Protein AF-0000000071821681 (afdb_homodimer)

Sequence (576 aa):
MATETDTTTFDAGRLAHRLPDDALLHGGIVFAILLMASPLLLAIIMSTQSTTEVYQVTNLGLGSRGLSNYSDALVNYDFSTYMLNSFVMSVVVVVGKVTLSLFAALALVYYRFPYERAVFMFILLTLLLPVPVRIVPLFQLMADLGWTNSLLALTGPYIASATAVFLFRQQFTGIPASLVEVARLDGVGPLTFLFRVLVPMSRGMIAGVCVITFIYTWNQFLWPLVVVTDKSSQVVQVGIRYLQGSAQAGLTQWGLIMAGAVLALLPPLVVLVVLHRPLLRTLTIQQKMATETDTTTFDAGRLAHRLPDDALLHGGIVFAILLMASPLLLAIIMSTQSTTEVYQVTNLGLGSRGLSNYSDALVNYDFSTYMLNSFVMSVVVVVGKVTLSLFAALALVYYRFPYERAVFMFILLTLLLPVPVRIVPLFQLMADLGWTNSLLALTGPYIASATAVFLFRQQFTGIPASLVEVARLDGVGPLTFLFRVLVPMSRGMIAGVCVITFIYTWNQFLWPLVVVTDKSSQVVQVGIRYLQGSAQAGLTQWGLIMAGAVLALLPPLVVLVVLHRPLLRTLTIQQK

Foldseek 3Di:
DDPPPPPPPPPPPPVPPDPPPCCVVVVVVVVVVCVVCVVVLQLLQLLQAWLVQVVPVPDSHHHNCNVVLLCCLVPVLVLVLQAVLLQVLLVLLLVLALVVLLVLLLCLQVNDDPCSVVVLVVLVVVVVDDPVVVQVVLLVVCVVVVNFLHSCSLRVVRSHDSVSNVLLNVLVNPDDCVVVVVCVVVVHDSVSCSPVPSCVSCLQVSLVSSLVSSVVSLQDDVNQVRRHDDPSSGHLNVSLVVQQPPDDPNGGGSSNSSSSVSVSVPPSVVSCVVSVVSNPDDPPPPPD/DDPPPPPPPPPPVPVPPDPPPCCVVVVVVVVVVCVVCVVVLQLLQLLQAWLVQVVPVPDSHHHNCNVVLLCCLVPVLVLVLQAVLLQVLLVLLLVLALVVLLVLLLCLQPNDDPCSVVVLVVLVVVVVDDPVVVQVVLLVVCVVVVNFLHSCSLRVVRSHDSVSNVLLNVLVNPDDCVVVVVCVVVVHDSVSCSPVPSCVSCLQVSLVSSLVSSVVSSQDDVNQVRRHDDPSSGHLNVSLVVQQPPDDPNGGGSSNSSSSVSVSPPPSVVSCVVSVVSNPDDPPPPPD

pLDDT: mean 80.93, std 17.56, range [27.89, 98.12]

Organism: Haloferax volcanii (strain ATCC 29605 / DSM 3757 / JCM 8879 / NBRC 14742 / NCIMB 2012 / VKM B-1768 / DS2) (NCBI:txid309800)

Secondary structure (DSSP, 8-state):
-----------TTSSS---SSHHHHHHHHHHHHHHHHHHHHHHHHHTTS-HHHHTSTT--S--S-HHHHHHIIIIIT-HHHHHHHHHHHHHHHHHHHHHHHHHHHHHHHH---TTHHHHHHHHHHGGGS-HHHHHHHHHHHHHHHT-TTSHHHHHGGGS--HHHHHHHHHHHHTS-HHHHHHHHHTT--HHHHIIIIIHHHTHHHHHHHHHHHHHHHHT--HHHHHH--SGGG--HHHHHHHHHT--BTTB--HHHHHHHHHHHHHHHHHHHHHTHHHHH--------/-----------TTSSS---SSHHHHHHHHHHHHHHHHHHHHHHHHHTTS-HHHHTSTT--S--S-HHHHHHIIIIIT-HHHHHHHHHHHHHHHHHHHHHHHHHHHHHHHH---TTHHHHHHHHHHGGGS-HHHHHHHHHHHHHHHT-TTSHHHHHGGGS--HHHHHHHHHHHHTS-HHHHHHHHHTT--HHHHIIIIIHHHTHHHHHHHHHHHHHHHHT--HHHHHH--SGGG--HHHHHHHHHT--BTTB--HHHHHHHHHHHHHHHHHHHHHTHHHHH--------

Structure (mmCIF, N/CA/C/O backbone):
data_AF-0000000071821681-model_v1
#
loop_
_entity.id
_entity.type
_entity.pdbx_description
1 polymer 'ABC-type transport system permease protein (Probable substrate glycerol-3-phosphate)'
#
loop_
_atom_site.group_PDB
_atom_site.id
_atom_site.type_symbol
_atom_site.label_atom_id
_atom_site.label_alt_id
_atom_site.label_comp_id
_atom_site.label_asym_id
_atom_site.label_entity_id
_atom_site.label_seq_id
_atom_site.pdbx_PDB_ins_code
_atom_site.Cartn_x
_atom_site.Cartn_y
_atom_site.Cartn_z
_atom_site.occupancy
_atom_site.B_iso_or_equiv
_atom_site.auth_seq_id
_atom_site.auth_comp_id
_atom_site.auth_asym_id
_atom_site.auth_atom_id
_atom_site.pdbx_PDB_model_num
ATOM 1 N N . MET A 1 1 ? 19.828 47.25 46.312 1 28.3 1 MET A N 1
ATOM 2 C CA . MET A 1 1 ? 20.406 45.906 46.25 1 28.3 1 MET A CA 1
ATOM 3 C C . MET A 1 1 ? 19.609 45 45.312 1 28.3 1 MET A C 1
ATOM 5 O O . MET A 1 1 ? 18.422 44.75 45.531 1 28.3 1 MET A O 1
ATOM 9 N N . ALA A 1 2 ? 19.875 44.938 43.938 1 38.34 2 ALA A N 1
ATOM 10 C CA . ALA A 1 2 ? 19.219 44.531 42.719 1 38.34 2 ALA A CA 1
ATOM 11 C C . ALA A 1 2 ? 19.125 43.031 42.594 1 38.34 2 ALA A C 1
ATOM 13 O O . ALA A 1 2 ? 20.156 42.344 42.594 1 38.34 2 ALA A O 1
ATOM 14 N N . THR A 1 3 ? 18.156 42.344 43.125 1 33.84 3 THR A N 1
ATOM 15 C CA . THR A 1 3 ? 18 40.906 43.25 1 33.84 3 THR A CA 1
ATOM 16 C C . THR A 1 3 ? 18.062 40.219 41.906 1 33.84 3 THR A C 1
ATOM 18 O O . THR A 1 3 ? 17.266 40.5 41 1 33.84 3 THR A O 1
ATOM 21 N N . GLU A 1 4 ? 19.156 39.656 41.406 1 32.47 4 GLU A N 1
ATOM 22 C CA . GLU A 1 4 ? 19.578 39.031 40.156 1 32.47 4 GLU A CA 1
ATOM 23 C C . GLU A 1 4 ? 18.703 37.812 39.844 1 32.47 4 GLU A C 1
ATOM 25 O O . GLU A 1 4 ? 18.734 36.812 40.594 1 32.47 4 GLU A O 1
ATOM 30 N N . THR A 1 5 ? 17.531 37.906 39.406 1 32.62 5 THR A N 1
ATOM 31 C CA . THR A 1 5 ? 16.547 36.875 39.125 1 32.62 5 THR A CA 1
ATOM 32 C C . THR A 1 5 ? 17.094 35.844 38.125 1 32.62 5 THR A C 1
ATOM 34 O O . THR A 1 5 ? 17.391 36.156 37 1 32.62 5 THR A O 1
ATOM 37 N N . ASP A 1 6 ? 17.797 34.844 38.531 1 31.16 6 ASP A N 1
ATOM 38 C CA . ASP A 1 6 ? 18.422 33.75 37.812 1 31.16 6 ASP A CA 1
ATOM 39 C C . ASP A 1 6 ? 17.406 33.031 36.938 1 31.16 6 ASP A C 1
ATOM 41 O O . ASP A 1 6 ? 16.469 32.438 37.438 1 31.16 6 ASP A O 1
ATOM 45 N N . THR A 1 7 ? 16.969 33.5 35.812 1 32.41 7 THR A N 1
ATOM 46 C CA . THR A 1 7 ? 16.062 33.031 34.781 1 32.41 7 THR A CA 1
ATOM 47 C C . THR A 1 7 ? 16.484 31.656 34.281 1 32.41 7 THR A C 1
ATOM 49 O O . THR A 1 7 ? 17.5 31.531 33.562 1 32.41 7 THR A O 1
ATOM 52 N N . THR A 1 8 ? 16.328 30.594 34.969 1 31.95 8 THR A N 1
ATOM 53 C CA . THR A 1 8 ? 16.688 29.25 34.531 1 31.95 8 THR A CA 1
ATOM 54 C C . THR A 1 8 ? 16.016 28.906 33.219 1 31.95 8 THR A C 1
ATOM 56 O O . THR A 1 8 ? 14.797 28.828 33.125 1 31.95 8 THR A O 1
ATOM 59 N N . THR A 1 9 ? 16.422 29.359 32.062 1 30.91 9 THR A N 1
ATOM 60 C CA . THR A 1 9 ? 16.156 29.078 30.672 1 30.91 9 THR A CA 1
ATOM 61 C C . THR A 1 9 ? 15.984 27.578 30.453 1 30.91 9 THR A C 1
ATOM 63 O O . THR A 1 9 ? 16.859 26.781 30.828 1 30.91 9 THR A O 1
ATOM 66 N N . PHE A 1 10 ? 14.898 27.047 30.547 1 32.47 10 PHE A N 1
ATOM 67 C CA . PHE A 1 10 ? 14.578 25.656 30.266 1 32.47 10 PHE A CA 1
ATOM 68 C C . PHE A 1 10 ? 15.227 25.188 28.969 1 32.47 10 PHE A C 1
ATOM 70 O O . PHE A 1 10 ? 14.891 25.688 27.891 1 32.47 10 PHE A O 1
ATOM 77 N N . ASP A 1 11 ? 16.469 24.859 28.75 1 32.03 11 ASP A N 1
ATOM 78 C CA . ASP A 1 11 ? 17.406 24.578 27.672 1 32.03 11 ASP A CA 1
ATOM 79 C C . ASP A 1 11 ? 16.953 23.375 26.859 1 32.03 11 ASP A C 1
ATOM 81 O O . ASP A 1 11 ? 17 22.234 27.344 1 32.03 11 ASP A O 1
ATOM 85 N N . ALA A 1 12 ? 15.883 23.297 26.062 1 36.19 12 ALA A N 1
ATOM 86 C CA . ALA A 1 12 ? 15.562 22.359 25 1 36.19 12 ALA A CA 1
ATOM 87 C C . ALA A 1 12 ? 16.812 21.672 24.469 1 36.19 12 ALA A C 1
ATOM 89 O O . ALA A 1 12 ? 16.75 20.828 23.578 1 36.19 12 ALA A O 1
ATOM 90 N N . GLY A 1 13 ? 18.031 21.969 24.812 1 35 13 GLY A N 1
ATOM 91 C CA . GLY A 1 13 ? 19.391 21.453 24.781 1 35 13 GLY A CA 1
ATOM 92 C C . GLY A 1 13 ? 19.547 20.125 25.484 1 35 13 GLY A C 1
ATOM 93 O O . GLY A 1 13 ? 20.422 19.328 25.141 1 35 13 GLY A O 1
ATOM 94 N N . ARG A 1 14 ? 18.875 19.875 26.641 1 35.72 14 ARG A N 1
ATOM 95 C CA . ARG A 1 14 ? 19.156 18.766 27.547 1 35.72 14 ARG A CA 1
ATOM 96 C C . ARG A 1 14 ? 18.375 17.531 27.156 1 35.72 14 ARG A C 1
ATOM 98 O O . ARG A 1 14 ? 18.594 16.438 27.688 1 35.72 14 ARG A O 1
ATOM 105 N N . LEU A 1 15 ? 17.156 17.734 26.781 1 37.75 15 LEU A N 1
ATOM 106 C CA . LEU A 1 15 ? 16.531 16.484 26.391 1 37.75 15 LEU A CA 1
ATOM 107 C C . LEU A 1 15 ? 17.312 15.828 25.25 1 37.75 15 LEU A C 1
ATOM 109 O O . LEU A 1 15 ? 16.906 14.781 24.734 1 37.75 15 LEU A O 1
ATOM 113 N N . ALA A 1 16 ? 17.922 16.594 24.453 1 37.28 16 ALA A N 1
ATOM 114 C CA . ALA A 1 16 ? 19 16.156 23.578 1 37.28 16 ALA A CA 1
ATOM 115 C C . ALA A 1 16 ? 20 15.281 24.344 1 37.28 16 ALA A C 1
ATOM 117 O O . ALA A 1 16 ? 21.156 15.672 24.531 1 37.28 16 ALA A O 1
ATOM 118 N N . HIS A 1 17 ? 19.688 15.078 25.656 1 38.78 17 HIS A N 1
ATOM 119 C CA . HIS A 1 17 ? 20.703 14.219 26.25 1 38.78 17 HIS A CA 1
ATOM 120 C C . HIS A 1 17 ? 21.203 13.18 25.25 1 38.78 17 HIS A C 1
ATOM 122 O O . HIS A 1 17 ? 20.516 12.836 24.297 1 38.78 17 HIS A O 1
ATOM 128 N N . ARG A 1 18 ? 22.5 12.906 25.438 1 37 18 ARG A N 1
ATOM 129 C CA . ARG A 1 18 ? 23.422 11.977 24.797 1 37 18 ARG A CA 1
ATOM 130 C C . ARG A 1 18 ? 22.781 10.602 24.609 1 37 18 ARG A C 1
ATOM 132 O O . ARG A 1 18 ? 22.406 9.953 25.578 1 37 18 ARG A O 1
ATOM 139 N N . LEU A 1 19 ? 21.703 10.477 23.859 1 40.94 19 LEU A N 1
ATOM 140 C CA . LEU A 1 19 ? 21.547 9.055 23.594 1 40.94 19 LEU A CA 1
ATOM 141 C C . LEU A 1 19 ? 22.797 8.289 23.984 1 40.94 19 LEU A C 1
ATOM 143 O O . LEU A 1 19 ? 23.922 8.75 23.734 1 40.94 19 LEU A O 1
ATOM 147 N N . PRO A 1 20 ? 22.828 7.578 25.141 1 44.19 20 PRO A N 1
ATOM 148 C CA . PRO A 1 20 ? 24.047 6.906 25.594 1 44.19 20 PRO A CA 1
ATOM 149 C C . PRO A 1 20 ? 25.094 6.789 24.5 1 44.19 20 PRO A C 1
ATOM 151 O O . PRO A 1 20 ? 24.812 7.07 23.328 1 44.19 20 PRO A O 1
ATOM 154 N N . ASP A 1 21 ? 26.234 5.941 24.672 1 47.53 21 ASP A N 1
ATOM 155 C CA . ASP A 1 21 ? 27.469 5.711 23.922 1 47.53 21 ASP A CA 1
ATOM 156 C C . ASP A 1 21 ? 27.172 5.48 22.438 1 47.53 21 ASP A C 1
ATOM 158 O O . ASP A 1 21 ? 26.5 4.512 22.078 1 47.53 21 ASP A O 1
ATOM 162 N N . ASP A 1 22 ? 27.047 6.656 21.547 1 57 22 ASP A N 1
ATOM 163 C CA . ASP A 1 22 ? 26.984 6.996 20.125 1 57 22 ASP A CA 1
ATOM 164 C C . ASP A 1 22 ? 27.406 5.816 19.25 1 57 22 ASP A C 1
ATOM 166 O O . ASP A 1 22 ? 26.844 5.582 18.188 1 57 22 ASP A O 1
ATOM 170 N N . ALA A 1 23 ? 28.297 5.223 19.938 1 61.88 23 ALA A N 1
ATOM 171 C CA . ALA A 1 23 ? 28.891 4.168 19.125 1 61.88 23 ALA A CA 1
ATOM 172 C C . ALA A 1 23 ? 27.906 3.016 18.922 1 61.88 23 ALA A C 1
ATOM 174 O O . ALA A 1 23 ? 27.828 2.453 17.828 1 61.88 23 ALA A O 1
ATOM 175 N N . LEU A 1 24 ? 27.172 2.764 20 1 60.53 24 LEU A N 1
ATOM 176 C CA . LEU A 1 24 ? 26.266 1.635 19.891 1 60.53 24 LEU A CA 1
ATOM 177 C C . LEU A 1 24 ? 25.078 1.98 18.984 1 60.53 24 LEU A C 1
ATOM 179 O O . LEU A 1 24 ? 24.641 1.148 18.188 1 60.53 24 LEU A O 1
ATOM 183 N N . LEU A 1 25 ? 24.672 3.18 19.188 1 60.06 25 LEU A N 1
ATOM 184 C CA . LEU A 1 25 ? 23.578 3.588 18.328 1 60.06 25 LEU A CA 1
ATOM 185 C C . LEU A 1 25 ? 24.031 3.691 16.875 1 60.06 25 LEU A C 1
ATOM 187 O O . LEU A 1 25 ? 23.344 3.213 15.961 1 60.06 25 LEU A O 1
ATOM 191 N N . HIS A 1 26 ? 25.156 4.336 16.781 1 63.5 26 HIS A N 1
ATOM 192 C CA . HIS A 1 26 ? 25.703 4.43 15.43 1 63.5 26 HIS A CA 1
ATOM 193 C C . HIS A 1 26 ? 26.016 3.047 14.875 1 63.5 26 HIS A C 1
ATOM 195 O O . HIS A 1 26 ? 25.766 2.771 13.703 1 63.5 26 HIS A O 1
ATOM 201 N N . GLY A 1 27 ? 26.578 2.248 15.781 1 66.06 27 GLY A N 1
ATOM 202 C CA . GLY A 1 27 ? 26.859 0.884 15.359 1 66.06 27 GLY A CA 1
ATOM 203 C C . GLY A 1 27 ? 25.625 0.099 14.984 1 66.06 27 GLY A C 1
ATOM 204 O O . GLY A 1 27 ? 25.625 -0.624 13.984 1 66.06 27 GLY A O 1
ATOM 205 N N . GLY A 1 28 ? 24.625 0.369 15.75 1 66.94 28 GLY A N 1
ATOM 206 C CA . GLY A 1 28 ? 23.375 -0.311 15.461 1 66.94 28 GLY A CA 1
ATOM 207 C C . GLY A 1 28 ? 22.734 0.137 14.164 1 66.94 28 GLY A C 1
ATOM 208 O O . GLY A 1 28 ? 22.25 -0.689 13.391 1 66.94 28 GLY A O 1
ATOM 209 N N . ILE A 1 29 ? 22.828 1.378 13.906 1 66.31 29 ILE A N 1
ATOM 210 C CA . ILE A 1 29 ? 22.25 1.918 12.672 1 66.31 29 ILE A CA 1
ATOM 211 C C . ILE A 1 29 ? 23.062 1.428 11.469 1 66.31 29 ILE A C 1
ATOM 213 O O . ILE A 1 29 ? 22.484 0.999 10.469 1 66.31 29 ILE A O 1
ATOM 217 N N . VAL A 1 30 ? 24.359 1.487 11.648 1 67.88 30 VAL A N 1
ATOM 218 C CA . VAL A 1 30 ? 25.234 1.022 10.578 1 67.88 30 VAL A CA 1
ATOM 219 C C . VAL A 1 30 ? 24.984 -0.462 10.32 1 67.88 30 VAL A C 1
ATOM 221 O O . VAL A 1 30 ? 24.922 -0.896 9.164 1 67.88 30 VAL A O 1
ATOM 224 N N . PHE A 1 31 ? 24.797 -1.185 11.336 1 70.44 31 PHE A N 1
ATOM 225 C CA . PHE A 1 31 ? 24.562 -2.617 11.219 1 70.44 31 PHE A CA 1
ATOM 226 C C . PHE A 1 31 ? 23.234 -2.885 10.531 1 70.44 31 PHE A C 1
ATOM 228 O O . PHE A 1 31 ? 23.141 -3.752 9.656 1 70.44 31 PHE A O 1
ATOM 235 N N . ALA A 1 32 ? 22.312 -2.098 10.945 1 63.72 32 ALA A N 1
ATOM 236 C CA . ALA A 1 32 ? 21 -2.264 10.336 1 63.72 32 ALA A CA 1
ATOM 237 C C . ALA A 1 32 ? 21.031 -1.923 8.852 1 63.72 32 ALA A C 1
ATOM 239 O O . ALA A 1 32 ? 20.438 -2.633 8.031 1 63.72 32 ALA A O 1
ATOM 240 N N . ILE A 1 33 ? 21.75 -0.959 8.531 1 68.06 33 ILE A N 1
ATOM 241 C CA . ILE A 1 33 ? 21.891 -0.539 7.137 1 68.06 33 ILE A CA 1
ATOM 242 C C . ILE A 1 33 ? 22.609 -1.621 6.344 1 68.06 33 ILE A C 1
ATOM 244 O O . ILE A 1 33 ? 22.219 -1.957 5.227 1 68.06 33 ILE A O 1
ATOM 248 N N . LEU A 1 34 ? 23.625 -2.148 6.961 1 68.88 34 LEU A N 1
ATOM 249 C CA . LEU A 1 34 ? 24.406 -3.172 6.289 1 68.88 34 LEU A CA 1
ATOM 250 C C . LEU A 1 34 ? 23.594 -4.449 6.094 1 68.88 34 LEU A C 1
ATOM 252 O O . LEU A 1 34 ? 23.672 -5.09 5.043 1 68.88 34 LEU A O 1
ATOM 256 N N . LEU A 1 35 ? 22.844 -4.715 7.051 1 65.81 35 LEU A N 1
ATOM 257 C CA . LEU A 1 35 ? 22.031 -5.918 6.977 1 65.81 35 LEU A CA 1
ATOM 258 C C . LEU A 1 35 ? 20.953 -5.781 5.895 1 65.81 35 LEU A C 1
ATOM 260 O O . LEU A 1 35 ? 20.719 -6.719 5.133 1 65.81 35 LEU A O 1
ATOM 264 N N . MET A 1 36 ? 20.469 -4.621 5.875 1 63.62 36 MET A N 1
ATOM 265 C CA . MET A 1 36 ? 19.422 -4.379 4.887 1 63.62 36 MET A CA 1
ATOM 266 C C . MET A 1 36 ? 20.016 -4.285 3.482 1 63.62 36 MET A C 1
ATOM 268 O O . MET A 1 36 ? 19.391 -4.699 2.51 1 63.62 36 MET A O 1
ATOM 272 N N . ALA A 1 37 ? 21.234 -3.855 3.43 1 70.75 37 ALA A N 1
ATOM 273 C CA . ALA A 1 37 ? 21.906 -3.641 2.15 1 70.75 37 ALA A CA 1
ATOM 274 C C . ALA A 1 37 ? 22.562 -4.926 1.653 1 70.75 37 ALA A C 1
ATOM 276 O O . ALA A 1 37 ? 22.906 -5.035 0.477 1 70.75 37 ALA A O 1
ATOM 277 N N . SER A 1 38 ? 22.656 -5.887 2.475 1 72 38 SER A N 1
ATOM 278 C CA . SER A 1 38 ? 23.453 -7.066 2.148 1 72 38 SER A CA 1
ATOM 279 C C . SER A 1 38 ? 22.891 -7.785 0.922 1 72 38 SER A C 1
ATOM 281 O O . SER A 1 38 ? 23.641 -8.148 0.015 1 72 38 SER A O 1
ATOM 283 N N . PRO A 1 39 ? 21.562 -7.98 0.875 1 69.44 39 PRO A N 1
ATOM 284 C CA . PRO A 1 39 ? 21.078 -8.648 -0.33 1 69.44 39 PRO A CA 1
ATOM 285 C C . PRO A 1 39 ? 21.328 -7.844 -1.601 1 69.44 39 PRO A C 1
ATOM 287 O O . PRO A 1 39 ? 21.578 -8.414 -2.662 1 69.44 39 PRO A O 1
ATOM 290 N N . LEU A 1 40 ? 21.25 -6.637 -1.438 1 75.81 40 LEU A N 1
ATOM 291 C CA . LEU A 1 40 ? 21.5 -5.766 -2.58 1 75.81 40 LEU A CA 1
ATOM 292 C C . LEU A 1 40 ? 22.969 -5.844 -3.014 1 75.81 40 LEU A C 1
ATOM 294 O O . LEU A 1 40 ? 23.25 -5.875 -4.211 1 75.81 40 LEU A O 1
ATOM 298 N N . LEU A 1 41 ? 23.828 -5.887 -2.008 1 77 41 LEU A N 1
ATOM 299 C CA . LEU A 1 41 ? 25.25 -5.996 -2.314 1 77 41 LEU A CA 1
ATOM 300 C C . LEU A 1 41 ? 25.562 -7.332 -2.977 1 77 41 LEU A C 1
ATOM 302 O O . LEU A 1 41 ? 26.344 -7.391 -3.932 1 77 41 LEU A O 1
ATOM 306 N N . LEU A 1 42 ? 24.953 -8.305 -2.531 1 75.25 42 LEU A N 1
ATOM 307 C CA . LEU A 1 42 ? 25.141 -9.617 -3.127 1 75.25 42 LEU A CA 1
ATOM 308 C C . LEU A 1 42 ? 24.625 -9.648 -4.562 1 75.25 42 LEU A C 1
ATOM 310 O O . LEU A 1 42 ? 25.25 -10.258 -5.438 1 75.25 42 LEU A O 1
ATOM 314 N N . ALA A 1 43 ? 23.516 -9.039 -4.707 1 79.06 43 ALA A N 1
ATOM 315 C CA . ALA A 1 43 ? 22.953 -8.992 -6.051 1 79.06 43 ALA A CA 1
ATOM 316 C C . ALA A 1 43 ? 23.875 -8.258 -7.016 1 79.06 43 ALA A C 1
ATOM 318 O O . ALA A 1 43 ? 24.047 -8.672 -8.164 1 79.06 43 ALA A O 1
ATOM 319 N N . ILE A 1 44 ? 24.469 -7.223 -6.574 1 85.12 44 ILE A N 1
ATOM 320 C CA . ILE A 1 44 ? 25.375 -6.441 -7.402 1 85.12 44 ILE A CA 1
ATOM 321 C C . ILE A 1 44 ? 26.609 -7.277 -7.738 1 85.12 44 ILE A C 1
ATOM 323 O O . ILE A 1 44 ? 27.062 -7.293 -8.883 1 85.12 44 ILE A O 1
ATOM 327 N N . ILE A 1 45 ? 27.094 -8.008 -6.801 1 84.69 45 ILE A N 1
ATOM 328 C CA . ILE A 1 45 ? 28.25 -8.852 -7.012 1 84.69 45 ILE A CA 1
ATOM 329 C C . ILE A 1 45 ? 27.906 -9.992 -7.965 1 84.69 45 ILE A C 1
ATOM 331 O O . ILE A 1 45 ? 28.609 -10.227 -8.945 1 84.69 45 ILE A O 1
ATOM 335 N N . MET A 1 46 ? 26.828 -10.57 -7.738 1 82.81 46 MET A N 1
ATOM 336 C CA . MET A 1 46 ? 26.406 -11.703 -8.562 1 82.81 46 MET A CA 1
ATOM 337 C C . MET A 1 46 ? 26.109 -11.258 -9.992 1 82.81 46 MET A C 1
ATOM 339 O O . MET A 1 46 ? 26.312 -12.023 -10.938 1 82.81 46 MET A O 1
ATOM 343 N N . SER A 1 47 ? 25.672 -10.078 -10.133 1 87.88 47 SER A N 1
ATOM 344 C CA . SER A 1 47 ? 25.344 -9.57 -11.461 1 87.88 47 SER A CA 1
ATOM 345 C C . SER A 1 47 ? 26.578 -9.453 -12.344 1 87.88 47 SER A C 1
ATOM 347 O O . SER A 1 47 ? 26.469 -9.367 -13.562 1 87.88 47 SER A O 1
ATOM 349 N N . THR A 1 48 ? 27.75 -9.469 -11.633 1 89.44 48 THR A N 1
ATOM 350 C CA . THR A 1 48 ? 28.984 -9.359 -12.391 1 89.44 48 THR A CA 1
ATOM 351 C C . THR A 1 48 ? 29.578 -10.734 -12.664 1 89.44 48 THR A C 1
ATOM 353 O O . THR A 1 48 ? 30.562 -10.867 -13.398 1 89.44 48 THR A O 1
ATOM 356 N N . GLN A 1 49 ? 28.969 -11.727 -12.125 1 85.69 49 GLN A N 1
ATOM 357 C CA . GLN A 1 49 ? 29.578 -13.055 -12.148 1 85.69 49 GLN A CA 1
ATOM 358 C C . GLN A 1 49 ? 28.984 -13.914 -13.266 1 85.69 49 GLN A C 1
ATOM 360 O O . GLN A 1 49 ? 27.844 -13.695 -13.68 1 85.69 49 GLN A O 1
ATOM 365 N N . SER A 1 50 ? 29.828 -14.789 -13.711 1 79.81 50 SER A N 1
ATOM 366 C CA . SER A 1 50 ? 29.359 -15.812 -14.641 1 79.81 50 SER A CA 1
ATOM 367 C C . SER A 1 50 ? 28.578 -16.906 -13.914 1 79.81 50 SER A C 1
AT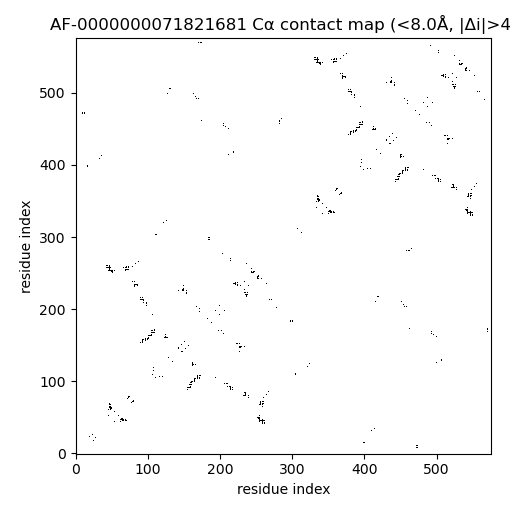OM 369 O O . SER A 1 50 ? 28.594 -16.969 -12.688 1 79.81 50 SER A O 1
ATOM 371 N N . THR A 1 51 ? 27.922 -17.719 -14.719 1 78.19 51 THR A N 1
ATOM 372 C CA . THR A 1 51 ? 27.141 -18.812 -14.133 1 78.19 51 THR A CA 1
ATOM 373 C C . THR A 1 51 ? 28.031 -19.734 -13.305 1 78.19 51 THR A C 1
ATOM 375 O O . THR A 1 51 ? 27.641 -20.156 -12.211 1 78.19 51 THR A O 1
ATOM 378 N N . THR A 1 52 ? 29.172 -20 -13.82 1 75.81 52 THR A N 1
ATOM 379 C CA . THR A 1 52 ? 30.094 -20.891 -13.133 1 75.81 52 THR A CA 1
ATOM 380 C C . THR A 1 52 ? 30.625 -20.25 -11.859 1 75.81 52 THR A C 1
ATOM 382 O O . THR A 1 52 ? 30.766 -20.906 -10.828 1 75.81 52 THR A O 1
ATOM 385 N N . GLU A 1 53 ? 30.906 -18.969 -11.875 1 74.56 53 GLU A N 1
ATOM 386 C CA . GLU A 1 53 ? 31.453 -18.234 -10.742 1 74.56 53 GLU A CA 1
ATOM 387 C C . GLU A 1 53 ? 30.469 -18.172 -9.586 1 74.56 53 GLU A C 1
ATOM 389 O O . GLU A 1 53 ? 30.859 -18.234 -8.422 1 74.56 53 GLU A O 1
ATOM 394 N N . VAL A 1 54 ? 29.203 -18.094 -9.914 1 70.19 54 VAL A N 1
ATOM 395 C CA . VAL A 1 54 ? 28.172 -17.953 -8.898 1 70.19 54 VAL A CA 1
ATOM 396 C C . VAL A 1 54 ? 28.062 -19.234 -8.078 1 70.19 54 VAL A C 1
ATOM 398 O O . VAL A 1 54 ? 27.812 -19.188 -6.871 1 70.19 54 VAL A O 1
ATOM 401 N N . TYR A 1 55 ? 28.281 -20.266 -8.688 1 67.25 55 TYR A N 1
ATOM 402 C CA . TYR A 1 55 ? 28.109 -21.547 -8.016 1 67.25 55 TYR A CA 1
ATOM 403 C C . TYR A 1 55 ? 29.375 -21.922 -7.254 1 67.25 55 TYR A C 1
ATOM 405 O O . TYR A 1 55 ? 29.391 -22.906 -6.508 1 67.25 55 TYR A O 1
ATOM 413 N N . GLN A 1 56 ? 30.234 -21.062 -7.484 1 63.38 56 GLN A N 1
ATOM 414 C CA . GLN A 1 56 ? 31.422 -21.266 -6.656 1 63.38 56 GLN A CA 1
ATOM 415 C C . GLN A 1 56 ? 31.281 -20.547 -5.309 1 63.38 56 GLN A C 1
ATOM 417 O O . GLN A 1 56 ? 31.188 -19.328 -5.25 1 63.38 56 GLN A O 1
ATOM 422 N N . VAL A 1 57 ? 30.609 -21.109 -4.25 1 56.94 57 VAL A N 1
ATOM 423 C CA . VAL A 1 57 ? 30.156 -20.719 -2.92 1 56.94 57 VAL A CA 1
ATOM 424 C C . VAL A 1 57 ? 31.031 -19.609 -2.375 1 56.94 57 VAL A C 1
ATOM 426 O O . VAL A 1 57 ? 30.547 -18.672 -1.729 1 56.94 57 VAL A O 1
ATOM 429 N N . THR A 1 58 ? 32.344 -19.641 -2.512 1 53.09 58 THR A N 1
ATOM 430 C CA . THR A 1 58 ? 33.281 -18.781 -1.802 1 53.09 58 THR A CA 1
ATOM 431 C C . THR A 1 58 ? 33.5 -17.469 -2.555 1 53.09 58 THR A C 1
ATOM 433 O O . THR A 1 58 ? 34.25 -16.594 -2.086 1 53.09 58 THR A O 1
ATOM 436 N N . ASN A 1 59 ? 32.844 -17.297 -3.617 1 58.34 59 ASN A N 1
ATOM 437 C CA . ASN A 1 59 ? 33.281 -16.172 -4.422 1 58.34 59 ASN A CA 1
ATOM 438 C C . ASN A 1 59 ? 32.406 -14.93 -4.164 1 58.34 59 ASN A C 1
ATOM 440 O O . ASN A 1 59 ? 31.359 -14.75 -4.793 1 58.34 59 ASN A O 1
ATOM 444 N N . LEU A 1 60 ? 32.719 -14.211 -3.209 1 65.25 60 LEU A N 1
ATOM 445 C CA . LEU A 1 60 ? 32.031 -12.977 -2.83 1 65.25 60 LEU A CA 1
ATOM 446 C C . LEU A 1 60 ? 32.625 -11.781 -3.582 1 65.25 60 LEU A C 1
ATOM 448 O O . LEU A 1 60 ? 32.312 -10.633 -3.264 1 65.25 60 LEU A O 1
ATOM 452 N N . GLY A 1 61 ? 33.5 -12.094 -4.656 1 73 61 GLY A N 1
ATOM 453 C CA . GLY A 1 61 ? 34.125 -11.016 -5.398 1 73 61 GLY A CA 1
ATOM 454 C C . GLY A 1 61 ? 33.406 -10.664 -6.68 1 73 61 GLY A C 1
ATOM 455 O O . GLY A 1 61 ? 32.438 -11.336 -7.059 1 73 61 GLY A O 1
ATOM 456 N N . LEU A 1 62 ? 33.812 -9.5 -7.258 1 80.69 62 LEU A N 1
ATOM 457 C CA . LEU A 1 62 ? 33.281 -9.039 -8.539 1 80.69 62 LEU A CA 1
ATOM 458 C C . LEU A 1 62 ? 33.625 -10.008 -9.656 1 80.69 62 LEU A C 1
ATOM 460 O O . LEU A 1 62 ? 34.75 -10.547 -9.68 1 80.69 62 LEU A O 1
ATOM 464 N N . GLY A 1 63 ? 32.656 -10.305 -10.414 1 81.81 63 GLY A N 1
ATOM 465 C CA . GLY A 1 63 ? 32.875 -11.25 -11.5 1 81.81 63 GLY A CA 1
ATOM 466 C C . GLY A 1 63 ? 33.438 -10.609 -12.742 1 81.81 63 GLY A C 1
ATOM 467 O O . GLY A 1 63 ? 33.844 -9.445 -12.719 1 81.81 63 GLY A O 1
ATOM 468 N N . SER A 1 64 ? 33.625 -11.422 -13.789 1 81.5 64 SER A N 1
ATOM 469 C CA . SER A 1 64 ? 34.25 -11.016 -15.031 1 81.5 64 SER A CA 1
ATOM 470 C C . SER A 1 64 ? 33.219 -10.734 -16.125 1 81.5 64 SER A C 1
ATOM 472 O O . SER A 1 64 ? 33.562 -10.188 -17.172 1 81.5 64 SER A O 1
ATOM 474 N N . ARG A 1 65 ? 32.031 -10.938 -15.805 1 83.44 65 ARG A N 1
ATOM 475 C CA . ARG A 1 65 ? 31.031 -10.875 -16.891 1 83.44 65 ARG A CA 1
ATOM 476 C C . ARG A 1 65 ? 29.969 -9.836 -16.594 1 83.44 65 ARG A C 1
ATOM 478 O O . ARG A 1 65 ? 28.812 -10 -16.969 1 83.44 65 ARG A O 1
ATOM 485 N N . GLY A 1 66 ? 30.359 -8.852 -15.898 1 82.69 66 GLY A N 1
ATOM 486 C CA . GLY A 1 66 ? 29.406 -7.82 -15.547 1 82.69 66 GLY A CA 1
ATOM 487 C C . GLY A 1 66 ? 28.781 -7.141 -16.75 1 82.69 66 GLY A C 1
ATOM 488 O O . GLY A 1 66 ? 27.562 -7.133 -16.922 1 82.69 66 GLY A O 1
ATOM 489 N N . LEU A 1 67 ? 29.625 -6.68 -17.625 1 86.88 67 LEU A N 1
ATOM 490 C CA . LEU A 1 67 ? 29.141 -5.945 -18.797 1 86.88 67 LEU A CA 1
ATOM 491 C C . LEU A 1 67 ? 28.328 -6.848 -19.719 1 86.88 67 LEU A C 1
ATOM 493 O O . LEU A 1 67 ? 27.328 -6.41 -20.297 1 86.88 67 LEU A O 1
ATOM 497 N N . SER A 1 68 ? 28.766 -8.062 -19.844 1 90.56 68 SER A N 1
ATOM 498 C CA . SER A 1 68 ? 28.047 -9.016 -20.688 1 90.56 68 SER A CA 1
ATOM 499 C C . SER A 1 68 ? 26.672 -9.336 -20.109 1 90.56 68 SER A C 1
ATOM 501 O O . SER A 1 68 ? 25.688 -9.398 -20.844 1 90.56 68 SER A O 1
ATOM 503 N N . ASN A 1 69 ? 26.609 -9.492 -18.797 1 91.25 69 ASN A N 1
ATOM 504 C CA . ASN A 1 69 ? 25.328 -9.781 -18.172 1 91.25 69 ASN A CA 1
ATOM 505 C C . ASN A 1 69 ? 24.328 -8.648 -18.375 1 91.25 69 ASN A C 1
ATOM 507 O O . ASN A 1 69 ? 23.156 -8.883 -18.688 1 91.25 69 ASN A O 1
ATOM 511 N N . TYR A 1 70 ? 24.828 -7.48 -18.281 1 93.56 70 TYR A N 1
ATOM 512 C CA . TYR A 1 70 ? 23.969 -6.316 -18.422 1 93.56 70 TYR A CA 1
ATOM 513 C C . TYR A 1 70 ? 23.562 -6.125 -19.875 1 93.56 70 TYR A C 1
ATOM 515 O O . TYR A 1 70 ? 22.391 -5.832 -20.172 1 93.56 70 TYR A O 1
ATOM 523 N N . SER A 1 71 ? 24.469 -6.289 -20.734 1 93.44 71 SER A N 1
ATOM 524 C CA . SER A 1 71 ? 24.156 -6.164 -22.156 1 93.44 71 SER A CA 1
ATOM 525 C C . SER A 1 71 ? 23.188 -7.25 -22.609 1 93.44 71 SER A C 1
ATOM 527 O O . SER A 1 71 ? 22.266 -6.977 -23.375 1 93.44 71 SER A O 1
ATOM 529 N N . ASP A 1 72 ? 23.422 -8.414 -22.156 1 91.94 72 ASP A N 1
ATOM 530 C CA . ASP A 1 72 ? 22.531 -9.523 -22.5 1 91.94 72 ASP A CA 1
ATOM 531 C C . ASP A 1 72 ? 21.125 -9.289 -21.984 1 91.94 72 ASP A C 1
ATOM 533 O O . ASP A 1 72 ? 20.141 -9.469 -22.703 1 91.94 72 ASP A O 1
ATOM 537 N N . ALA A 1 73 ? 21.047 -8.867 -20.766 1 91.5 73 ALA A N 1
ATOM 538 C CA . ALA A 1 73 ? 19.734 -8.602 -20.188 1 91.5 73 ALA A CA 1
ATOM 539 C C . ALA A 1 73 ? 18.984 -7.531 -20.969 1 91.5 73 ALA A C 1
ATOM 541 O O . ALA A 1 73 ? 17.828 -7.715 -21.328 1 91.5 73 ALA A O 1
ATOM 542 N N . LEU A 1 74 ? 19.719 -6.445 -21.328 1 93.44 74 LEU A N 1
ATOM 543 C CA . LEU A 1 74 ? 19.078 -5.281 -21.953 1 93.44 74 LEU A CA 1
ATOM 544 C C . LEU A 1 74 ? 18.703 -5.566 -23.406 1 93.44 74 LEU A C 1
ATOM 546 O O . LEU A 1 74 ? 17.625 -5.184 -23.859 1 93.44 74 LEU A O 1
ATOM 550 N N . VAL A 1 75 ? 19.547 -6.242 -24.062 1 90.25 75 VAL A N 1
ATOM 551 C CA . VAL A 1 75 ? 19.406 -6.344 -25.516 1 90.25 75 VAL A CA 1
ATOM 552 C C . VAL A 1 75 ? 18.859 -7.723 -25.891 1 90.25 75 VAL A C 1
ATOM 554 O O . VAL A 1 75 ? 17.75 -7.836 -26.406 1 90.25 75 VAL A O 1
ATOM 557 N N . ASN A 1 76 ? 19.484 -8.781 -25.422 1 89.12 76 ASN A N 1
ATOM 558 C CA . ASN A 1 76 ? 19.125 -10.125 -25.844 1 89.12 76 ASN A CA 1
ATOM 559 C C . ASN A 1 76 ? 17.828 -10.594 -25.203 1 89.12 76 ASN A C 1
ATOM 561 O O . ASN A 1 76 ? 17.062 -11.352 -25.812 1 89.12 76 ASN A O 1
ATOM 565 N N . TYR A 1 77 ? 17.562 -10.086 -24.047 1 90.38 77 TYR A N 1
ATOM 566 C CA . TYR A 1 77 ? 16.359 -10.555 -23.359 1 90.38 77 TYR A CA 1
ATOM 567 C C . TYR A 1 77 ? 15.32 -9.445 -23.266 1 90.38 77 TYR A C 1
ATOM 569 O O . TYR A 1 77 ? 14.391 -9.523 -22.453 1 90.38 77 TYR A O 1
ATOM 577 N N . ASP A 1 78 ? 15.5 -8.352 -24.031 1 92.12 78 ASP A N 1
ATOM 578 C CA . ASP A 1 78 ? 14.531 -7.285 -24.234 1 92.12 78 ASP A CA 1
ATOM 579 C C . ASP A 1 78 ? 14.141 -6.625 -22.922 1 92.12 78 ASP A C 1
ATOM 581 O O . ASP A 1 78 ? 13.008 -6.16 -22.766 1 92.12 78 ASP A O 1
ATOM 585 N N . PHE A 1 79 ? 15.023 -6.641 -21.984 1 93.38 79 PHE A N 1
ATOM 586 C CA . PHE A 1 79 ? 14.734 -6.066 -20.672 1 93.38 79 PHE A CA 1
ATOM 587 C C . PHE A 1 79 ? 14.508 -4.562 -20.781 1 93.38 79 PHE A C 1
ATOM 589 O O . PHE A 1 79 ? 13.773 -3.986 -19.984 1 93.38 79 PHE A O 1
ATOM 596 N N . SER A 1 80 ? 15.102 -3.943 -21.797 1 94.94 80 SER A N 1
ATOM 597 C CA . SER A 1 80 ? 14.891 -2.514 -22.016 1 94.94 80 SER A CA 1
ATOM 598 C C . SER A 1 80 ? 13.43 -2.203 -22.312 1 94.94 80 SER A C 1
ATOM 600 O O . SER A 1 80 ? 12.898 -1.2 -21.844 1 94.94 80 SER A O 1
ATOM 602 N N . THR A 1 81 ? 12.852 -3.066 -23.047 1 95.38 81 THR A N 1
ATOM 603 C CA . THR A 1 81 ? 11.438 -2.889 -23.391 1 95.38 81 THR A CA 1
ATOM 604 C C . THR A 1 81 ? 10.562 -3.043 -22.141 1 95.38 81 THR A C 1
ATOM 606 O O . THR A 1 81 ? 9.648 -2.248 -21.922 1 95.38 81 THR A O 1
ATOM 609 N N . TYR A 1 82 ? 10.852 -3.994 -21.312 1 95.88 82 TYR A N 1
ATOM 610 C CA . TYR A 1 82 ? 10.094 -4.207 -20.094 1 95.88 82 TYR A CA 1
ATOM 611 C C . TYR A 1 82 ? 10.25 -3.021 -19.141 1 95.88 82 TYR A C 1
ATOM 613 O O . TYR A 1 82 ? 9.289 -2.609 -18.5 1 95.88 82 TYR A O 1
ATOM 621 N N . MET A 1 83 ? 11.461 -2.52 -19.156 1 96.12 83 MET A N 1
ATOM 622 C CA . MET A 1 83 ? 11.75 -1.366 -18.312 1 96.12 83 MET A CA 1
ATOM 623 C C . MET A 1 83 ? 10.945 -0.149 -18.766 1 96.12 83 MET A C 1
ATOM 625 O O . MET A 1 83 ? 10.375 0.565 -17.938 1 96.12 83 MET A O 1
ATOM 629 N N . LEU A 1 84 ? 10.922 0.044 -19.969 1 96.62 84 LEU A N 1
ATOM 630 C CA . LEU A 1 84 ? 10.188 1.184 -20.516 1 96.62 84 LEU A CA 1
ATOM 631 C C . LEU A 1 84 ? 8.688 1.026 -20.266 1 96.62 84 LEU A C 1
ATOM 633 O O . LEU A 1 84 ? 8.008 1.989 -19.906 1 96.62 84 LEU A O 1
ATOM 637 N N . ASN A 1 85 ? 8.172 -0.156 -20.516 1 97 85 ASN A N 1
ATOM 638 C CA . ASN A 1 85 ? 6.762 -0.419 -20.266 1 97 85 ASN A CA 1
ATOM 639 C C . ASN A 1 85 ? 6.391 -0.155 -18.812 1 97 85 ASN A C 1
ATOM 641 O O . ASN A 1 85 ? 5.375 0.486 -18.531 1 97 85 ASN A O 1
ATOM 645 N N . SER A 1 86 ? 7.199 -0.652 -17.922 1 96.94 86 SER A N 1
ATOM 646 C CA . SER A 1 86 ? 6.969 -0.442 -16.5 1 96.94 86 SER A CA 1
ATOM 647 C C . SER A 1 86 ? 7.031 1.039 -16.141 1 96.94 86 SER A C 1
ATOM 649 O O . SER A 1 86 ? 6.246 1.52 -15.32 1 96.94 86 SER A O 1
ATOM 651 N N . PHE A 1 87 ? 7.992 1.703 -16.781 1 97.62 87 PHE A N 1
ATOM 652 C CA . PHE A 1 87 ? 8.156 3.123 -16.5 1 97.62 87 PHE A CA 1
ATOM 653 C C . PHE A 1 87 ? 6.934 3.914 -16.938 1 97.62 87 PHE A C 1
ATOM 655 O O . PHE A 1 87 ? 6.395 4.715 -16.172 1 97.62 87 PHE A O 1
ATOM 662 N N . VAL A 1 88 ? 6.496 3.676 -18.094 1 97.69 88 VAL A N 1
ATOM 663 C CA . VAL A 1 88 ? 5.332 4.379 -18.625 1 97.69 88 VAL A CA 1
ATOM 664 C C . VAL A 1 88 ? 4.094 4.023 -17.812 1 97.69 88 VAL A C 1
ATOM 666 O O . VAL A 1 88 ? 3.322 4.902 -17.422 1 97.69 88 VAL A O 1
ATOM 669 N N . MET A 1 89 ? 3.938 2.771 -17.531 1 97.75 89 MET A N 1
ATOM 670 C CA . MET A 1 89 ? 2.822 2.318 -16.719 1 97.75 89 MET A CA 1
ATOM 671 C C . MET A 1 89 ? 2.816 3.037 -15.367 1 97.75 89 MET A C 1
ATOM 673 O O . MET A 1 89 ? 1.786 3.566 -14.945 1 97.75 89 MET A O 1
ATOM 677 N N . SER A 1 90 ? 3.957 3.061 -14.742 1 97.94 90 SER A N 1
ATOM 678 C CA . SER A 1 90 ? 4.055 3.631 -13.406 1 97.94 90 SER A CA 1
ATOM 679 C C . SER A 1 90 ? 3.801 5.137 -13.422 1 97.94 90 SER A C 1
ATOM 681 O O . SER A 1 90 ? 3.096 5.66 -12.562 1 97.94 90 SER A O 1
ATOM 683 N N . VAL A 1 91 ? 4.348 5.801 -14.398 1 98 91 VAL A N 1
ATOM 684 C CA . VAL A 1 91 ? 4.168 7.246 -14.492 1 98 91 VAL A CA 1
ATOM 685 C C . VAL A 1 91 ? 2.695 7.566 -14.742 1 98 91 VAL A C 1
ATOM 687 O O . VAL A 1 91 ? 2.135 8.461 -14.102 1 98 91 VAL A O 1
ATOM 690 N N . VAL A 1 92 ? 2.094 6.855 -15.602 1 98.06 92 VAL A N 1
ATOM 691 C CA . VAL A 1 92 ? 0.694 7.094 -15.938 1 98.06 92 VAL A CA 1
ATOM 692 C C . VAL A 1 92 ? -0.178 6.844 -14.711 1 98.06 92 VAL A C 1
ATOM 694 O O . VAL A 1 92 ? -1.071 7.641 -14.406 1 98.06 92 VAL A O 1
ATOM 697 N N . VAL A 1 93 ? 0.079 5.812 -14.008 1 97.88 93 VAL A N 1
ATOM 698 C CA . VAL A 1 93 ? -0.706 5.469 -12.82 1 97.88 93 VAL A CA 1
ATOM 699 C C . VAL A 1 93 ? -0.49 6.52 -11.734 1 97.88 93 VAL A C 1
ATOM 701 O O . VAL A 1 93 ? -1.446 6.973 -11.102 1 97.88 93 VAL A O 1
ATOM 704 N N . VAL A 1 94 ? 0.739 6.961 -11.547 1 98.12 94 VAL A N 1
ATOM 705 C CA . VAL A 1 94 ? 1.049 7.949 -10.523 1 98.12 94 VAL A CA 1
ATOM 706 C C . VAL A 1 94 ? 0.334 9.266 -10.836 1 98.12 94 VAL A C 1
ATOM 708 O O . VAL A 1 94 ? -0.332 9.836 -9.977 1 98.12 94 VAL A O 1
ATOM 711 N N . VAL A 1 95 ? 0.455 9.734 -12.031 1 97.88 95 VAL A N 1
ATOM 712 C CA . VAL A 1 95 ? -0.153 11 -12.422 1 97.88 95 VAL A CA 1
ATOM 713 C C . VAL A 1 95 ? -1.672 10.906 -12.305 1 97.88 95 VAL A C 1
ATOM 715 O O . VAL A 1 95 ? -2.318 11.82 -11.789 1 97.88 95 VAL A O 1
ATOM 718 N N . GLY A 1 96 ? -2.191 9.82 -12.773 1 97.25 96 GLY A N 1
ATOM 719 C CA . GLY A 1 96 ? -3.629 9.625 -12.672 1 97.25 96 GLY A CA 1
ATOM 720 C C . GLY A 1 96 ? -4.117 9.57 -11.234 1 97.25 96 GLY A C 1
ATOM 721 O O . GLY A 1 96 ? -5.07 10.266 -10.867 1 97.25 96 GLY A O 1
ATOM 722 N N . LYS A 1 97 ? -3.477 8.805 -10.391 1 97.31 97 LYS A N 1
ATOM 723 C CA . LYS A 1 97 ? -3.854 8.625 -8.992 1 97.31 97 LYS A CA 1
ATOM 724 C C . LYS A 1 97 ? -3.73 9.938 -8.219 1 97.31 97 LYS A C 1
ATOM 726 O O . LYS A 1 97 ? -4.625 10.297 -7.453 1 97.31 97 LYS A O 1
ATOM 731 N N . VAL A 1 98 ? -2.672 10.594 -8.438 1 97.69 98 VAL A N 1
ATOM 732 C CA . VAL A 1 98 ? -2.418 11.828 -7.691 1 97.69 98 VAL A CA 1
ATOM 733 C C . VAL A 1 98 ? -3.404 12.906 -8.125 1 97.69 98 VAL A C 1
ATOM 735 O O . VAL A 1 98 ? -4.027 13.562 -7.289 1 97.69 98 VAL A O 1
ATOM 738 N N . THR A 1 99 ? -3.607 13.039 -9.406 1 97.12 99 THR A N 1
ATOM 739 C CA . THR A 1 99 ? -4.5 14.07 -9.922 1 97.12 99 THR A CA 1
ATOM 740 C C . THR A 1 99 ? -5.934 13.82 -9.477 1 97.12 99 THR A C 1
ATOM 742 O O . THR A 1 99 ? -6.582 14.711 -8.93 1 97.12 99 THR A O 1
ATOM 745 N N . LEU A 1 100 ? -6.367 12.617 -9.648 1 95.81 100 LEU A N 1
ATOM 746 C CA . LEU A 1 100 ? -7.742 12.289 -9.289 1 95.81 100 LEU A CA 1
ATOM 747 C C . LEU A 1 100 ? -7.953 12.406 -7.781 1 95.81 100 LEU A C 1
ATOM 749 O O . LEU A 1 100 ? -9 12.875 -7.328 1 95.81 100 LEU A O 1
ATOM 753 N N . SER A 1 101 ? -6.98 12.008 -7.047 1 97.31 101 SER A N 1
ATOM 754 C CA . SER A 1 101 ? -7.113 12.039 -5.594 1 97.31 101 SER A CA 1
ATOM 755 C C . SER A 1 101 ? -7.055 13.461 -5.062 1 97.31 101 SER A C 1
ATOM 757 O O . SER A 1 101 ? -7.707 13.789 -4.066 1 97.31 101 SER A O 1
ATOM 759 N N . LEU A 1 102 ? -6.262 14.344 -5.676 1 96.62 102 LEU A N 1
ATOM 760 C CA . LEU A 1 102 ? -6.223 15.75 -5.285 1 96.62 102 LEU A CA 1
ATOM 761 C C . LEU A 1 102 ? -7.578 16.406 -5.508 1 96.62 102 LEU A C 1
ATOM 763 O O . LEU A 1 102 ? -8.062 17.141 -4.641 1 96.62 102 LEU A O 1
ATOM 767 N N . PHE A 1 103 ? -8.18 16.094 -6.621 1 93.81 103 PHE A N 1
ATOM 768 C CA . PHE A 1 103 ? -9.492 16.656 -6.914 1 93.81 103 PHE A CA 1
ATOM 769 C C . PHE A 1 103 ? -10.539 16.109 -5.945 1 93.81 103 PHE A C 1
ATOM 771 O O . PHE A 1 103 ? -11.383 16.859 -5.457 1 93.81 103 PHE A O 1
ATOM 778 N N . ALA A 1 104 ? -10.469 14.852 -5.699 1 92.94 104 ALA A N 1
ATOM 779 C CA . ALA A 1 104 ? -11.422 14.242 -4.773 1 92.94 104 ALA A CA 1
ATOM 780 C C . ALA A 1 104 ? -11.273 14.828 -3.373 1 92.94 104 ALA A C 1
ATOM 782 O O . ALA A 1 104 ? -12.266 15.156 -2.721 1 92.94 104 ALA A O 1
ATOM 783 N N . ALA A 1 105 ? -10.047 14.992 -2.934 1 94.12 105 ALA A N 1
ATOM 784 C CA . ALA A 1 105 ? -9.789 15.555 -1.61 1 94.12 105 ALA A CA 1
ATOM 785 C C . ALA A 1 105 ? -10.266 17 -1.533 1 94.12 105 ALA A C 1
ATOM 787 O O . ALA A 1 105 ? -10.797 17.438 -0.509 1 94.12 105 ALA A O 1
ATOM 788 N N . LEU A 1 106 ? -10.031 17.766 -2.594 1 91.38 106 LEU A N 1
ATOM 789 C CA . LEU A 1 106 ? -10.508 19.141 -2.668 1 91.38 106 LEU A CA 1
ATOM 790 C C . LEU A 1 106 ? -12.023 19.203 -2.469 1 91.38 106 LEU A C 1
ATOM 792 O O . LEU A 1 106 ? -12.516 20.016 -1.685 1 91.38 106 LEU A O 1
ATOM 796 N N . ALA A 1 107 ? -12.688 18.328 -3.141 1 88.31 107 ALA A N 1
ATOM 797 C CA . ALA A 1 107 ? -14.148 18.281 -3.055 1 88.31 107 ALA A CA 1
ATOM 798 C C . ALA A 1 107 ? -14.609 17.859 -1.666 1 88.31 107 ALA A C 1
ATOM 800 O O . ALA A 1 107 ? -15.516 18.453 -1.09 1 88.31 107 ALA A O 1
ATOM 801 N N . LEU A 1 108 ? -13.922 16.953 -1.068 1 88.62 108 LEU A N 1
ATOM 802 C CA . LEU A 1 108 ? -14.344 16.359 0.192 1 88.62 108 LEU A CA 1
ATOM 803 C C . LEU A 1 108 ? -14.086 17.297 1.36 1 88.62 108 LEU A C 1
ATOM 805 O O . LEU A 1 108 ? -14.812 17.281 2.355 1 88.62 108 LEU A O 1
ATOM 809 N N 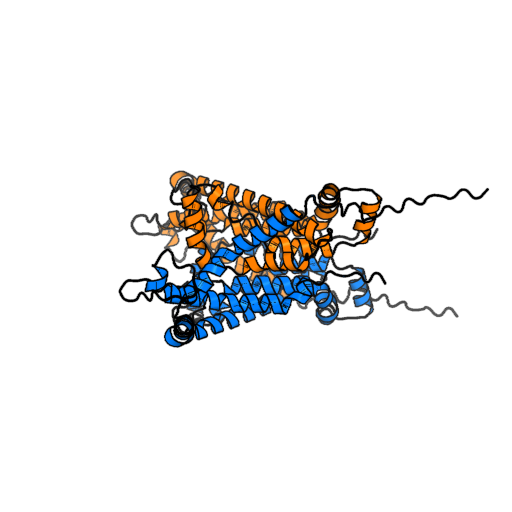. VAL A 1 109 ? -13.055 18.125 1.221 1 88.19 109 VAL A N 1
ATOM 810 C CA . VAL A 1 109 ? -12.648 18.953 2.35 1 88.19 109 VAL A CA 1
ATOM 811 C C . VAL A 1 109 ? -13.266 20.344 2.225 1 88.19 109 VAL A C 1
ATOM 813 O O . VAL A 1 109 ? -13.703 20.922 3.219 1 88.19 109 VAL A O 1
ATOM 816 N N . TYR A 1 110 ? -13.406 20.859 1.106 1 84.19 110 TYR A N 1
ATOM 817 C CA . TYR A 1 110 ? -13.703 22.297 0.994 1 84.19 110 TYR A CA 1
ATOM 818 C C . TYR A 1 110 ? -15.086 22.516 0.39 1 84.19 110 TYR A C 1
ATOM 820 O O . TYR A 1 110 ? -15.602 23.625 0.416 1 84.19 110 TYR A O 1
ATOM 828 N N . TYR A 1 111 ? -15.594 21.453 -0.149 1 79.25 111 TYR A N 1
ATOM 829 C CA . TYR A 1 111 ? -16.953 21.578 -0.651 1 79.25 111 TYR A CA 1
ATOM 830 C C . TYR A 1 111 ? -17.969 20.969 0.322 1 79.25 111 TYR A C 1
ATOM 832 O O . TYR A 1 111 ? -17.688 19.922 0.921 1 79.25 111 TYR A O 1
ATOM 840 N N . ARG A 1 112 ? -18.984 21.766 0.54 1 74.25 112 ARG A N 1
ATOM 841 C CA . ARG A 1 112 ? -20.016 21.266 1.434 1 74.25 112 ARG A CA 1
ATOM 842 C C . ARG A 1 112 ? -21.109 20.531 0.652 1 74.25 112 ARG A C 1
ATOM 844 O O . ARG A 1 112 ? -21.766 21.125 -0.205 1 74.25 112 ARG A O 1
ATOM 851 N N . PHE A 1 113 ? -21.031 19.312 0.508 1 72.56 113 PHE A N 1
ATOM 852 C CA . PHE A 1 113 ? -22.141 18.578 -0.097 1 72.56 113 PHE A CA 1
ATOM 853 C C . PHE A 1 113 ? -22.688 17.531 0.871 1 72.56 113 PHE A C 1
ATOM 855 O O . PHE A 1 113 ? -22 17.125 1.806 1 72.56 113 PHE A O 1
ATOM 862 N N . PRO A 1 114 ? -24.078 17.297 0.525 1 73.62 114 PRO A N 1
ATOM 863 C CA . PRO A 1 114 ? -24.719 16.328 1.416 1 73.62 114 PRO A CA 1
ATOM 864 C C . PRO A 1 114 ? -24.094 14.938 1.305 1 73.62 114 PRO A C 1
ATOM 866 O O . PRO A 1 114 ? -23.719 14.508 0.209 1 73.62 114 PRO A O 1
ATOM 869 N N . TYR A 1 115 ? -23.656 14.305 2.35 1 76.12 115 TYR A N 1
ATOM 870 C CA . TYR A 1 115 ? -23.203 12.922 2.463 1 76.12 115 TYR A CA 1
ATOM 871 C C . TYR A 1 115 ? -21.688 12.828 2.273 1 76.12 115 TYR A C 1
ATOM 873 O O . TYR A 1 115 ? -21.188 11.828 1.754 1 76.12 115 TYR A O 1
ATOM 881 N N . GLU A 1 116 ? -20.984 13.938 2.393 1 80.69 116 GLU A N 1
ATOM 882 C CA . GLU A 1 116 ? -19.531 13.93 2.254 1 80.69 116 GLU A CA 1
ATOM 883 C C . GLU A 1 116 ? -18.922 12.773 3.025 1 80.69 116 GLU A C 1
ATOM 885 O O . GLU A 1 116 ? -18 12.109 2.529 1 80.69 116 GLU A O 1
ATOM 890 N N . ARG A 1 117 ? -19.484 12.516 4.156 1 81.75 117 ARG A N 1
ATOM 891 C CA . ARG A 1 117 ? -18.984 11.438 4.996 1 81.75 117 ARG A CA 1
ATOM 892 C C . ARG A 1 117 ? -19.266 10.078 4.367 1 81.75 117 ARG A C 1
ATOM 894 O O . ARG A 1 117 ? -18.406 9.195 4.383 1 81.75 117 ARG A O 1
ATOM 901 N N . ALA A 1 118 ? -20.359 10.008 3.803 1 81.19 118 ALA A N 1
ATOM 902 C CA . ALA A 1 118 ? -20.75 8.75 3.17 1 81.19 118 ALA A CA 1
ATOM 903 C C . ALA A 1 118 ? -19.906 8.477 1.932 1 81.19 118 ALA A C 1
ATOM 905 O O . ALA A 1 118 ? -19.516 7.336 1.685 1 81.19 118 ALA A O 1
ATOM 906 N N . VAL A 1 119 ? -19.672 9.5 1.228 1 83.44 119 VAL A N 1
ATOM 907 C CA . VAL A 1 119 ? -18.875 9.352 0.017 1 83.44 119 VAL A CA 1
ATOM 908 C C . VAL A 1 119 ? -17.453 8.938 0.386 1 83.44 119 VAL A C 1
ATOM 910 O O . VAL A 1 119 ? -16.875 8.039 -0.23 1 83.44 119 VAL A O 1
ATOM 913 N N . PHE A 1 120 ? -16.984 9.57 1.377 1 87.56 120 PHE A N 1
ATOM 914 C CA . PHE A 1 120 ? -15.633 9.25 1.817 1 87.56 120 PHE A CA 1
ATOM 915 C C . PHE A 1 120 ? -15.547 7.812 2.314 1 87.56 120 PHE A C 1
ATOM 917 O O . PHE A 1 120 ? -14.609 7.086 1.976 1 87.56 120 PHE A O 1
ATOM 924 N N . MET A 1 121 ? -16.516 7.367 3.012 1 82.44 121 MET A N 1
ATOM 925 C CA . MET A 1 121 ? -16.531 5.992 3.504 1 82.44 121 MET A CA 1
ATOM 926 C C . MET A 1 121 ? -16.656 5.004 2.35 1 82.44 121 MET A C 1
ATOM 928 O O . MET A 1 121 ? -16.062 3.922 2.387 1 82.44 121 MET A O 1
ATOM 932 N N . PHE A 1 122 ? -17.391 5.406 1.4 1 83.31 122 PHE A N 1
ATOM 933 C CA . PHE A 1 122 ? -17.531 4.555 0.227 1 83.31 122 PHE A CA 1
ATOM 934 C C . PHE A 1 122 ? -16.203 4.395 -0.499 1 83.31 122 PHE A C 1
ATOM 936 O O . PHE A 1 122 ? -15.875 3.301 -0.964 1 83.31 122 PHE A O 1
ATOM 943 N N . ILE A 1 123 ? -15.523 5.469 -0.627 1 86.31 123 ILE A N 1
ATOM 944 C CA . ILE A 1 123 ? -14.211 5.43 -1.259 1 86.31 123 ILE A CA 1
ATOM 945 C C . ILE A 1 123 ? -13.297 4.48 -0.489 1 86.31 123 ILE A C 1
ATOM 947 O O . ILE A 1 123 ? -12.609 3.648 -1.087 1 86.31 123 ILE A O 1
ATOM 951 N N . LEU A 1 124 ? -13.359 4.512 0.812 1 86.38 124 LEU A N 1
ATOM 952 C CA . LEU A 1 124 ? -12.516 3.65 1.635 1 86.38 124 LEU A CA 1
ATOM 953 C C . LEU A 1 124 ? -12.961 2.193 1.522 1 86.38 124 LEU A C 1
ATOM 955 O O . LEU A 1 124 ? -12.133 1.282 1.609 1 86.38 124 LEU A O 1
ATOM 959 N N . LEU A 1 125 ? -14.219 1.959 1.214 1 83.5 125 LEU A N 1
ATOM 960 C CA . LEU A 1 125 ? -14.781 0.618 1.087 1 83.5 125 LEU A CA 1
ATOM 961 C C . LEU A 1 125 ? -14.195 -0.104 -0.122 1 83.5 125 LEU A C 1
ATOM 963 O O . LEU A 1 125 ? -14.156 -1.336 -0.156 1 83.5 125 LEU A O 1
ATOM 967 N N . THR A 1 126 ? -13.742 0.648 -1.048 1 81.25 126 THR A N 1
ATOM 968 C CA . THR A 1 126 ? -13.172 0.038 -2.244 1 81.25 126 THR A CA 1
ATOM 969 C C . THR A 1 126 ? -11.891 -0.716 -1.909 1 81.25 126 THR A C 1
ATOM 971 O O . THR A 1 126 ? -11.438 -1.562 -2.686 1 81.25 126 THR A O 1
ATOM 974 N N . LEU A 1 127 ? -11.273 -0.438 -0.83 1 81.88 127 LEU A N 1
ATOM 975 C CA . LEU A 1 127 ? -10.047 -1.104 -0.398 1 81.88 127 LEU A CA 1
ATOM 976 C C . LEU A 1 127 ? -10.336 -2.533 0.046 1 81.88 127 LEU A C 1
ATOM 978 O O . LEU A 1 127 ? -9.422 -3.355 0.138 1 81.88 127 LEU A O 1
ATOM 982 N N . LEU A 1 128 ? -11.578 -2.867 0.23 1 76.06 128 LEU A N 1
ATOM 983 C CA . LEU A 1 128 ? -11.953 -4.129 0.852 1 76.06 128 LEU A CA 1
ATOM 984 C C . LEU A 1 128 ? -11.922 -5.266 -0.165 1 76.06 128 LEU A C 1
ATOM 986 O O . LEU A 1 128 ? -11.891 -6.441 0.211 1 76.06 128 LEU A O 1
ATOM 990 N N . LEU A 1 129 ? -11.875 -5.008 -1.397 1 70.81 129 LEU A N 1
ATOM 991 C CA . LEU A 1 129 ? -11.953 -6.059 -2.406 1 70.81 129 LEU A CA 1
ATOM 992 C C . LEU A 1 129 ? -10.625 -6.793 -2.537 1 70.81 129 LEU A C 1
ATOM 994 O O . LEU A 1 129 ? -9.609 -6.188 -2.885 1 70.81 129 LEU A O 1
ATOM 998 N N . PRO A 1 130 ? -10.617 -8.039 -2.182 1 65.5 130 PRO A N 1
ATOM 999 C CA . PRO A 1 130 ? -9.367 -8.789 -2.305 1 65.5 130 PRO A CA 1
ATOM 1000 C C . PRO A 1 130 ? -8.859 -8.867 -3.744 1 65.5 130 PRO A C 1
ATOM 1002 O O . PRO A 1 130 ? -9.664 -8.977 -4.676 1 65.5 130 PRO A O 1
ATOM 1005 N N . VAL A 1 131 ? -7.609 -8.828 -3.928 1 66.25 131 VAL A N 1
ATOM 1006 C CA . VAL A 1 131 ? -6.98 -8.789 -5.242 1 66.25 131 VAL A CA 1
ATOM 1007 C C . VAL A 1 131 ? -7.289 -10.07 -6.008 1 66.25 131 VAL A C 1
ATOM 1009 O O . VAL A 1 131 ? -7.715 -10.031 -7.164 1 66.25 131 VAL A O 1
ATOM 1012 N N . PRO A 1 132 ? -7.191 -11.211 -5.375 1 61.31 132 PRO A N 1
ATOM 1013 C CA . PRO A 1 132 ? -7.406 -12.43 -6.156 1 61.31 132 PRO A CA 1
ATOM 1014 C C . PRO A 1 132 ? -8.844 -12.562 -6.648 1 61.31 132 PRO A C 1
ATOM 1016 O O . PRO A 1 132 ? -9.086 -13.133 -7.715 1 61.31 132 PRO A O 1
ATOM 1019 N N . VAL A 1 133 ? -9.789 -12.047 -5.902 1 61.84 133 VAL A N 1
ATOM 1020 C CA . VAL A 1 133 ? -11.203 -12.141 -6.266 1 61.84 133 VAL A CA 1
ATOM 1021 C C . VAL A 1 133 ? -11.5 -11.18 -7.414 1 61.84 133 VAL A C 1
ATOM 1023 O O . VAL A 1 133 ? -12.383 -11.44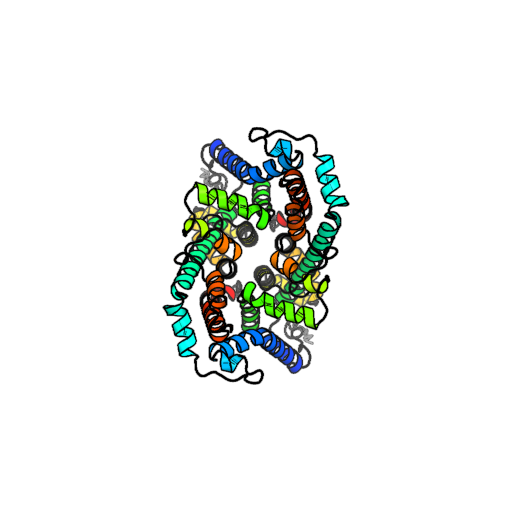5 -8.242 1 61.84 133 VAL A O 1
ATOM 1026 N N . ARG A 1 134 ? -10.656 -10.188 -7.414 1 72.19 134 ARG A N 1
ATOM 1027 C CA . ARG A 1 134 ? -10.914 -9.148 -8.406 1 72.19 134 ARG A CA 1
ATOM 1028 C C . ARG A 1 134 ? -10.211 -9.461 -9.727 1 72.19 134 ARG A C 1
ATOM 1030 O O . ARG A 1 134 ? -10.609 -8.961 -10.781 1 72.19 134 ARG A O 1
ATOM 1037 N N . ILE A 1 135 ? -9.305 -10.312 -9.656 1 74.62 135 ILE A N 1
ATOM 1038 C CA . ILE A 1 135 ? -8.422 -10.484 -10.805 1 74.62 135 ILE A CA 1
ATOM 1039 C C . ILE A 1 135 ? -9.203 -11.102 -11.961 1 74.62 135 ILE A C 1
ATOM 1041 O O . ILE A 1 135 ? -9.109 -10.633 -13.102 1 74.62 135 ILE A O 1
ATOM 1045 N N . VAL A 1 136 ? -10.016 -12.117 -11.734 1 72.38 136 VAL A N 1
ATOM 1046 C CA . VAL A 1 136 ? -10.688 -12.859 -12.797 1 72.38 136 VAL A CA 1
ATOM 1047 C C . VAL A 1 136 ? -11.734 -11.969 -13.469 1 72.38 136 VAL A C 1
ATOM 1049 O O . VAL A 1 136 ? -11.727 -11.789 -14.688 1 72.38 136 VAL A O 1
ATOM 1052 N N . PRO A 1 137 ? -12.625 -11.328 -12.656 1 72.19 137 PRO A N 1
ATOM 1053 C CA . PRO A 1 137 ? -13.602 -10.445 -13.289 1 72.19 137 PRO A CA 1
ATOM 1054 C C . PRO A 1 137 ? -12.953 -9.266 -14.008 1 72.19 137 PRO A C 1
ATOM 1056 O O . PRO A 1 137 ? -13.43 -8.836 -15.062 1 72.19 137 PRO A O 1
ATOM 1059 N N . LEU A 1 138 ? -11.938 -8.797 -13.477 1 81.06 138 LEU A N 1
ATOM 1060 C CA . LEU A 1 138 ? -11.242 -7.688 -14.109 1 81.06 138 LEU A CA 1
ATOM 1061 C C . LEU A 1 138 ? -10.609 -8.125 -15.43 1 81.06 138 LEU A C 1
ATOM 1063 O O . LEU A 1 138 ? -10.648 -7.383 -16.406 1 81.06 138 LEU A O 1
ATOM 1067 N N . PHE A 1 139 ? -10.086 -9.281 -15.469 1 84.75 139 PHE A N 1
ATOM 1068 C CA . PHE A 1 139 ? -9.5 -9.805 -16.703 1 84.75 139 PHE A CA 1
ATOM 1069 C C . PHE A 1 139 ? -10.562 -9.953 -17.781 1 84.75 139 PHE A C 1
ATOM 1071 O O . PHE A 1 139 ? -10.352 -9.562 -18.938 1 84.75 139 PHE A O 1
ATOM 1078 N N . GLN A 1 140 ? -11.633 -10.547 -17.328 1 80.19 140 GLN A N 1
ATOM 1079 C CA . GLN A 1 140 ? -12.727 -10.727 -18.281 1 80.19 140 GLN A CA 1
ATOM 1080 C C . GLN A 1 140 ? -13.195 -9.391 -18.828 1 80.19 140 GLN A C 1
ATOM 1082 O O . GLN A 1 140 ? -13.477 -9.273 -20.031 1 80.19 140 GLN A O 1
ATOM 1087 N N . LEU A 1 141 ? -13.25 -8.406 -17.984 1 82.06 141 LEU A N 1
ATOM 1088 C CA . LEU A 1 141 ? -13.648 -7.07 -18.422 1 82.06 141 LEU A CA 1
ATOM 1089 C C . LEU A 1 141 ? -12.641 -6.504 -19.422 1 82.06 141 LEU A C 1
ATOM 1091 O O . LEU A 1 141 ? -13.031 -5.945 -20.453 1 82.06 141 LEU A O 1
ATOM 1095 N N . MET A 1 142 ? -11.391 -6.656 -19.172 1 89.94 142 MET A N 1
ATOM 1096 C CA . MET A 1 142 ? -10.352 -6.156 -20.062 1 89.94 142 MET A CA 1
ATOM 1097 C C . MET A 1 142 ? -10.391 -6.898 -21.406 1 89.94 142 MET A C 1
ATOM 1099 O O . MET A 1 142 ? -10.164 -6.301 -22.453 1 89.94 142 MET A O 1
ATOM 1103 N N . ALA A 1 143 ? -10.625 -8.195 -21.297 1 90.44 143 ALA A N 1
ATOM 1104 C CA . ALA A 1 143 ? -10.719 -9.008 -22.5 1 90.44 143 ALA A CA 1
ATOM 1105 C C . ALA A 1 143 ? -11.914 -8.578 -23.359 1 90.44 143 ALA A C 1
ATOM 1107 O O . ALA A 1 143 ? -11.789 -8.43 -24.578 1 90.44 143 ALA A O 1
ATOM 1108 N N . ASP A 1 144 ? -13.039 -8.328 -22.719 1 89.44 144 ASP A N 1
ATOM 1109 C CA . ASP A 1 144 ? -14.25 -7.918 -23.422 1 89.44 144 ASP A CA 1
ATOM 1110 C C . ASP A 1 144 ? -14.055 -6.562 -24.094 1 89.44 144 ASP A C 1
ATOM 1112 O O . ASP A 1 144 ? -14.602 -6.324 -25.188 1 89.44 144 ASP A O 1
ATOM 1116 N N . LEU A 1 145 ? -13.297 -5.719 -23.5 1 92.75 145 LEU A N 1
ATOM 1117 C CA . LEU A 1 145 ? -13.055 -4.391 -24.062 1 92.75 145 LEU A CA 1
ATOM 1118 C C . LEU A 1 145 ? -11.953 -4.438 -25.109 1 92.75 145 LEU A C 1
ATOM 1120 O O . LEU A 1 145 ? -11.727 -3.455 -25.812 1 92.75 145 LEU A O 1
ATOM 1124 N N . GLY A 1 146 ? -11.266 -5.543 -25.109 1 93.38 146 GLY A N 1
ATOM 1125 C CA . GLY A 1 146 ? -10.148 -5.68 -26.031 1 93.38 146 GLY A CA 1
ATOM 1126 C C . GLY A 1 146 ? -8.906 -4.945 -25.578 1 93.38 146 GLY A C 1
ATOM 1127 O O . GLY A 1 146 ? -8.086 -4.531 -26.406 1 93.38 146 GLY A O 1
ATOM 1128 N N . TRP A 1 147 ? -8.781 -4.734 -24.266 1 94.31 147 TRP A N 1
ATOM 1129 C CA . TRP A 1 147 ? -7.676 -3.945 -23.734 1 94.31 147 TRP A CA 1
ATOM 1130 C C . TRP A 1 147 ? -6.508 -4.844 -23.344 1 94.31 147 TRP A C 1
ATOM 1132 O O . TRP A 1 147 ? -5.422 -4.355 -23.016 1 94.31 147 TRP A O 1
ATOM 1142 N N . THR A 1 148 ? -6.664 -6.145 -23.531 1 93.19 148 THR A N 1
ATOM 1143 C CA . THR A 1 148 ? -5.586 -7.031 -23.109 1 93.19 148 THR A CA 1
ATOM 1144 C C . THR A 1 148 ? -4.309 -6.742 -23.891 1 93.19 148 THR A C 1
ATOM 1146 O O . THR A 1 148 ? -4.363 -6.293 -25.031 1 93.19 148 THR A O 1
ATOM 1149 N N . ASN A 1 149 ? -3.17 -6.844 -23.281 1 94.69 149 ASN A N 1
ATOM 1150 C CA . ASN A 1 149 ? -1.855 -6.641 -23.891 1 94.69 149 ASN A CA 1
ATOM 1151 C C . ASN A 1 149 ? -1.622 -5.172 -24.234 1 94.69 149 ASN A C 1
ATOM 1153 O O . ASN A 1 149 ? -0.921 -4.863 -25.203 1 94.69 149 ASN A O 1
ATOM 1157 N N . SER A 1 150 ? -2.338 -4.293 -23.469 1 92.81 150 SER A N 1
ATOM 1158 C CA . SER A 1 150 ? -2.16 -2.869 -23.734 1 92.81 150 SER A CA 1
ATOM 1159 C C . SER A 1 150 ? -1.901 -2.1 -22.453 1 92.81 150 SER A C 1
ATOM 1161 O O . SER A 1 150 ? -2.141 -2.613 -21.359 1 92.81 150 SER A O 1
ATOM 1163 N N . LEU A 1 151 ? -1.437 -0.907 -22.719 1 92.81 151 LEU A N 1
ATOM 1164 C CA . LEU A 1 151 ? -1.17 -0.01 -21.594 1 92.81 151 LEU A CA 1
ATOM 1165 C C . LEU A 1 151 ? -2.459 0.347 -20.859 1 92.81 151 LEU A C 1
ATOM 1167 O O . LEU A 1 151 ? -2.447 0.595 -19.656 1 92.81 151 LEU A O 1
ATOM 1171 N N . LEU A 1 152 ? -3.523 0.241 -21.531 1 94.06 152 LEU A N 1
ATOM 1172 C CA . LEU A 1 152 ? -4.805 0.603 -20.922 1 94.06 152 LEU A CA 1
ATOM 1173 C C . LEU A 1 152 ? -5.211 -0.407 -19.859 1 94.06 152 LEU A C 1
ATOM 1175 O O . LEU A 1 152 ? -5.754 -0.033 -18.812 1 94.06 152 LEU A O 1
ATOM 1179 N N . ALA A 1 153 ? -4.922 -1.647 -20.141 1 94.38 153 ALA A N 1
ATOM 1180 C CA . ALA A 1 153 ? -5.258 -2.684 -19.156 1 94.38 153 ALA A CA 1
ATOM 1181 C C . ALA A 1 153 ? -4.363 -2.59 -17.938 1 94.38 153 ALA A C 1
ATOM 1183 O O . ALA A 1 153 ? -4.793 -2.9 -16.812 1 94.38 153 ALA A O 1
ATOM 1184 N N . LEU A 1 154 ? -3.16 -2.117 -18.156 1 95.12 154 LEU A N 1
ATOM 1185 C CA . LEU A 1 154 ? -2.174 -2.055 -17.078 1 95.12 154 LEU A CA 1
ATOM 1186 C C . LEU A 1 154 ? -2.369 -0.801 -16.234 1 95.12 154 LEU A C 1
ATOM 1188 O O . LEU A 1 154 ? -1.9 -0.735 -15.102 1 95.12 154 LEU A O 1
ATOM 1192 N N . THR A 1 155 ? -3.055 0.237 -16.75 1 95.62 155 THR A N 1
ATOM 1193 C CA . THR A 1 155 ? -3.133 1.513 -16.047 1 95.62 155 THR A CA 1
ATOM 1194 C C . THR A 1 155 ? -4.578 1.841 -15.68 1 95.62 155 THR A C 1
ATOM 1196 O O . THR A 1 155 ? -4.875 2.16 -14.523 1 95.62 155 THR A O 1
ATOM 1199 N N . GLY A 1 156 ? -5.492 1.61 -16.531 1 91.38 156 GLY A N 1
ATOM 1200 C CA . GLY A 1 156 ? -6.883 2.014 -16.391 1 91.38 156 GLY A CA 1
ATOM 1201 C C . GLY A 1 156 ? -7.492 1.618 -15.062 1 91.38 156 GLY A C 1
ATOM 1202 O O . GLY A 1 156 ? -7.996 2.471 -14.32 1 91.38 156 GLY A O 1
ATOM 1203 N N . PRO A 1 157 ? -7.379 0.414 -14.672 1 87.56 157 PRO A N 1
ATOM 1204 C CA . PRO A 1 157 ? -8.016 -0.059 -13.445 1 87.56 157 PRO A CA 1
ATOM 1205 C C . PRO A 1 157 ? -7.336 0.476 -12.18 1 87.56 157 PRO A C 1
ATOM 1207 O O . PRO A 1 157 ? -7.895 0.374 -11.086 1 87.56 157 PRO A O 1
ATOM 1210 N N . TYR A 1 158 ? -6.156 1.115 -12.375 1 89.5 158 TYR A N 1
ATOM 1211 C CA . TYR A 1 158 ? -5.355 1.427 -11.195 1 89.5 158 TYR A CA 1
ATOM 1212 C C . TYR A 1 158 ? -5.176 2.932 -11.039 1 89.5 158 TYR A C 1
ATOM 1214 O O . TYR A 1 158 ? -4.309 3.387 -10.289 1 89.5 158 TYR A O 1
ATOM 1222 N N . ILE A 1 159 ? -6.012 3.729 -11.617 1 91.62 159 ILE A N 1
ATOM 1223 C CA . ILE A 1 159 ? -5.832 5.176 -11.57 1 91.62 159 ILE A CA 1
ATOM 1224 C C . ILE A 1 159 ? -6.586 5.75 -10.375 1 91.62 159 ILE A C 1
ATOM 1226 O O . ILE A 1 159 ? -6.328 6.883 -9.953 1 91.62 159 ILE A O 1
ATOM 1230 N N . ALA A 1 160 ? -7.547 5.02 -9.891 1 88.56 160 ALA A N 1
ATOM 1231 C CA . ALA A 1 160 ? -8.242 5.457 -8.68 1 88.56 160 ALA A CA 1
ATOM 1232 C C . ALA A 1 160 ? -7.586 4.871 -7.43 1 88.56 160 ALA A C 1
ATOM 1234 O O . ALA A 1 160 ? -7.117 3.73 -7.445 1 88.56 160 ALA A O 1
ATOM 1235 N N . SER A 1 161 ? -7.5 5.699 -6.41 1 92.88 161 SER A N 1
ATOM 1236 C CA . SER A 1 161 ? -6.832 5.262 -5.191 1 92.88 161 SER A CA 1
ATOM 1237 C C . SER A 1 161 ? -7.543 5.785 -3.949 1 92.88 161 SER A C 1
ATOM 1239 O O . SER A 1 161 ? -7.441 6.969 -3.625 1 92.88 161 SER A O 1
ATOM 1241 N N . ALA A 1 162 ? -8.156 4.887 -3.232 1 92.75 162 ALA A N 1
ATOM 1242 C CA . ALA A 1 162 ? -8.766 5.262 -1.959 1 92.75 162 ALA A CA 1
ATOM 1243 C C . ALA A 1 162 ? -7.711 5.73 -0.963 1 92.75 162 ALA A C 1
ATOM 1245 O O . ALA A 1 162 ? -7.934 6.688 -0.216 1 92.75 162 ALA A O 1
ATOM 1246 N N . THR A 1 163 ? -6.578 5.145 -0.995 1 94.62 163 THR A N 1
ATOM 1247 C CA . THR A 1 163 ? -5.496 5.48 -0.078 1 94.62 163 THR A CA 1
ATOM 1248 C C . THR A 1 163 ? -4.996 6.902 -0.328 1 94.62 163 THR A C 1
ATOM 1250 O O . THR A 1 163 ? -4.844 7.688 0.611 1 94.62 163 THR A O 1
ATOM 1253 N N . ALA A 1 164 ? -4.773 7.219 -1.57 1 96.75 164 ALA A N 1
ATOM 1254 C CA . ALA A 1 164 ? -4.293 8.555 -1.897 1 96.75 164 ALA A CA 1
ATOM 1255 C C . ALA A 1 164 ? -5.328 9.617 -1.538 1 96.75 164 ALA A C 1
ATOM 1257 O O . ALA A 1 164 ? -4.984 10.688 -1.035 1 96.75 164 ALA A O 1
ATOM 1258 N N . VAL A 1 165 ? -6.582 9.305 -1.795 1 95.38 165 VAL A N 1
ATOM 1259 C CA . VAL A 1 165 ? -7.648 10.234 -1.435 1 95.38 165 VAL A CA 1
ATOM 1260 C C . VAL A 1 165 ? -7.645 10.469 0.074 1 95.38 165 VAL A C 1
ATOM 1262 O O . VAL A 1 165 ? -7.738 11.609 0.533 1 95.38 165 VAL A O 1
ATOM 1265 N N . PHE A 1 166 ? -7.543 9.461 0.763 1 94.62 166 PHE A N 1
ATOM 1266 C CA . PHE A 1 166 ? -7.504 9.555 2.217 1 94.62 166 PHE A CA 1
ATOM 1267 C C . PHE A 1 166 ? -6.332 10.414 2.676 1 94.62 166 PHE A C 1
ATOM 1269 O O . PHE A 1 166 ? -6.496 11.281 3.531 1 94.62 166 PHE A O 1
ATOM 1276 N N . LEU A 1 167 ? -5.195 10.188 2.158 1 95.25 167 LEU A N 1
ATOM 1277 C CA . LEU A 1 167 ? -3.994 10.891 2.592 1 95.25 167 LEU A CA 1
ATOM 1278 C C . LEU A 1 167 ? -4.094 12.383 2.273 1 95.25 167 LEU A C 1
ATOM 1280 O O . LEU A 1 167 ? -3.762 13.219 3.113 1 95.25 167 LEU A O 1
ATOM 1284 N N . PHE A 1 168 ? -4.559 12.695 1.098 1 96.38 168 PHE A N 1
ATOM 1285 C CA . PHE A 1 168 ? -4.68 14.102 0.727 1 96.38 168 PHE A CA 1
ATOM 1286 C C . PHE A 1 168 ? -5.789 14.781 1.522 1 96.38 168 PHE A C 1
ATOM 1288 O O . PHE A 1 168 ? -5.664 15.945 1.899 1 96.38 168 PHE A O 1
ATOM 1295 N N . ARG A 1 169 ? -6.867 14.023 1.701 1 93.81 169 ARG A N 1
ATOM 1296 C CA . ARG A 1 169 ? -7.922 14.57 2.545 1 93.81 169 ARG A CA 1
ATOM 1297 C C . ARG A 1 169 ? -7.395 14.906 3.936 1 93.81 169 ARG A C 1
ATOM 1299 O O . ARG A 1 169 ? -7.668 15.984 4.465 1 93.81 169 ARG A O 1
ATOM 1306 N N . GLN A 1 170 ? -6.66 13.961 4.457 1 91 170 GLN A N 1
ATOM 1307 C CA . GLN A 1 170 ? -6.07 14.156 5.781 1 91 170 GLN A CA 1
ATOM 1308 C C . GLN A 1 170 ? -5.098 15.336 5.777 1 91 170 GLN A C 1
ATOM 1310 O O . GLN A 1 170 ? -5.07 16.125 6.719 1 91 170 GLN A O 1
ATOM 1315 N N . GLN A 1 171 ? -4.316 15.492 4.793 1 92.06 171 GLN A N 1
ATOM 1316 C CA . GLN A 1 171 ? -3.379 16.594 4.656 1 92.06 171 GLN A CA 1
ATOM 1317 C C . GLN A 1 171 ? -4.113 17.938 4.547 1 92.06 171 GLN A C 1
ATOM 1319 O O . GLN A 1 171 ? -3.748 18.906 5.215 1 92.06 171 GLN A O 1
ATOM 1324 N N . PHE A 1 172 ? -5.164 17.984 3.787 1 91.88 172 PHE A N 1
ATOM 1325 C CA . PHE A 1 172 ? -5.914 19.219 3.551 1 91.88 172 PHE A CA 1
ATOM 1326 C C . PHE A 1 172 ? -6.648 19.656 4.812 1 91.88 172 PHE A C 1
ATOM 1328 O O . PHE A 1 172 ? -6.75 20.844 5.094 1 91.88 172 PHE A O 1
ATOM 1335 N N . THR A 1 173 ? -7.129 18.719 5.547 1 87.94 173 THR A N 1
ATOM 1336 C CA . THR A 1 173 ? -7.848 19.047 6.777 1 87.94 173 THR A CA 1
ATOM 1337 C C . THR A 1 173 ? -6.914 19.688 7.797 1 87.94 173 THR A C 1
ATOM 1339 O O . THR A 1 173 ? -7.363 20.438 8.672 1 87.94 173 THR A O 1
ATOM 1342 N N . GLY A 1 174 ? -5.641 19.438 7.633 1 85.06 174 GLY A N 1
ATOM 1343 C CA . GLY A 1 174 ? -4.656 20.016 8.539 1 85.06 174 GLY A CA 1
ATOM 1344 C C . GLY A 1 174 ? -4.266 21.438 8.172 1 85.06 174 GLY A C 1
ATOM 1345 O O . GLY A 1 174 ? -3.611 22.125 8.953 1 85.06 174 GLY A O 1
ATOM 1346 N N . ILE A 1 175 ? -4.668 21.844 7.035 1 84.94 175 ILE A N 1
ATOM 1347 C CA . ILE A 1 175 ? -4.367 23.203 6.59 1 84.94 175 ILE A CA 1
ATOM 1348 C C . ILE A 1 175 ? -5.367 24.188 7.203 1 84.94 175 ILE A C 1
ATOM 1350 O O . ILE A 1 175 ? -6.578 23.953 7.152 1 84.94 175 ILE A O 1
ATOM 1354 N N . PRO A 1 176 ? -4.898 25.266 7.789 1 82.81 176 PRO A N 1
ATOM 1355 C CA . PRO A 1 176 ? -5.75 26.219 8.516 1 82.81 176 PRO A CA 1
ATOM 1356 C C . PRO A 1 176 ? -6.914 26.734 7.668 1 82.81 176 PRO A C 1
ATOM 1358 O O . PRO A 1 176 ? -6.723 27.094 6.504 1 82.81 176 PRO A O 1
ATOM 1361 N N . ALA A 1 177 ? -7.965 26.844 8.336 1 79 177 ALA A N 1
ATOM 1362 C CA . ALA A 1 177 ? -9.195 27.297 7.699 1 79 177 ALA A CA 1
ATOM 1363 C C . ALA A 1 177 ? -9.086 28.766 7.297 1 79 177 ALA A C 1
ATOM 1365 O O . ALA A 1 177 ? -9.773 29.219 6.383 1 79 177 ALA A O 1
ATOM 1366 N N . SER A 1 178 ? -8.172 29.438 7.992 1 83.56 178 SER A N 1
ATOM 1367 C CA . SER A 1 178 ? -7.988 30.844 7.707 1 83.56 178 SER A CA 1
ATOM 1368 C C . SER A 1 178 ? -7.539 31.078 6.266 1 83.56 178 SER A C 1
ATOM 1370 O O . SER A 1 178 ? -7.914 32.062 5.637 1 83.56 178 SER A O 1
ATOM 1372 N N . LEU A 1 179 ? -6.82 30.125 5.828 1 82 179 LEU A N 1
ATOM 1373 C CA . LEU A 1 179 ? -6.355 30.25 4.449 1 82 179 LEU A CA 1
ATOM 1374 C C . LEU A 1 179 ? -7.516 30.109 3.471 1 82 179 LEU A C 1
ATOM 1376 O O . LEU A 1 179 ? -7.547 30.781 2.439 1 82 179 LEU A O 1
ATOM 1380 N N . VAL A 1 180 ? -8.422 29.328 3.842 1 80 180 VAL A N 1
ATOM 1381 C CA . VAL A 1 180 ? -9.602 29.109 3.008 1 80 180 VAL A CA 1
ATOM 1382 C C . VAL A 1 180 ? -10.469 30.375 3.008 1 80 180 VAL A C 1
ATOM 1384 O O . VAL A 1 180 ? -10.984 30.781 1.963 1 80 180 VAL A O 1
ATOM 1387 N N . GLU A 1 181 ? -10.586 30.906 4.121 1 83.5 181 GLU A N 1
ATOM 1388 C CA . GLU A 1 181 ? -11.391 32.125 4.262 1 83.5 181 GLU A CA 1
ATOM 1389 C C . GLU A 1 181 ? -10.789 33.281 3.469 1 83.5 181 GLU A C 1
ATOM 1391 O O . GLU A 1 181 ? -11.508 34.031 2.799 1 83.5 181 GLU A O 1
ATOM 1396 N N . VAL A 1 182 ? -9.516 33.375 3.555 1 87 182 VAL A N 1
ATOM 1397 C CA . VAL A 1 182 ? -8.82 34.438 2.836 1 87 182 VAL A CA 1
ATOM 1398 C C . VAL A 1 182 ? -8.977 34.219 1.331 1 87 182 VAL A C 1
ATOM 1400 O O . VAL A 1 182 ? -9.211 35.188 0.586 1 87 182 VAL A O 1
ATOM 1403 N N . ALA A 1 183 ? -8.875 33.062 0.964 1 84.44 183 ALA A N 1
ATOM 1404 C CA . ALA A 1 183 ? -9.016 32.75 -0.454 1 84.44 183 ALA A CA 1
ATOM 1405 C C . ALA A 1 183 ? -10.43 33.062 -0.949 1 84.44 183 ALA A C 1
ATOM 1407 O O . ALA A 1 183 ? -10.609 33.562 -2.066 1 84.44 183 ALA A O 1
ATOM 1408 N N . ARG A 1 184 ? -11.328 32.781 -0.134 1 82 184 ARG A N 1
ATOM 1409 C CA . ARG A 1 184 ? -12.727 33.062 -0.464 1 82 184 ARG A CA 1
ATOM 1410 C C . ARG A 1 184 ? -12.969 34.531 -0.608 1 82 184 ARG A C 1
ATOM 1412 O O . ARG A 1 184 ? -13.656 34.969 -1.537 1 82 184 ARG A O 1
ATOM 1419 N N . LEU A 1 185 ? -12.422 35.25 0.235 1 86.56 185 LEU A N 1
ATOM 1420 C CA . LEU A 1 185 ? -12.562 36.688 0.217 1 86.56 185 LEU A CA 1
ATOM 1421 C C . LEU A 1 185 ? -11.898 37.281 -1.022 1 86.56 185 LEU A C 1
ATOM 1423 O O . LEU A 1 185 ? -12.406 38.25 -1.592 1 86.56 185 LEU A O 1
ATOM 1427 N N . ASP A 1 186 ? -10.836 36.656 -1.505 1 88.94 186 ASP A N 1
ATOM 1428 C CA . ASP A 1 186 ? -10.094 37.125 -2.67 1 88.94 186 ASP A CA 1
ATOM 1429 C C . ASP A 1 186 ? -10.727 36.625 -3.965 1 88.94 186 ASP A C 1
ATOM 1431 O O . ASP A 1 186 ? -10.289 36.969 -5.059 1 88.94 186 ASP A O 1
ATOM 1435 N N . GLY A 1 187 ? -11.719 35.844 -3.812 1 85.25 187 GLY A N 1
ATOM 1436 C CA . GLY A 1 187 ? -12.406 35.344 -4.984 1 85.25 187 GLY A CA 1
ATOM 1437 C C . GLY A 1 187 ? -11.586 34.312 -5.758 1 85.25 187 GLY A C 1
ATOM 1438 O O . GLY A 1 187 ? -11.695 34.219 -6.98 1 85.25 187 GLY A O 1
ATOM 1439 N N . VAL A 1 188 ? -10.773 33.688 -5.117 1 86.69 188 VAL A N 1
ATOM 1440 C CA . VAL A 1 188 ? -9.93 32.688 -5.762 1 86.69 188 VAL A CA 1
ATOM 1441 C C . VAL A 1 188 ? -10.742 31.422 -6.07 1 86.69 188 VAL A C 1
ATOM 1443 O O . VAL A 1 188 ? -11.461 30.922 -5.207 1 86.69 188 VAL A O 1
ATOM 1446 N N . GLY A 1 189 ? -10.719 30.969 -7.289 1 87.12 189 GLY A N 1
ATOM 1447 C CA . GLY A 1 189 ? -11.422 29.766 -7.695 1 87.12 189 GLY A CA 1
ATOM 1448 C C . GLY A 1 189 ? -10.828 28.5 -7.094 1 87.12 189 GLY A C 1
ATOM 1449 O O . GLY A 1 189 ? -9.688 28.5 -6.621 1 87.12 189 GLY A O 1
ATOM 1450 N N . PRO A 1 190 ? -11.625 27.438 -7.062 1 85.31 190 PRO A N 1
ATOM 1451 C CA . PRO A 1 190 ? -11.188 26.188 -6.434 1 85.31 190 PRO A CA 1
ATOM 1452 C C . PRO A 1 190 ? -9.938 25.609 -7.09 1 85.31 190 PRO A C 1
ATOM 1454 O O . PRO A 1 190 ? -9.062 25.078 -6.402 1 85.31 190 PRO A O 1
ATOM 1457 N N . LEU A 1 191 ? -9.883 25.719 -8.359 1 90.38 191 LEU A N 1
ATOM 1458 C CA . LEU A 1 191 ? -8.727 25.156 -9.047 1 90.38 191 LEU A CA 1
ATOM 1459 C C . LEU A 1 191 ? -7.477 26 -8.773 1 90.38 191 LEU A C 1
ATOM 1461 O O . LEU A 1 191 ? -6.383 25.453 -8.602 1 90.38 191 LEU A O 1
ATOM 1465 N N . THR A 1 192 ? -7.684 27.297 -8.75 1 91.69 192 THR A N 1
ATOM 1466 C CA . THR A 1 192 ? -6.574 28.172 -8.414 1 91.69 192 THR A CA 1
ATOM 1467 C C . THR A 1 192 ? -6.125 27.953 -6.973 1 91.69 192 THR A C 1
ATOM 1469 O O . THR A 1 192 ? -4.926 27.953 -6.684 1 91.69 192 THR A O 1
ATOM 1472 N N . PHE A 1 193 ? -7.129 27.75 -6.117 1 92.44 193 PHE A N 1
ATOM 1473 C CA . PHE A 1 193 ? -6.82 27.453 -4.723 1 92.44 193 PHE A CA 1
ATOM 1474 C C . PHE A 1 193 ? -6.047 26.156 -4.598 1 92.44 193 PHE A C 1
ATOM 1476 O O . PHE A 1 193 ? -5.082 26.062 -3.83 1 92.44 193 PHE A O 1
ATOM 1483 N N . LEU A 1 194 ? -6.43 25.172 -5.363 1 94.25 194 LEU A N 1
ATOM 1484 C CA . LEU A 1 194 ? -5.77 23.875 -5.336 1 94.25 194 LEU A CA 1
ATOM 1485 C C . LEU A 1 194 ? -4.312 24 -5.773 1 94.25 194 LEU A C 1
ATOM 1487 O O . LEU A 1 194 ? -3.404 23.594 -5.043 1 94.25 194 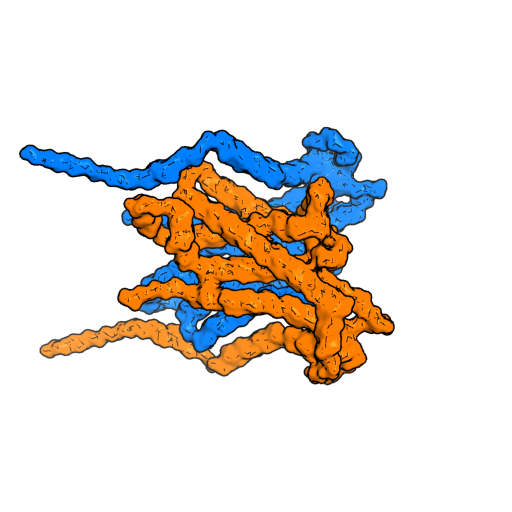LEU A O 1
ATOM 1491 N N . PHE A 1 195 ? -4.043 24.672 -6.875 1 94.56 195 PHE A N 1
ATOM 1492 C CA . PHE A 1 195 ? -2.725 24.625 -7.492 1 94.56 195 PHE A CA 1
ATOM 1493 C C . PHE A 1 195 ? -1.811 25.688 -6.887 1 94.56 195 PHE A C 1
ATOM 1495 O O . PHE A 1 195 ? -0.596 25.484 -6.801 1 94.56 195 PHE A O 1
ATOM 1502 N N . ARG A 1 196 ? -2.344 26.75 -6.316 1 92.69 196 ARG A N 1
ATOM 1503 C CA . ARG A 1 196 ? -1.501 27.828 -5.832 1 92.69 196 ARG A CA 1
ATOM 1504 C C . ARG A 1 196 ? -1.343 27.766 -4.316 1 92.69 196 ARG A C 1
ATOM 1506 O O . ARG A 1 196 ? -0.397 28.344 -3.764 1 92.69 196 ARG A O 1
ATOM 1513 N N . VAL A 1 197 ? -2.229 27.078 -3.662 1 92.25 197 VAL A N 1
ATOM 1514 C CA . VAL A 1 197 ? -2.168 27.094 -2.203 1 92.25 197 VAL A CA 1
ATOM 1515 C C . VAL A 1 197 ? -2.004 25.672 -1.681 1 92.25 197 VAL A C 1
ATOM 1517 O O . VAL A 1 197 ? -0.975 25.344 -1.089 1 92.25 197 VAL A O 1
ATOM 1520 N N . LEU A 1 198 ? -2.91 24.812 -2.016 1 93.75 198 LEU A N 1
ATOM 1521 C CA . LEU A 1 198 ? -2.947 23.469 -1.417 1 93.75 198 LEU A CA 1
ATOM 1522 C C . LEU A 1 198 ? -1.757 22.641 -1.876 1 93.75 198 LEU A C 1
ATOM 1524 O O . LEU A 1 198 ? -1.11 21.969 -1.064 1 93.75 198 LEU A O 1
ATOM 1528 N N . VAL A 1 199 ? -1.485 22.672 -3.17 1 95.06 199 VAL A N 1
ATOM 1529 C CA . VAL A 1 199 ? -0.424 21.844 -3.727 1 95.06 199 VAL A CA 1
ATOM 1530 C C . VAL A 1 199 ? 0.926 22.297 -3.166 1 95.06 199 VAL A C 1
ATOM 1532 O O . VAL A 1 199 ? 1.688 21.469 -2.646 1 95.06 199 VAL A O 1
ATOM 1535 N N . PRO A 1 200 ? 1.176 23.578 -3.16 1 93.19 200 PRO A N 1
ATOM 1536 C CA . PRO A 1 200 ? 2.453 24 -2.59 1 93.19 200 PRO A CA 1
ATOM 1537 C C . PRO A 1 200 ? 2.568 23.703 -1.099 1 93.19 200 PRO A C 1
ATOM 1539 O O . PRO A 1 200 ? 3.662 23.406 -0.608 1 93.19 200 PRO A O 1
ATOM 1542 N N . MET A 1 201 ? 1.463 23.734 -0.411 1 91.06 201 MET A N 1
ATOM 1543 C CA . MET A 1 201 ? 1.488 23.5 1.028 1 91.06 201 MET A CA 1
ATOM 1544 C C . MET A 1 201 ? 1.542 22 1.329 1 91.06 201 MET A C 1
ATOM 1546 O O . MET A 1 201 ? 1.758 21.609 2.475 1 91.06 201 MET A O 1
ATOM 1550 N N . SER A 1 202 ? 1.359 21.188 0.321 1 94.12 202 SER A N 1
ATOM 1551 C CA . SER A 1 202 ? 1.317 19.75 0.516 1 94.12 202 SER A CA 1
ATOM 1552 C C . SER A 1 202 ? 2.402 19.047 -0.298 1 94.12 202 SER A C 1
ATOM 1554 O O . SER A 1 202 ? 2.236 17.891 -0.701 1 94.12 202 SER A O 1
ATOM 1556 N N . ARG A 1 203 ? 3.432 19.734 -0.631 1 94.31 203 ARG A N 1
ATOM 1557 C CA . ARG A 1 203 ? 4.469 19.203 -1.51 1 94.31 203 ARG A CA 1
ATOM 1558 C C . ARG A 1 203 ? 5.098 17.938 -0.921 1 94.31 203 ARG A C 1
ATOM 1560 O O . ARG A 1 203 ? 5.414 17 -1.651 1 94.31 203 ARG A O 1
ATOM 1567 N N . GLY A 1 204 ? 5.289 17.922 0.356 1 93.44 204 GLY A N 1
ATOM 1568 C CA . GLY A 1 204 ? 5.852 16.75 0.999 1 93.44 204 GLY A CA 1
ATOM 1569 C C . GLY A 1 204 ? 4.969 15.523 0.875 1 9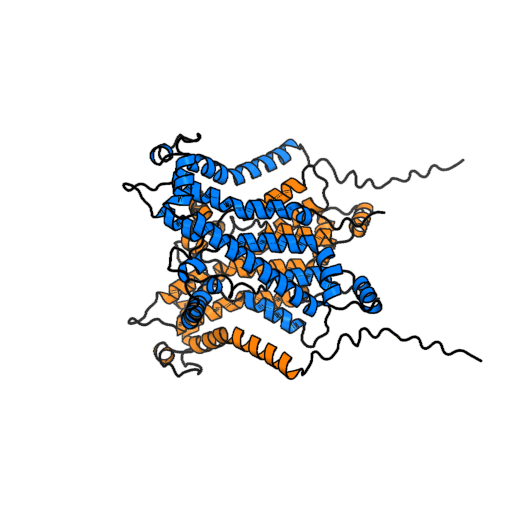3.44 204 GLY A C 1
ATOM 1570 O O . GLY A 1 204 ? 5.438 14.453 0.489 1 93.44 204 GLY A O 1
ATOM 1571 N N . MET A 1 205 ? 3.729 15.719 1.187 1 94.75 205 MET A N 1
ATOM 1572 C CA . MET A 1 205 ? 2.777 14.617 1.095 1 94.75 205 MET A CA 1
ATOM 1573 C C . MET A 1 205 ? 2.643 14.133 -0.346 1 94.75 205 MET A C 1
ATOM 1575 O O . MET A 1 205 ? 2.623 12.93 -0.604 1 94.75 205 MET A O 1
ATOM 1579 N N . ILE A 1 206 ? 2.584 15.094 -1.267 1 97.12 206 ILE A N 1
ATOM 1580 C CA . ILE A 1 206 ? 2.438 14.75 -2.678 1 97.12 206 ILE A CA 1
ATOM 1581 C C . ILE A 1 206 ? 3.664 13.977 -3.15 1 97.12 206 ILE A C 1
ATOM 1583 O O . ILE A 1 206 ? 3.537 12.945 -3.82 1 97.12 206 ILE A O 1
ATOM 1587 N N . ALA A 1 207 ? 4.824 14.461 -2.764 1 96.31 207 ALA A N 1
ATOM 1588 C CA . ALA A 1 207 ? 6.055 13.773 -3.129 1 96.31 207 ALA A CA 1
ATOM 1589 C C . ALA A 1 207 ? 6.066 12.344 -2.582 1 96.31 207 ALA A C 1
ATOM 1591 O O . ALA A 1 207 ? 6.453 11.406 -3.283 1 96.31 207 ALA A O 1
ATOM 1592 N N . GLY A 1 208 ? 5.648 12.219 -1.323 1 95.38 208 GLY A N 1
ATOM 1593 C CA . GLY A 1 208 ? 5.59 10.898 -0.719 1 95.38 208 GLY A CA 1
ATOM 1594 C C . GLY A 1 208 ? 4.633 9.961 -1.426 1 95.38 208 GLY A C 1
ATOM 1595 O O . GLY A 1 208 ? 4.969 8.805 -1.684 1 95.38 208 GLY A O 1
ATOM 1596 N N . VAL A 1 209 ? 3.449 10.453 -1.704 1 96.44 209 VAL A N 1
ATOM 1597 C CA . VAL A 1 209 ? 2.455 9.648 -2.402 1 96.44 209 VAL A CA 1
ATOM 1598 C C . VAL A 1 209 ? 2.986 9.25 -3.779 1 96.44 209 VAL A C 1
ATOM 1600 O O . VAL A 1 209 ? 2.801 8.117 -4.219 1 96.44 209 VAL A O 1
ATOM 1603 N N . CYS A 1 210 ? 3.641 10.164 -4.461 1 97.25 210 CYS A N 1
ATOM 1604 C CA . CYS A 1 210 ? 4.219 9.883 -5.77 1 97.25 210 CYS A CA 1
ATOM 1605 C C . CYS A 1 210 ? 5.262 8.773 -5.676 1 97.25 210 CYS A C 1
ATOM 1607 O O . CYS A 1 210 ? 5.23 7.82 -6.457 1 97.25 210 CYS A O 1
ATOM 1609 N N . VAL A 1 211 ? 6.117 8.906 -4.742 1 95.69 211 VAL A N 1
ATOM 1610 C CA . VAL A 1 211 ? 7.199 7.941 -4.586 1 95.69 211 VAL A CA 1
ATOM 1611 C C . VAL A 1 211 ? 6.621 6.57 -4.246 1 95.69 211 VAL A C 1
ATOM 1613 O O . VAL A 1 211 ? 6.953 5.57 -4.891 1 95.69 211 VAL A O 1
ATOM 1616 N N . ILE A 1 212 ? 5.793 6.555 -3.273 1 94.69 212 ILE A N 1
ATOM 1617 C CA . ILE A 1 212 ? 5.223 5.305 -2.783 1 94.69 212 ILE A CA 1
ATOM 1618 C C . ILE A 1 212 ? 4.402 4.645 -3.889 1 94.69 212 ILE A C 1
ATOM 1620 O O . ILE A 1 212 ? 4.547 3.447 -4.148 1 94.69 212 ILE A O 1
ATOM 1624 N N . THR A 1 213 ? 3.586 5.43 -4.535 1 96.19 213 THR A N 1
ATOM 1625 C CA . THR A 1 213 ? 2.75 4.906 -5.609 1 96.19 213 THR A CA 1
ATOM 1626 C C . THR A 1 213 ? 3.609 4.398 -6.766 1 96.19 213 THR A C 1
ATOM 1628 O O . THR A 1 213 ? 3.305 3.367 -7.367 1 96.19 213 THR A O 1
ATOM 1631 N N . PHE A 1 214 ? 4.617 5.121 -7.129 1 96.75 214 PHE A N 1
ATOM 1632 C CA . PHE A 1 214 ? 5.508 4.699 -8.203 1 96.75 214 PHE A CA 1
ATOM 1633 C C . PHE A 1 214 ? 6.133 3.348 -7.887 1 96.75 214 PHE A C 1
ATOM 1635 O O . PHE A 1 214 ? 6.121 2.439 -8.719 1 96.75 214 PHE A O 1
ATOM 1642 N N . ILE A 1 215 ? 6.629 3.248 -6.734 1 93.56 215 ILE A N 1
ATOM 1643 C CA . ILE A 1 215 ? 7.32 2.029 -6.328 1 93.56 215 ILE A CA 1
ATOM 1644 C C . ILE A 1 215 ? 6.348 0.854 -6.348 1 93.56 215 ILE A C 1
ATOM 1646 O O . ILE A 1 215 ? 6.664 -0.217 -6.871 1 93.56 215 ILE A O 1
ATOM 1650 N N . TYR A 1 216 ? 5.184 1.034 -5.844 1 91.12 216 TYR A N 1
ATOM 1651 C CA . TYR A 1 216 ? 4.191 -0.033 -5.797 1 91.12 216 TYR A CA 1
ATOM 1652 C C . TYR A 1 216 ? 3.756 -0.432 -7.203 1 91.12 216 TYR A C 1
ATOM 1654 O O . TYR A 1 216 ? 3.604 -1.62 -7.496 1 91.12 216 TYR A O 1
ATOM 1662 N N . THR A 1 217 ? 3.561 0.517 -8.031 1 94.5 217 THR A N 1
ATOM 1663 C CA . THR A 1 217 ? 3.154 0.236 -9.398 1 94.5 217 THR A CA 1
ATOM 1664 C C . THR A 1 217 ? 4.289 -0.427 -10.18 1 94.5 217 THR A C 1
ATOM 1666 O O . THR A 1 217 ? 4.059 -1.357 -10.953 1 94.5 217 THR A O 1
ATOM 1669 N N . TRP A 1 218 ? 5.449 0.023 -9.922 1 94.62 218 TRP A N 1
ATOM 1670 C CA . TRP A 1 218 ? 6.641 -0.517 -10.57 1 94.62 218 TRP A CA 1
ATOM 1671 C C . TRP A 1 218 ? 6.816 -1.997 -10.242 1 94.62 218 TRP A C 1
ATOM 1673 O O . TRP A 1 218 ? 7.289 -2.771 -11.07 1 94.62 218 TRP A O 1
ATOM 1683 N N . ASN A 1 219 ? 6.348 -2.361 -9.117 1 90.25 219 ASN A N 1
ATOM 1684 C CA . ASN A 1 219 ? 6.602 -3.709 -8.617 1 90.25 219 ASN A CA 1
ATOM 1685 C C . ASN A 1 219 ? 5.414 -4.637 -8.875 1 90.25 219 ASN A C 1
ATOM 1687 O O . ASN A 1 219 ? 5.402 -5.777 -8.414 1 90.25 219 ASN A O 1
ATOM 1691 N N . GLN A 1 220 ? 4.496 -4.145 -9.555 1 89.06 220 GLN A N 1
ATOM 1692 C CA . GLN A 1 220 ? 3.355 -4.996 -9.875 1 89.06 220 GLN A CA 1
ATOM 1693 C C . GLN A 1 220 ? 3.787 -6.203 -10.703 1 89.06 220 GLN A C 1
ATOM 1695 O O . GLN A 1 220 ? 4.539 -6.066 -11.664 1 89.06 220 GLN A O 1
ATOM 1700 N N . PHE A 1 221 ? 3.275 -7.332 -10.383 1 86.25 221 PHE A N 1
ATOM 1701 C CA . PHE A 1 221 ? 3.693 -8.57 -11.031 1 86.25 221 PHE A CA 1
ATOM 1702 C C . PHE A 1 221 ? 2.482 -9.391 -11.461 1 86.25 221 PHE A C 1
ATOM 1704 O O . PHE A 1 221 ? 2.35 -9.75 -12.633 1 86.25 221 PHE A O 1
ATOM 1711 N N . LEU A 1 222 ? 1.586 -9.602 -10.516 1 82.69 222 LEU A N 1
ATOM 1712 C CA . LEU A 1 222 ? 0.51 -10.562 -10.727 1 82.69 222 LEU A CA 1
ATOM 1713 C C . LEU A 1 222 ? -0.439 -10.094 -11.82 1 82.69 222 LEU A C 1
ATOM 1715 O O . LEU A 1 222 ? -0.737 -10.844 -12.75 1 82.69 222 LEU A O 1
ATOM 1719 N N . TRP A 1 223 ? -0.827 -8.875 -11.742 1 88.06 223 TRP A N 1
ATOM 1720 C CA . TRP A 1 223 ? -1.795 -8.391 -12.719 1 88.06 223 TRP A CA 1
ATOM 1721 C C . TRP A 1 223 ? -1.19 -8.367 -14.117 1 88.06 223 TRP A C 1
ATOM 1723 O O . TRP A 1 223 ? -1.789 -8.875 -15.07 1 88.06 223 TRP A O 1
ATOM 1733 N N . PRO A 1 224 ? -0.01 -7.82 -14.266 1 92.88 224 PRO A N 1
ATOM 1734 C CA . PRO A 1 224 ? 0.605 -7.863 -15.594 1 92.88 224 PRO A CA 1
ATOM 1735 C C . PRO A 1 224 ? 0.789 -9.289 -16.109 1 92.88 224 PRO A C 1
ATOM 1737 O O . PRO A 1 224 ? 0.606 -9.539 -17.312 1 92.88 224 PRO A O 1
ATOM 1740 N N . LEU A 1 225 ? 1.123 -10.18 -15.258 1 88.75 225 LEU A N 1
ATOM 1741 C CA . LEU A 1 225 ? 1.31 -11.57 -15.656 1 88.75 225 LEU A CA 1
ATOM 1742 C C . LEU A 1 225 ? 0.022 -12.148 -16.234 1 88.75 225 LEU A C 1
ATOM 1744 O O . LEU A 1 225 ? 0.064 -12.969 -17.156 1 88.75 225 LEU A O 1
ATOM 1748 N N . VAL A 1 226 ? -1.071 -11.727 -15.758 1 87.19 226 VAL A N 1
ATOM 1749 C CA . VAL A 1 226 ? -2.361 -12.297 -16.125 1 87.19 226 VAL A CA 1
ATOM 1750 C C . VAL A 1 226 ? -2.898 -11.586 -17.375 1 87.19 226 VAL A C 1
ATOM 1752 O O . VAL A 1 226 ? -3.393 -12.227 -18.297 1 87.19 226 VAL A O 1
ATOM 1755 N N . VAL A 1 227 ? -2.744 -10.32 -17.438 1 93.19 227 VAL A N 1
ATOM 1756 C CA . VAL A 1 227 ? -3.486 -9.547 -18.438 1 93.19 227 VAL A CA 1
ATOM 1757 C C . VAL A 1 227 ? -2.645 -9.383 -19.703 1 93.19 227 VAL A C 1
ATOM 1759 O O . VAL A 1 227 ? -3.176 -9.102 -20.781 1 93.19 227 VAL A O 1
ATOM 1762 N N . VAL A 1 228 ? -1.331 -9.578 -19.578 1 94.44 228 VAL A N 1
ATOM 1763 C CA . VAL A 1 228 ? -0.432 -9.414 -20.719 1 94.44 228 VAL A CA 1
ATOM 1764 C C . VAL A 1 228 ? 0.147 -10.773 -21.125 1 94.44 228 VAL A C 1
ATOM 1766 O O . VAL A 1 228 ? 0.811 -11.43 -20.328 1 94.44 228 VAL A O 1
ATOM 1769 N N . THR A 1 229 ? -0.071 -11.125 -22.328 1 91.62 229 THR A N 1
ATOM 1770 C CA . THR A 1 229 ? 0.448 -12.391 -22.828 1 91.62 229 THR A CA 1
ATOM 1771 C C . THR A 1 229 ? 1.57 -12.156 -23.844 1 91.62 229 THR A C 1
ATOM 1773 O O . THR A 1 229 ? 2.453 -13 -24 1 91.62 229 THR A O 1
ATOM 1776 N N . ASP A 1 230 ? 1.527 -11.031 -24.438 1 93.81 230 ASP A N 1
ATOM 1777 C CA . ASP A 1 230 ? 2.58 -10.68 -25.375 1 93.81 230 ASP A CA 1
ATOM 1778 C C . ASP A 1 230 ? 3.826 -10.18 -24.656 1 93.81 230 ASP A C 1
ATOM 1780 O O . ASP A 1 230 ? 3.76 -9.219 -23.891 1 93.81 230 ASP A O 1
ATOM 1784 N N . LYS A 1 231 ? 4.895 -10.688 -25.031 1 91.06 231 LYS A N 1
ATOM 1785 C CA . LYS A 1 231 ? 6.152 -10.359 -24.359 1 91.06 231 LYS A CA 1
ATOM 1786 C C . LYS A 1 231 ? 6.52 -8.891 -24.562 1 91.06 231 LYS A C 1
ATOM 1788 O O . LYS A 1 231 ? 7.062 -8.258 -23.656 1 91.06 231 LYS A O 1
ATOM 1793 N N . SER A 1 232 ? 6.219 -8.391 -25.688 1 92.94 232 SER A N 1
ATOM 1794 C CA . SER A 1 232 ? 6.613 -7.023 -26.016 1 92.94 232 SER A CA 1
ATOM 1795 C C . SER A 1 232 ? 5.867 -6.012 -25.156 1 92.94 232 SER A C 1
ATOM 1797 O O . SER A 1 232 ? 6.328 -4.883 -24.969 1 92.94 232 SER A O 1
ATOM 1799 N N . SER A 1 233 ? 4.73 -6.445 -24.578 1 95 233 SER A N 1
ATOM 1800 C CA . SER A 1 233 ? 3.914 -5.539 -23.781 1 95 233 SER A CA 1
ATOM 1801 C C . SER A 1 233 ? 4.066 -5.82 -22.297 1 95 233 SER A C 1
ATOM 1803 O O . SER A 1 233 ? 3.377 -5.215 -21.469 1 95 233 SER A O 1
ATOM 1805 N N . GLN A 1 234 ? 5.039 -6.652 -21.984 1 95.62 234 GLN A N 1
ATOM 1806 C CA . GLN A 1 234 ? 5.164 -7.066 -20.594 1 95.62 234 GLN A CA 1
ATOM 1807 C C . GLN A 1 234 ? 5.965 -6.051 -19.797 1 95.62 234 GLN A C 1
ATOM 1809 O O . GLN A 1 234 ? 6.602 -5.16 -20.359 1 95.62 234 GLN A O 1
ATOM 1814 N N . VAL A 1 235 ? 5.941 -6.203 -18.484 1 95.81 235 VAL A N 1
ATOM 1815 C CA . VAL A 1 235 ? 6.582 -5.25 -17.578 1 95.81 235 VAL A CA 1
ATOM 1816 C C . VAL A 1 235 ? 7.816 -5.887 -16.938 1 95.81 235 VAL A C 1
ATOM 1818 O O . VAL A 1 235 ? 8.055 -7.086 -17.109 1 95.81 235 VAL A O 1
ATOM 1821 N N . VAL A 1 236 ? 8.531 -5.105 -16.281 1 94.06 236 VAL A N 1
ATOM 1822 C CA . VAL A 1 236 ? 9.898 -5.441 -15.891 1 94.06 236 VAL A CA 1
ATOM 1823 C C . VAL A 1 236 ? 9.883 -6.57 -14.859 1 94.06 236 VAL A C 1
ATOM 1825 O O . VAL A 1 236 ? 10.734 -7.457 -14.891 1 94.06 236 VAL A O 1
ATOM 1828 N N . GLN A 1 237 ? 8.953 -6.547 -13.969 1 90.44 237 GLN A N 1
ATOM 1829 C CA . GLN A 1 237 ? 8.938 -7.559 -12.922 1 90.44 237 GLN A CA 1
ATOM 1830 C C . GLN A 1 237 ? 8.633 -8.938 -13.5 1 90.44 237 GLN A C 1
ATOM 1832 O O . GLN A 1 237 ? 9.188 -9.945 -13.039 1 90.44 237 GLN A O 1
ATOM 1837 N N . VAL A 1 238 ? 7.797 -9 -14.445 1 90.06 238 VAL A N 1
ATOM 1838 C CA . VAL A 1 238 ? 7.551 -10.258 -15.148 1 90.06 238 VAL A CA 1
ATOM 1839 C C . VAL A 1 238 ? 8.75 -10.602 -16.016 1 90.06 238 VAL A C 1
ATOM 1841 O O . VAL A 1 238 ? 9.078 -11.773 -16.203 1 90.06 238 VAL A O 1
ATOM 1844 N N . GLY A 1 239 ? 9.352 -9.57 -16.516 1 91 239 GLY A N 1
ATOM 1845 C CA . GLY A 1 239 ? 10.562 -9.766 -17.297 1 91 239 GLY A CA 1
ATOM 1846 C C . GLY A 1 239 ? 11.656 -10.484 -16.531 1 91 239 GLY A C 1
ATOM 1847 O O . GLY A 1 239 ? 12.406 -11.281 -17.094 1 91 239 GLY A O 1
ATOM 1848 N N . ILE A 1 240 ? 11.773 -10.227 -15.312 1 87.38 240 ILE A N 1
ATOM 1849 C CA . ILE A 1 240 ? 12.758 -10.906 -14.484 1 87.38 240 ILE A CA 1
ATOM 1850 C C . ILE A 1 240 ? 12.453 -12.398 -14.445 1 87.38 240 ILE A C 1
ATOM 1852 O O . ILE A 1 240 ? 13.367 -13.227 -14.461 1 87.38 240 ILE A O 1
ATOM 1856 N N . ARG A 1 241 ? 11.227 -12.703 -14.414 1 83.44 241 ARG A N 1
ATOM 1857 C CA . ARG A 1 241 ? 10.836 -14.109 -14.469 1 83.44 241 ARG A CA 1
ATOM 1858 C C . ARG A 1 241 ? 11.266 -14.75 -15.781 1 83.44 241 ARG A C 1
ATOM 1860 O O . ARG A 1 241 ? 11.625 -15.93 -15.82 1 83.44 241 ARG A O 1
ATOM 1867 N N . TYR A 1 242 ? 11.211 -14 -16.812 1 85.88 242 TYR A N 1
ATOM 1868 C CA . TYR A 1 242 ? 11.656 -14.508 -18.109 1 85.88 242 TYR A CA 1
ATOM 1869 C C . TYR A 1 242 ? 13.156 -14.805 -18.094 1 85.88 242 TYR A C 1
ATOM 1871 O O . TYR A 1 242 ? 13.609 -15.766 -18.703 1 85.88 242 TYR A O 1
ATOM 1879 N N . LEU A 1 243 ? 13.836 -14 -17.375 1 84 243 LEU A N 1
ATOM 1880 C CA . LEU A 1 243 ? 15.273 -14.242 -17.25 1 84 243 LEU A CA 1
ATOM 1881 C C . LEU A 1 243 ? 15.539 -15.516 -16.453 1 84 243 LEU A C 1
ATOM 1883 O O . LEU A 1 243 ? 16.469 -16.266 -16.766 1 84 243 LEU A O 1
ATOM 1887 N N . GLN A 1 244 ? 14.773 -15.75 -15.484 1 80.06 244 GLN A N 1
ATOM 1888 C CA . GLN A 1 244 ? 14.914 -16.953 -14.656 1 80.06 244 GLN A CA 1
ATOM 1889 C C . GLN A 1 244 ? 14.641 -18.219 -15.469 1 80.06 244 GLN A C 1
ATOM 1891 O O . GLN A 1 244 ? 15.227 -19.266 -15.195 1 80.06 244 GLN A O 1
ATOM 1896 N N . GLY A 1 245 ? 13.812 -18.125 -16.391 1 76.31 245 GLY A N 1
ATOM 1897 C CA . GLY A 1 245 ? 13.453 -19.266 -17.219 1 76.31 245 GLY A CA 1
ATOM 1898 C C . GLY A 1 245 ? 14.469 -19.562 -18.297 1 76.31 245 GLY A C 1
ATOM 1899 O O . GLY A 1 245 ? 14.406 -20.625 -18.938 1 76.31 245 GLY A O 1
ATOM 1900 N N . SER A 1 246 ? 15.367 -18.688 -18.453 1 72.56 246 SER A N 1
ATOM 1901 C CA . SER A 1 246 ? 16.328 -18.875 -19.531 1 72.56 246 SER A CA 1
ATOM 1902 C C . SER A 1 246 ? 17.5 -19.75 -19.078 1 72.56 246 SER A C 1
ATOM 1904 O O . SER A 1 246 ? 18.641 -19.266 -18.953 1 72.56 246 SER A O 1
ATOM 1906 N N . ALA A 1 247 ? 17.234 -20.844 -18.609 1 70.06 247 ALA A N 1
ATOM 1907 C CA . ALA A 1 247 ? 18.297 -21.734 -18.172 1 70.06 247 ALA A CA 1
ATOM 1908 C C . ALA A 1 247 ? 19.172 -22.156 -19.359 1 70.06 247 ALA A C 1
ATOM 1910 O O . ALA A 1 247 ? 18.688 -22.312 -20.469 1 70.06 247 ALA A O 1
ATOM 1911 N N . GLN A 1 248 ? 20.422 -22 -19.109 1 65.5 248 GLN A N 1
ATOM 1912 C CA . GLN A 1 248 ? 21.406 -22.484 -20.078 1 65.5 248 GLN A CA 1
ATOM 1913 C C . GLN A 1 248 ? 22.125 -23.734 -19.562 1 65.5 248 GLN A C 1
ATOM 1915 O O . GLN A 1 248 ? 22.734 -23.703 -18.5 1 65.5 248 GLN A O 1
ATOM 1920 N N . ALA A 1 249 ? 22.062 -24.719 -20.391 1 66.44 249 ALA A N 1
ATOM 1921 C CA . ALA A 1 249 ? 22.703 -25.984 -20.062 1 66.44 249 ALA A CA 1
ATOM 1922 C C . ALA A 1 249 ? 22.219 -26.516 -18.719 1 66.44 249 ALA A C 1
ATOM 1924 O O . ALA A 1 249 ? 23.016 -27.031 -17.922 1 66.44 249 ALA A O 1
ATOM 1925 N N . GLY A 1 250 ? 21.062 -26.172 -18.375 1 66.69 250 GLY A N 1
ATOM 1926 C CA . GLY A 1 250 ? 20.469 -26.734 -17.188 1 66.69 250 GLY A CA 1
ATOM 1927 C C . GLY A 1 250 ? 20.719 -25.906 -15.938 1 66.69 250 GLY A C 1
ATOM 1928 O O . GLY A 1 250 ? 20.188 -26.203 -14.867 1 66.69 250 GLY A O 1
ATOM 1929 N N . LEU A 1 251 ? 21.609 -24.891 -16.125 1 74.19 251 LEU A N 1
ATOM 1930 C CA . LEU A 1 251 ? 21.938 -24.078 -14.953 1 74.19 251 LEU A CA 1
ATOM 1931 C C . LEU A 1 251 ? 21.234 -22.734 -15.016 1 74.19 251 LEU A C 1
ATOM 1933 O O . LEU A 1 251 ? 21.125 -22.125 -16.094 1 74.19 251 LEU A O 1
ATOM 1937 N N . THR A 1 252 ? 20.781 -22.422 -13.898 1 78.44 252 THR A N 1
ATOM 1938 C CA . THR A 1 252 ? 20.172 -21.109 -13.773 1 78.44 252 THR A CA 1
ATOM 1939 C C . THR A 1 252 ? 21.219 -20 -13.914 1 78.44 252 THR A C 1
ATOM 1941 O O . THR A 1 252 ? 22.328 -20.109 -13.359 1 78.44 252 THR A O 1
ATOM 1944 N N . GLN A 1 253 ? 20.969 -19.047 -14.781 1 83.25 253 GLN A N 1
ATOM 1945 C CA . GLN A 1 253 ? 21.875 -17.938 -15.016 1 83.25 253 GLN A CA 1
ATOM 1946 C C . GLN A 1 253 ? 21.672 -16.844 -13.977 1 83.25 253 GLN A C 1
ATOM 1948 O O . GLN A 1 253 ? 21.203 -15.75 -14.312 1 83.25 253 GLN A O 1
ATOM 1953 N N . TRP A 1 254 ? 22.203 -17.031 -12.867 1 80.06 254 TRP A N 1
ATOM 1954 C CA . TRP A 1 254 ? 22 -16.125 -11.742 1 80.06 254 TRP A CA 1
ATOM 1955 C C . TRP A 1 254 ? 22.609 -14.758 -12.023 1 80.06 254 TRP A C 1
ATOM 1957 O O . TRP A 1 254 ? 22.078 -13.734 -11.594 1 80.06 254 TRP A O 1
ATOM 1967 N N . GLY A 1 255 ? 23.734 -14.82 -12.688 1 83.5 255 GLY A N 1
ATOM 1968 C CA . GLY A 1 255 ? 24.344 -13.539 -13.047 1 83.5 255 GLY A CA 1
ATOM 1969 C C . GLY A 1 255 ? 23.422 -12.664 -13.867 1 83.5 255 GLY A C 1
ATOM 1970 O O . GLY A 1 255 ? 23.297 -11.461 -13.602 1 83.5 255 GLY A O 1
ATOM 1971 N N . LEU A 1 256 ? 22.797 -13.281 -14.797 1 86.44 256 LEU A N 1
ATOM 1972 C CA . LEU A 1 256 ? 21.859 -12.578 -15.672 1 86.44 256 LEU A CA 1
ATOM 1973 C C . LEU A 1 256 ? 20.641 -12.109 -14.898 1 86.44 256 LEU A C 1
ATOM 1975 O O . LEU A 1 256 ? 20.203 -10.969 -15.062 1 86.44 256 LEU A O 1
ATOM 1979 N N . ILE A 1 257 ? 20.156 -12.914 -14.086 1 85.19 257 ILE A N 1
ATOM 1980 C CA . ILE A 1 257 ? 18.984 -12.602 -13.281 1 85.19 257 ILE A CA 1
ATOM 1981 C C . ILE A 1 257 ? 19.297 -11.445 -12.344 1 85.19 257 ILE A C 1
ATOM 1983 O O . ILE A 1 257 ? 18.5 -10.5 -12.234 1 85.19 257 ILE A O 1
ATOM 1987 N N . MET A 1 258 ? 20.469 -11.531 -11.742 1 84.75 258 MET A N 1
ATOM 1988 C CA . MET A 1 258 ? 20.844 -10.484 -10.805 1 84.75 258 MET A CA 1
ATOM 1989 C C . MET A 1 258 ? 21.125 -9.172 -11.531 1 84.75 258 MET A C 1
ATOM 1991 O O . MET A 1 258 ? 20.859 -8.094 -11 1 84.75 258 MET A O 1
ATOM 1995 N N . ALA A 1 259 ? 21.609 -9.289 -12.68 1 88.75 259 ALA A N 1
ATOM 1996 C CA . ALA A 1 259 ? 21.781 -8.086 -13.492 1 88.75 259 ALA A CA 1
ATOM 1997 C C . ALA A 1 259 ? 20.438 -7.426 -13.773 1 88.75 259 ALA A C 1
ATOM 1999 O O . ALA A 1 259 ? 20.297 -6.203 -13.68 1 88.75 259 ALA A O 1
ATOM 2000 N N . GLY A 1 260 ? 19.469 -8.219 -14.133 1 89.12 260 GLY A N 1
ATOM 2001 C CA . GLY A 1 260 ? 18.125 -7.707 -14.32 1 89.12 260 GLY A CA 1
ATOM 2002 C C . GLY A 1 260 ? 17.547 -7.062 -13.07 1 89.12 260 GLY A C 1
ATOM 2003 O O . GLY A 1 260 ? 16.938 -5.996 -13.148 1 89.12 260 GLY A O 1
ATOM 2004 N N . ALA A 1 261 ? 17.797 -7.652 -11.992 1 85.94 261 ALA A N 1
ATOM 2005 C CA . ALA A 1 261 ? 17.312 -7.145 -10.711 1 85.94 261 ALA A CA 1
ATOM 2006 C C . ALA A 1 261 ? 17.938 -5.797 -10.383 1 85.94 261 ALA A C 1
ATOM 2008 O O . ALA A 1 261 ? 17.266 -4.887 -9.891 1 85.94 261 ALA A O 1
ATOM 2009 N N . VAL A 1 262 ? 19.188 -5.707 -10.617 1 87.44 262 VAL A N 1
ATOM 2010 C CA . VAL A 1 262 ? 19.906 -4.465 -10.352 1 87.44 262 VAL A CA 1
ATOM 2011 C C . VAL A 1 262 ? 19.375 -3.355 -11.258 1 87.44 262 VAL A C 1
ATOM 2013 O O . VAL A 1 262 ? 19.156 -2.23 -10.812 1 87.44 262 VAL A O 1
ATOM 2016 N N . LEU A 1 263 ? 19.172 -3.711 -12.469 1 91.38 263 LEU A N 1
ATOM 2017 C CA . LEU A 1 263 ? 18.625 -2.736 -13.398 1 91.38 263 LEU A CA 1
ATOM 2018 C C . LEU A 1 263 ? 17.234 -2.283 -12.953 1 91.38 263 LEU A C 1
ATOM 2020 O O . LEU A 1 263 ? 16.891 -1.101 -13.055 1 91.38 263 LEU A O 1
ATOM 2024 N N . ALA A 1 264 ? 16.469 -3.184 -12.484 1 91.62 264 ALA A N 1
ATOM 2025 C CA . ALA A 1 264 ? 15.094 -2.91 -12.086 1 91.62 264 ALA A CA 1
ATOM 2026 C C . ALA A 1 264 ? 15.047 -2.012 -10.852 1 91.62 264 ALA A C 1
ATOM 2028 O O . ALA A 1 264 ? 14.016 -1.401 -10.562 1 91.62 264 ALA A O 1
ATOM 2029 N N . LEU A 1 265 ? 16.109 -1.902 -10.156 1 88.88 265 LEU A N 1
ATOM 2030 C CA . LEU A 1 265 ? 16.156 -1.087 -8.945 1 88.88 265 LEU A CA 1
ATOM 2031 C C . LEU A 1 265 ? 16.391 0.38 -9.297 1 88.88 265 LEU A C 1
ATOM 2033 O O . LEU A 1 265 ? 16.125 1.265 -8.477 1 88.88 265 LEU A O 1
ATOM 2037 N N . LEU A 1 266 ? 16.797 0.668 -10.422 1 91.56 266 LEU A N 1
ATOM 2038 C CA . LEU A 1 266 ? 17.297 1.994 -10.773 1 91.56 266 LEU A CA 1
ATOM 2039 C C . LEU A 1 266 ? 16.156 2.994 -10.883 1 91.56 266 LEU A C 1
ATOM 2041 O O . LEU A 1 266 ? 16.203 4.07 -10.281 1 91.56 266 LEU A O 1
ATOM 2045 N N . PRO A 1 267 ? 15.086 2.66 -11.555 1 94 267 PRO A N 1
ATOM 2046 C CA . PRO A 1 267 ? 14.062 3.688 -11.742 1 94 267 PRO A CA 1
ATOM 2047 C C . PRO A 1 267 ? 13.43 4.137 -10.43 1 94 267 PRO A C 1
ATOM 2049 O O . PRO A 1 267 ? 13.344 5.34 -10.164 1 94 267 PRO A O 1
ATOM 2052 N N . PRO A 1 268 ? 13.031 3.213 -9.578 1 93.06 268 PRO A N 1
ATOM 2053 C CA . PRO A 1 268 ? 12.508 3.682 -8.297 1 93.06 268 PRO A CA 1
ATOM 2054 C C . PRO A 1 268 ? 13.523 4.488 -7.496 1 93.06 268 PRO A C 1
ATOM 2056 O O . PRO A 1 268 ? 13.164 5.445 -6.809 1 93.06 268 PRO A O 1
ATOM 2059 N N . LEU A 1 269 ? 14.797 4.098 -7.625 1 90.56 269 LEU A N 1
ATOM 2060 C CA . LEU A 1 269 ? 15.844 4.848 -6.945 1 90.56 269 LEU A CA 1
ATOM 2061 C C . LEU A 1 269 ? 15.938 6.27 -7.484 1 90.56 269 LEU A C 1
ATOM 2063 O O . LEU A 1 269 ? 16.094 7.223 -6.719 1 90.56 269 LEU A O 1
ATOM 2067 N N . VAL A 1 270 ? 15.852 6.391 -8.742 1 93.56 270 VAL A N 1
ATOM 2068 C CA . VAL A 1 270 ? 15.922 7.699 -9.383 1 93.56 270 VAL A CA 1
ATOM 2069 C C . VAL A 1 270 ? 14.734 8.555 -8.938 1 93.56 270 VAL A C 1
ATOM 2071 O O . VAL A 1 270 ? 14.898 9.734 -8.625 1 93.56 270 VAL A O 1
ATOM 2074 N N . VAL A 1 271 ? 13.602 7.973 -8.867 1 94.44 271 VAL A N 1
ATOM 2075 C CA . VAL A 1 271 ? 12.406 8.703 -8.453 1 94.44 271 VAL A CA 1
ATOM 2076 C C . VAL A 1 271 ? 12.57 9.18 -7.012 1 94.44 271 VAL A C 1
ATOM 2078 O O . VAL A 1 271 ? 12.242 10.32 -6.688 1 94.44 271 VAL A O 1
ATOM 2081 N N . LEU A 1 272 ? 13.086 8.344 -6.215 1 91.25 272 LEU A N 1
ATOM 2082 C CA . LEU A 1 272 ? 13.312 8.695 -4.816 1 91.25 272 LEU A CA 1
ATOM 2083 C C . LEU A 1 272 ? 14.297 9.852 -4.695 1 91.25 272 LEU A C 1
ATOM 2085 O O . LEU A 1 272 ? 14.07 10.789 -3.93 1 91.25 272 LEU A O 1
ATOM 2089 N N . VAL A 1 273 ? 15.32 9.852 -5.508 1 89.69 273 VAL A N 1
ATOM 2090 C CA . VAL A 1 273 ? 16.359 10.875 -5.445 1 89.69 273 VAL A CA 1
ATOM 2091 C C . VAL A 1 273 ? 15.82 12.195 -6.004 1 89.69 273 VAL A C 1
ATOM 2093 O O . VAL A 1 273 ? 16.094 13.266 -5.457 1 89.69 273 VAL A O 1
ATOM 2096 N N . VAL A 1 274 ? 15.078 12.109 -7.016 1 92.5 274 VAL A N 1
ATOM 2097 C CA . VAL A 1 274 ? 14.539 13.305 -7.664 1 92.5 274 VAL A CA 1
ATOM 2098 C C . VAL A 1 274 ? 13.562 14 -6.723 1 92.5 274 VAL A C 1
ATOM 2100 O O . VAL A 1 274 ? 13.531 15.234 -6.652 1 92.5 274 VAL A O 1
ATOM 2103 N N . LEU A 1 275 ? 12.859 13.25 -5.949 1 92.75 275 LEU A N 1
ATOM 2104 C CA . LEU A 1 275 ? 11.82 13.828 -5.102 1 92.75 275 LEU A CA 1
ATOM 2105 C C . LEU A 1 275 ? 12.297 13.922 -3.656 1 92.75 275 LEU A C 1
ATOM 2107 O O . LEU A 1 275 ? 11.484 14.102 -2.744 1 92.75 275 LEU A O 1
ATOM 2111 N N . HIS A 1 276 ? 13.578 13.828 -3.512 1 89.5 276 HIS A N 1
ATOM 2112 C CA . HIS A 1 276 ? 14.117 13.812 -2.156 1 89.5 276 HIS A CA 1
ATOM 2113 C C . HIS A 1 276 ? 13.914 15.156 -1.469 1 89.5 276 HIS A C 1
ATOM 2115 O O . HIS A 1 276 ? 13.672 15.211 -0.261 1 89.5 276 HIS A O 1
ATOM 2121 N N . ARG A 1 277 ? 13.898 16.312 -2.145 1 89 277 ARG A N 1
ATOM 2122 C CA . ARG A 1 277 ? 13.812 17.641 -1.539 1 89 277 ARG A CA 1
ATOM 2123 C C . ARG A 1 277 ? 12.438 17.875 -0.933 1 89 277 ARG A C 1
ATOM 2125 O O . ARG A 1 277 ? 12.32 18.188 0.254 1 89 277 ARG A O 1
ATOM 2132 N N . PRO A 1 278 ? 11.469 17.609 -1.712 1 88.62 278 PRO A N 1
ATOM 2133 C CA . PRO A 1 278 ? 10.156 17.812 -1.094 1 88.62 278 PRO A CA 1
ATOM 2134 C C . PRO A 1 278 ? 9.875 16.828 0.028 1 88.62 278 PRO A C 1
ATOM 2136 O O . PRO A 1 278 ? 9.148 17.141 0.971 1 88.62 278 PRO A O 1
ATOM 2139 N N . LEU A 1 279 ? 10.453 15.75 -0.046 1 87.25 279 LEU A N 1
ATOM 2140 C CA . LEU A 1 279 ? 10.266 14.734 0.982 1 87.25 279 LEU A CA 1
ATOM 2141 C C . LEU A 1 279 ? 10.875 15.18 2.305 1 87.25 279 LEU A C 1
ATOM 2143 O O . LEU A 1 279 ? 10.391 14.805 3.377 1 87.25 279 LEU A O 1
ATOM 2147 N N . LEU A 1 280 ? 11.914 15.977 2.137 1 81.62 280 LEU A N 1
ATOM 2148 C CA . LEU A 1 280 ? 12.648 16.359 3.334 1 81.62 280 LEU A CA 1
ATOM 2149 C C . LEU A 1 280 ? 12.18 17.719 3.846 1 81.62 280 LEU A C 1
ATOM 2151 O O . LEU A 1 280 ? 12.531 18.125 4.961 1 81.62 280 LEU A O 1
ATOM 2155 N N . ARG A 1 281 ? 11.398 18.422 3.076 1 71.44 281 ARG A N 1
ATOM 2156 C CA . ARG A 1 281 ? 10.969 19.75 3.498 1 71.44 281 ARG A CA 1
ATOM 2157 C C . ARG A 1 281 ? 9.891 19.672 4.57 1 71.44 281 ARG A C 1
ATOM 2159 O O . ARG A 1 281 ? 8.922 18.922 4.43 1 71.44 281 ARG A O 1
ATOM 2166 N N . THR A 1 282 ? 10.32 20.016 5.816 1 56.5 282 THR A N 1
ATOM 2167 C CA . THR A 1 282 ? 9.391 20.156 6.93 1 56.5 282 THR A CA 1
ATOM 2168 C C . THR A 1 282 ? 8.766 21.547 6.93 1 56.5 282 THR A C 1
ATOM 2170 O O . THR A 1 282 ? 9.336 22.5 6.383 1 56.5 282 THR A O 1
ATOM 2173 N N . LEU A 1 283 ? 7.445 21.688 6.836 1 48.91 283 LEU A N 1
ATOM 2174 C CA . LEU A 1 283 ? 6.859 23.016 6.945 1 48.91 283 LEU A CA 1
ATOM 2175 C C . LEU A 1 283 ? 7.691 23.906 7.867 1 48.91 283 LEU A C 1
ATOM 2177 O O . LEU A 1 283 ? 7.816 23.625 9.062 1 48.91 283 LEU A O 1
ATOM 2181 N N . THR A 1 284 ? 8.938 24.188 7.531 1 43.5 284 THR A N 1
ATOM 2182 C CA . THR A 1 284 ? 9.594 25.203 8.352 1 43.5 284 THR A CA 1
ATOM 2183 C C . THR A 1 284 ? 8.656 26.391 8.586 1 43.5 284 THR A C 1
ATOM 2185 O O . THR A 1 284 ? 8.211 27.031 7.629 1 43.5 284 THR A O 1
ATOM 2188 N N . ILE A 1 285 ? 7.77 26.359 9.461 1 38.09 285 ILE A N 1
ATOM 2189 C CA . ILE A 1 285 ? 7.258 27.656 9.883 1 38.09 285 ILE A CA 1
ATOM 2190 C C . ILE A 1 285 ? 8.414 28.656 10 1 38.09 285 ILE A C 1
ATOM 2192 O O . ILE A 1 285 ? 9.406 28.391 10.68 1 38.09 285 ILE A O 1
ATOM 2196 N N . GLN A 1 286 ? 8.695 29.391 9.039 1 33.72 286 GLN A N 1
ATOM 2197 C CA . GLN A 1 286 ? 9.516 30.594 9.117 1 33.72 286 GLN A CA 1
ATOM 2198 C C . GLN A 1 286 ? 9.461 31.219 10.508 1 33.72 286 GLN A C 1
ATOM 2200 O O . GLN A 1 286 ? 8.391 31.594 10.977 1 33.72 286 GLN A O 1
ATOM 2205 N N . GLN A 1 287 ? 10.102 30.734 11.57 1 31.89 287 GLN A N 1
ATOM 2206 C CA . GLN A 1 287 ? 10.523 31.641 12.625 1 31.89 287 GLN A CA 1
ATOM 2207 C C . GLN A 1 287 ? 11.094 32.938 12.039 1 31.89 287 GLN A C 1
ATOM 2209 O O . GLN A 1 287 ? 12.25 32.969 11.609 1 31.89 287 GLN A O 1
ATOM 2214 N N . LYS A 1 288 ? 10.508 33.594 11.055 1 30.5 288 LYS A N 1
ATOM 2215 C CA . LYS A 1 288 ? 10.898 35 11.156 1 30.5 288 LYS A CA 1
ATOM 2216 C C . LYS A 1 288 ? 10.172 35.719 12.305 1 30.5 288 LYS A C 1
ATOM 2218 O O . LYS A 1 288 ? 9.008 35.406 12.57 1 30.5 288 LYS A O 1
ATOM 2223 N N . MET B 1 1 ? -26.391 63.469 6.418 1 27.89 1 MET B N 1
ATOM 2224 C CA . MET B 1 1 ? -26.75 62.562 5.336 1 27.89 1 MET B CA 1
ATOM 2225 C C . MET B 1 1 ? -25.891 61.312 5.379 1 27.89 1 MET B C 1
ATOM 2227 O O . MET B 1 1 ? -24.672 61.375 5.246 1 27.89 1 MET B O 1
ATOM 2231 N N . ALA B 1 2 ? -26.203 60.188 6.102 1 38.78 2 ALA B N 1
ATOM 2232 C CA . ALA B 1 2 ? -25.562 59.031 6.676 1 38.78 2 ALA B CA 1
ATOM 2233 C C . ALA B 1 2 ? -25.25 58 5.598 1 38.78 2 ALA B C 1
ATOM 2235 O O . ALA B 1 2 ? -26.156 57.469 4.926 1 38.78 2 ALA B O 1
ATOM 2236 N N . THR B 1 3 ? -24.188 58.062 4.871 1 34.03 3 THR B N 1
ATOM 2237 C CA . THR B 1 3 ? -23.812 57.25 3.709 1 34.03 3 THR B CA 1
ATOM 2238 C C . THR B 1 3 ? -23.797 55.75 4.066 1 34.03 3 THR B C 1
ATOM 2240 O O . THR B 1 3 ? -23.047 55.344 4.949 1 34.03 3 THR B O 1
ATOM 2243 N N . GLU B 1 4 ? -24.797 54.969 3.873 1 32.56 4 GLU B N 1
ATOM 2244 C CA . GLU B 1 4 ? -25.109 53.562 4.145 1 32.56 4 GLU B CA 1
ATOM 2245 C C . GLU B 1 4 ? -24.078 52.625 3.498 1 32.56 4 GLU B C 1
ATOM 2247 O O . GLU B 1 4 ? -23.984 52.562 2.271 1 32.56 4 GLU B O 1
ATOM 2252 N N . THR B 1 5 ? -22.953 52.438 3.965 1 32.56 5 THR B N 1
ATOM 2253 C CA . THR B 1 5 ? -21.828 51.656 3.475 1 32.56 5 THR B CA 1
ATOM 2254 C C . THR B 1 5 ? -22.25 50.188 3.246 1 32.56 5 THR B C 1
ATOM 2256 O O . THR B 1 5 ? -22.578 49.469 4.195 1 32.56 5 THR B O 1
ATOM 2259 N N . ASP B 1 6 ? -22.844 49.812 2.17 1 31.38 6 ASP B N 1
ATOM 2260 C CA . ASP B 1 6 ? -23.312 48.5 1.742 1 31.38 6 ASP B CA 1
ATOM 2261 C C . ASP B 1 6 ? -22.219 47.469 1.842 1 31.38 6 ASP B C 1
ATOM 2263 O O . ASP B 1 6 ? -21.203 47.562 1.139 1 31.38 6 ASP B O 1
ATOM 2267 N N . THR B 1 7 ? -21.812 46.938 2.932 1 32.47 7 THR B N 1
ATOM 2268 C CA . THR B 1 7 ? -20.859 45.875 3.314 1 32.47 7 THR B CA 1
ATOM 2269 C C . THR B 1 7 ? -21.125 44.594 2.533 1 32.47 7 THR B C 1
ATOM 2271 O O . THR B 1 7 ? -22.094 43.875 2.811 1 32.47 7 THR B O 1
ATOM 2274 N N . THR B 1 8 ? -20.859 44.531 1.273 1 32.09 8 THR B N 1
ATOM 2275 C CA . THR B 1 8 ? -21.078 43.312 0.493 1 32.09 8 THR B CA 1
ATOM 2276 C C . THR B 1 8 ? -20.328 42.125 1.106 1 32.09 8 THR B C 1
ATOM 2278 O O . THR B 1 8 ? -19.094 42.156 1.176 1 32.09 8 THR B O 1
ATOM 2281 N N . THR B 1 9 ? -20.719 41.469 2.121 1 30.84 9 THR B N 1
ATOM 2282 C CA . THR B 1 9 ? -20.391 40.219 2.783 1 30.84 9 THR B CA 1
ATOM 2283 C C . THR B 1 9 ? -20.031 39.156 1.76 1 30.84 9 THR B C 1
ATOM 2285 O O . THR B 1 9 ? -20.797 38.875 0.835 1 30.84 9 THR B O 1
ATOM 2288 N N . PHE B 1 10 ? -18.875 39 1.39 1 32.69 10 PHE B N 1
ATOM 2289 C CA . PHE B 1 10 ? -18.359 37.969 0.489 1 32.69 10 PHE B CA 1
ATOM 2290 C C . PHE B 1 10 ? -18.922 36.594 0.859 1 32.69 10 PHE B C 1
ATOM 2292 O O . PHE B 1 10 ? -18.625 36.094 1.937 1 32.69 10 PHE B O 1
ATOM 2299 N N . ASP B 1 11 ? -20.094 36.094 0.613 1 32.16 11 ASP B N 1
ATOM 2300 C CA . ASP B 1 11 ? -20.953 34.969 0.945 1 32.16 11 ASP B CA 1
ATOM 2301 C C . ASP B 1 11 ? -20.312 33.656 0.524 1 32.16 11 ASP B C 1
ATOM 2303 O O . ASP B 1 11 ? -20.219 33.344 -0.669 1 32.16 11 ASP B O 1
ATOM 2307 N N . ALA B 1 12 ? -19.203 33.125 1.023 1 36.16 12 ALA B N 1
ATOM 2308 C CA . ALA B 1 12 ? -18.719 31.734 0.983 1 36.16 12 ALA B CA 1
ATOM 2309 C C . ALA B 1 12 ? -19.859 30.766 0.678 1 36.16 12 ALA B C 1
ATOM 2311 O O . ALA B 1 12 ? -19.641 29.547 0.585 1 36.16 12 ALA B O 1
ATOM 2312 N N . GLY B 1 13 ? -21.109 31.047 0.622 1 34.88 13 GLY B N 1
ATOM 2313 C CA . GLY B 1 13 ? -22.406 30.562 0.163 1 34.88 13 GLY B CA 1
ATOM 2314 C C . GLY B 1 13 ? -22.422 30.266 -1.322 1 34.88 13 GLY B C 1
ATOM 2315 O O . GLY B 1 13 ? -23.203 29.406 -1.771 1 34.88 13 GLY B O 1
ATOM 2316 N N . ARG B 1 14 ? -21.797 31.078 -2.215 1 35.91 14 ARG B N 1
ATOM 2317 C CA . ARG B 1 14 ? -21.984 31.078 -3.662 1 35.91 14 ARG B CA 1
ATOM 2318 C C . ARG B 1 14 ? -21.031 30.078 -4.336 1 35.91 14 ARG B C 1
ATOM 2320 O O . ARG B 1 14 ? -21.172 29.812 -5.531 1 35.91 14 ARG B O 1
ATOM 2327 N N . LEU B 1 15 ? -19.828 30.047 -3.848 1 38.06 15 LEU B N 1
ATOM 2328 C CA . LEU B 1 15 ? -19.062 2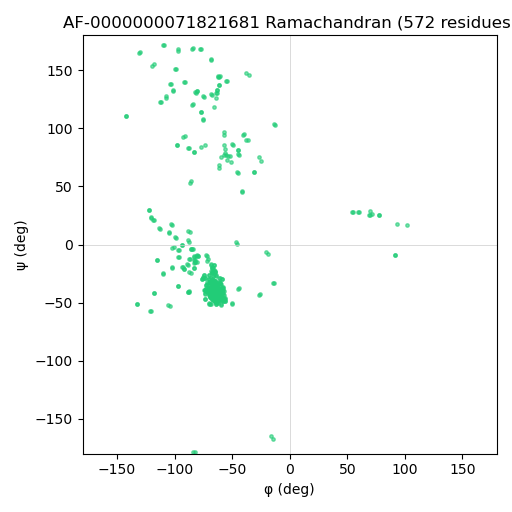9.031 -4.551 1 38.06 15 LEU B CA 1
ATOM 2329 C C . LEU B 1 15 ? -19.719 27.656 -4.402 1 38.06 15 LEU B C 1
ATOM 2331 O O . LEU B 1 15 ? -19.203 26.656 -4.898 1 38.06 15 LEU B O 1
ATOM 2335 N N . ALA B 1 16 ? -20.375 27.469 -3.332 1 37.22 16 ALA B N 1
ATOM 2336 C CA . ALA B 1 16 ? -21.375 26.422 -3.176 1 37.22 16 ALA B CA 1
ATOM 2337 C C . ALA B 1 16 ? -22.328 26.391 -4.367 1 37.22 16 ALA B C 1
ATOM 2339 O O . ALA B 1 16 ? -23.547 26.547 -4.207 1 37.22 16 ALA B O 1
ATOM 2340 N N . HIS B 1 17 ? -22.047 27.281 -5.355 1 39.53 17 HIS B N 1
ATOM 2341 C CA . HIS B 1 17 ? -23 27.125 -6.453 1 39.53 17 HIS B CA 1
ATOM 2342 C C . HIS B 1 17 ? -23.344 25.656 -6.691 1 39.53 17 HIS B C 1
ATOM 2344 O O . HIS B 1 17 ? -22.562 24.781 -6.34 1 39.53 17 HIS B O 1
ATOM 2350 N N . ARG B 1 18 ? -24.594 25.516 -7.113 1 37.38 18 ARG B N 1
ATOM 2351 C CA . ARG B 1 18 ? -25.375 24.344 -7.492 1 37.38 18 ARG B CA 1
ATOM 2352 C C . ARG B 1 18 ? -24.578 23.422 -8.406 1 37.38 18 ARG B C 1
ATOM 2354 O O . ARG B 1 18 ? -24.188 23.812 -9.5 1 37.38 18 ARG B O 1
ATOM 2361 N N . LEU B 1 19 ? -23.453 22.859 -7.957 1 41.28 19 LEU B N 1
ATOM 2362 C CA . LEU B 1 19 ? -23.141 21.797 -8.906 1 41.28 19 LEU B CA 1
ATOM 2363 C C . LEU B 1 19 ? -24.328 21.516 -9.812 1 41.28 19 LEU B C 1
ATOM 2365 O O . LEU B 1 19 ? -25.484 21.484 -9.344 1 41.28 19 LEU B O 1
ATOM 2369 N N . PRO B 1 20 ? -24.328 21.969 -11.094 1 44.72 20 PRO B N 1
ATOM 2370 C CA . PRO B 1 20 ? -25.5 21.797 -11.961 1 44.72 20 PRO B CA 1
ATOM 2371 C C . PRO B 1 20 ? -26.484 20.766 -11.422 1 44.72 20 PRO B C 1
ATOM 2373 O O . PRO B 1 20 ? -26.172 20.062 -10.453 1 44.72 20 PRO B O 1
ATOM 2376 N N . ASP B 1 21 ? -27.5 20.25 -12.297 1 48.12 21 ASP B N 1
ATOM 2377 C CA . ASP B 1 21 ? -28.672 19.406 -12.07 1 48.12 21 ASP B CA 1
ATOM 2378 C C . ASP B 1 21 ? -28.312 18.156 -11.281 1 48.12 21 ASP B C 1
ATOM 2380 O O . ASP B 1 21 ? -27.531 17.328 -11.758 1 48.12 21 ASP B O 1
ATOM 2384 N N . ASP B 1 22 ? -28.297 18.219 -9.82 1 57.62 22 ASP B N 1
ATOM 2385 C CA . ASP B 1 22 ? -28.219 17.344 -8.656 1 57.62 22 ASP B CA 1
ATOM 2386 C C . ASP B 1 22 ? -28.484 15.891 -9.055 1 57.62 22 ASP B C 1
ATOM 2388 O O . ASP B 1 22 ? -27.844 14.977 -8.531 1 57.62 22 ASP B O 1
ATOM 2392 N N . ALA B 1 23 ? -29.328 15.977 -10 1 62.41 23 ALA B N 1
ATOM 2393 C CA . ALA B 1 23 ? -29.781 14.633 -10.336 1 62.41 23 ALA B CA 1
ATOM 2394 C C . ALA B 1 23 ? -28.688 13.859 -11.07 1 62.41 23 ALA B C 1
ATOM 2396 O O . ALA B 1 23 ? -28.5 12.664 -10.82 1 62.41 23 ALA B O 1
ATOM 2397 N N . LEU B 1 24 ? -28 14.602 -11.898 1 60.97 24 LEU B N 1
ATOM 2398 C CA . LEU B 1 24 ? -26.969 13.914 -12.672 1 60.97 24 LEU B CA 1
ATOM 2399 C C . LEU B 1 24 ? -25.781 13.539 -11.789 1 60.97 24 LEU B C 1
ATOM 2401 O O . LEU B 1 24 ? -25.219 12.453 -11.922 1 60.97 24 LEU B O 1
ATOM 2405 N N . LEU B 1 25 ? -25.516 14.477 -10.961 1 60.28 25 LEU B N 1
ATOM 2406 C CA . LEU B 1 25 ? -24.422 14.164 -10.047 1 60.28 25 LEU B CA 1
ATOM 2407 C C . LEU B 1 25 ? -24.812 13.047 -9.094 1 60.28 25 LEU B C 1
ATOM 2409 O O . LEU B 1 25 ? -24.031 12.117 -8.867 1 60.28 25 LEU B O 1
ATOM 2413 N N . HIS B 1 26 ? -25.969 13.258 -8.586 1 63.53 26 HIS B N 1
ATOM 2414 C CA . HIS B 1 26 ? -26.453 12.203 -7.707 1 63.53 26 HIS B CA 1
ATOM 2415 C C . HIS B 1 26 ? -26.609 10.891 -8.461 1 63.53 26 HIS B C 1
ATOM 2417 O O . HIS B 1 26 ? -26.266 9.828 -7.938 1 63.53 26 HIS B O 1
ATOM 2423 N N . GLY B 1 27 ? -27.125 11.047 -9.664 1 66.69 27 GLY B N 1
ATOM 2424 C CA . GLY B 1 27 ? -27.25 9.852 -10.492 1 66.69 27 GLY B CA 1
ATOM 2425 C C . GLY B 1 27 ? -25.906 9.203 -10.812 1 66.69 27 GLY B C 1
ATOM 2426 O O . GLY B 1 27 ? -25.781 7.977 -10.758 1 66.69 27 GLY B O 1
ATOM 2427 N N . GLY B 1 28 ? -25 10.07 -11.016 1 67.44 28 GLY B N 1
ATOM 2428 C CA . GLY B 1 28 ? -23.656 9.555 -11.312 1 67.44 28 GLY B CA 1
ATOM 2429 C C . GLY B 1 28 ? -23.016 8.875 -10.125 1 67.44 28 GLY B C 1
ATOM 2430 O O . GLY B 1 28 ? -22.406 7.812 -10.273 1 67.44 28 GLY B O 1
ATOM 2431 N N . ILE B 1 29 ? -23.219 9.43 -9 1 66.25 29 ILE B N 1
ATOM 2432 C CA . ILE B 1 29 ? -22.641 8.852 -7.785 1 66.25 29 ILE B CA 1
ATOM 2433 C C . ILE B 1 29 ? -23.328 7.527 -7.469 1 66.25 29 ILE B C 1
ATOM 2435 O O . ILE B 1 29 ? -22.672 6.535 -7.156 1 66.25 29 ILE B O 1
ATOM 2439 N N . VAL B 1 30 ? -24.641 7.566 -7.602 1 68.44 30 VAL B N 1
ATOM 2440 C CA . VAL B 1 30 ? -25.406 6.352 -7.344 1 68.44 30 VAL B CA 1
ATOM 2441 C C . VAL B 1 30 ? -25 5.266 -8.336 1 68.44 30 VAL B C 1
ATOM 2443 O O . VAL B 1 30 ? -24.828 4.102 -7.961 1 68.44 30 VAL B O 1
ATOM 2446 N N . PHE B 1 31 ? -24.797 5.637 -9.516 1 70.94 31 PHE B N 1
ATOM 2447 C CA . PHE B 1 31 ? -24.391 4.695 -10.555 1 70.94 31 PHE B CA 1
ATOM 2448 C C . PHE B 1 31 ? -23.016 4.129 -10.273 1 70.94 31 PHE B C 1
ATOM 2450 O O . PHE B 1 31 ? -22.781 2.922 -10.406 1 70.94 31 PHE B O 1
ATOM 2457 N N . ALA B 1 32 ? -22.203 5.035 -9.867 1 63.97 32 ALA B N 1
ATOM 2458 C CA . ALA B 1 32 ? -20.844 4.598 -9.562 1 63.97 32 ALA B CA 1
ATOM 2459 C C . ALA B 1 32 ? -20.844 3.637 -8.375 1 63.97 32 ALA B C 1
ATOM 2461 O O . ALA B 1 32 ? -20.141 2.621 -8.391 1 63.97 32 ALA B O 1
ATOM 2462 N N . ILE B 1 33 ? -21.625 3.893 -7.453 1 68.25 33 ILE B N 1
ATOM 2463 C CA . ILE B 1 33 ? -21.734 3.047 -6.27 1 68.25 33 ILE B CA 1
ATOM 2464 C C . ILE B 1 33 ? -22.297 1.683 -6.664 1 68.25 33 ILE B C 1
ATOM 2466 O O . ILE B 1 33 ? -21.812 0.646 -6.215 1 68.25 33 ILE B O 1
ATOM 2470 N N . LEU B 1 34 ? -23.266 1.729 -7.508 1 69.12 34 LEU B N 1
ATOM 2471 C CA . LEU B 1 34 ? -23.922 0.49 -7.934 1 69.12 34 LEU B CA 1
ATOM 2472 C C . LEU B 1 34 ? -22.969 -0.359 -8.766 1 69.12 34 LEU B C 1
ATOM 2474 O O . LEU B 1 34 ? -22.922 -1.582 -8.617 1 69.12 34 LEU B O 1
ATOM 2478 N N . LEU B 1 35 ? -22.25 0.308 -9.531 1 65.94 35 LEU B N 1
ATOM 2479 C CA . LEU B 1 35 ? -21.297 -0.4 -10.383 1 65.94 35 LEU B CA 1
ATOM 2480 C C . LEU B 1 35 ? -20.188 -1.046 -9.547 1 65.94 35 LEU B C 1
ATOM 2482 O O . LEU B 1 35 ? -19.812 -2.191 -9.797 1 65.94 35 LEU B O 1
ATOM 2486 N N . MET B 1 36 ? -19.828 -0.298 -8.602 1 63.53 36 MET B N 1
ATOM 2487 C CA . MET B 1 36 ? -18.766 -0.811 -7.738 1 63.53 36 MET B CA 1
ATOM 2488 C C . MET B 1 36 ? -19.297 -1.916 -6.828 1 63.53 36 MET B C 1
ATOM 2490 O O . MET B 1 36 ? -18.562 -2.861 -6.516 1 63.53 36 MET B O 1
ATOM 2494 N N . ALA B 1 37 ? -20.531 -1.828 -6.527 1 70.88 37 ALA B N 1
ATOM 2495 C CA . ALA B 1 37 ? -21.156 -2.768 -5.598 1 70.88 37 ALA B CA 1
ATOM 2496 C C . ALA B 1 37 ? -21.656 -4.016 -6.328 1 70.88 37 ALA B C 1
ATOM 2498 O O . ALA B 1 37 ? -21.922 -5.043 -5.703 1 70.88 37 ALA B O 1
ATOM 2499 N N . SER B 1 38 ? -21.703 -3.969 -7.594 1 72.06 38 SER B N 1
ATOM 2500 C CA . SER B 1 38 ? -22.344 -5.031 -8.359 1 72.06 38 SER B CA 1
ATOM 2501 C C . SER B 1 38 ? -21.641 -6.371 -8.133 1 72.06 38 SER B C 1
ATOM 2503 O O . SER B 1 38 ? -22.312 -7.387 -7.895 1 72.06 38 SER B O 1
ATOM 2505 N N . PRO B 1 39 ? -20.297 -6.379 -8.195 1 69.69 39 PRO B N 1
ATOM 2506 C CA . PRO B 1 39 ? -19.672 -7.68 -7.945 1 69.69 39 PRO B CA 1
ATOM 2507 C C . PRO B 1 39 ? -19.938 -8.203 -6.539 1 69.69 39 PRO B C 1
ATOM 2509 O O . PRO B 1 39 ? -20.078 -9.414 -6.34 1 69.69 39 PRO B O 1
ATOM 2512 N N . LEU B 1 40 ? -20 -7.328 -5.691 1 75.88 40 LEU B N 1
ATOM 2513 C CA . LEU B 1 40 ? -20.281 -7.719 -4.312 1 75.88 40 LEU B CA 1
ATOM 2514 C C . LEU B 1 40 ? -21.703 -8.266 -4.176 1 75.88 40 LEU B C 1
ATOM 2516 O O . LEU B 1 40 ? -21.922 -9.25 -3.477 1 75.88 40 LEU B O 1
ATOM 2520 N N . LEU B 1 41 ? -22.609 -7.605 -4.883 1 77.06 41 LEU B N 1
ATOM 2521 C CA . LEU B 1 41 ? -24 -8.07 -4.848 1 77.06 41 LEU B CA 1
ATOM 2522 C C . LEU B 1 41 ? -24.125 -9.438 -5.5 1 77.06 41 LEU B C 1
ATOM 2524 O O . LEU B 1 41 ? -24.844 -10.312 -4.992 1 77.06 41 LEU B O 1
ATOM 2528 N N . LEU B 1 42 ? -23.438 -9.617 -6.508 1 75.56 42 LEU B N 1
ATOM 2529 C CA . LEU B 1 42 ? -23.453 -10.914 -7.18 1 75.56 42 LEU B CA 1
ATOM 2530 C C . LEU B 1 42 ? -22.859 -11.992 -6.281 1 75.56 42 LEU B C 1
ATOM 2532 O O . LEU B 1 42 ? -23.359 -13.125 -6.254 1 75.56 42 LEU B O 1
ATOM 2536 N N . ALA B 1 43 ? -21.828 -11.617 -5.652 1 79.25 43 ALA B N 1
ATOM 2537 C CA . ALA B 1 43 ? -21.188 -12.578 -4.754 1 79.25 43 ALA B CA 1
ATOM 2538 C C . ALA B 1 43 ? -22.141 -12.977 -3.627 1 79.25 43 ALA B C 1
ATOM 2540 O O . ALA B 1 43 ? -22.203 -14.156 -3.256 1 79.25 43 ALA B O 1
ATOM 2541 N N . ILE B 1 44 ? -22.859 -12.07 -3.129 1 85.19 44 ILE B N 1
ATOM 2542 C CA . ILE B 1 44 ? -23.797 -12.336 -2.051 1 85.19 44 ILE B CA 1
ATOM 2543 C C . ILE B 1 44 ? -24.922 -13.25 -2.561 1 85.19 44 ILE B C 1
ATOM 2545 O O . ILE B 1 44 ? -25.312 -14.203 -1.887 1 85.19 44 ILE B O 1
ATOM 2549 N N . ILE B 1 45 ? -25.359 -13.008 -3.742 1 84.81 45 ILE B N 1
ATOM 2550 C CA . ILE B 1 45 ? -26.422 -13.82 -4.336 1 84.81 45 ILE B CA 1
ATOM 2551 C C . ILE B 1 45 ? -25.891 -15.227 -4.617 1 84.81 45 ILE B C 1
ATOM 2553 O O . ILE B 1 45 ? -26.516 -16.219 -4.227 1 84.81 45 ILE B O 1
ATOM 2557 N N . MET B 1 46 ? -24.766 -15.289 -5.16 1 83 46 MET B N 1
ATOM 2558 C CA . MET B 1 46 ? -24.188 -16.578 -5.52 1 83 46 MET B CA 1
ATOM 2559 C C . MET B 1 46 ? -23.859 -17.391 -4.27 1 83 46 MET B C 1
ATOM 2561 O O . MET B 1 46 ? -23.922 -18.625 -4.293 1 83 46 MET B O 1
ATOM 2565 N N . SER B 1 47 ? -23.547 -16.734 -3.227 1 87.94 47 SER B N 1
ATOM 2566 C CA . SER B 1 47 ? -23.203 -17.422 -1.991 1 87.94 47 SER B CA 1
ATOM 2567 C C . SER B 1 47 ? -24.391 -18.172 -1.418 1 87.94 47 SER B C 1
ATOM 2569 O O . SER B 1 47 ? -24.234 -19.062 -0.58 1 87.94 47 SER B O 1
ATOM 2571 N N . THR B 1 48 ? -25.594 -17.766 -1.932 1 89.56 48 THR B N 1
ATOM 2572 C CA . THR B 1 48 ? -26.797 -18.422 -1.438 1 89.56 48 THR B CA 1
ATOM 2573 C C . THR B 1 48 ? -27.234 -19.547 -2.385 1 89.56 48 THR B C 1
ATOM 2575 O O . THR B 1 48 ? -28.141 -20.312 -2.078 1 89.56 48 THR B O 1
ATOM 2578 N N . GLN B 1 49 ? -26.547 -19.656 -3.461 1 85.75 49 GLN B N 1
ATOM 2579 C CA . GLN B 1 49 ? -27 -20.562 -4.516 1 85.75 49 GLN B CA 1
ATOM 2580 C C . GLN B 1 49 ? -26.266 -21.891 -4.469 1 85.75 49 GLN B C 1
ATOM 2582 O O . GLN B 1 49 ? -25.125 -21.953 -3.988 1 85.75 49 GLN B O 1
ATOM 2587 N N . SER B 1 50 ? -26.969 -22.859 -4.926 1 79.88 50 SER B N 1
ATOM 2588 C CA . SER B 1 50 ? -26.344 -24.172 -5.121 1 79.88 50 SER B CA 1
ATOM 2589 C C . SER B 1 50 ? -25.5 -24.188 -6.395 1 79.88 50 SER B C 1
ATOM 2591 O O . SER B 1 50 ? -25.578 -23.266 -7.207 1 79.88 50 SER B O 1
ATOM 2593 N N . THR B 1 51 ? -24.719 -25.234 -6.508 1 78 51 THR B N 1
ATOM 2594 C CA . THR B 1 51 ? -23.859 -25.375 -7.68 1 78 51 THR B CA 1
ATOM 2595 C C . THR B 1 51 ? -24.688 -25.375 -8.961 1 78 51 THR B C 1
ATOM 2597 O O . THR B 1 51 ? -24.312 -24.75 -9.953 1 78 51 THR B O 1
ATOM 2600 N N . THR B 1 52 ? -25.766 -26.062 -8.898 1 75.94 52 THR B N 1
ATOM 2601 C CA . THR B 1 52 ? -26.625 -26.172 -10.07 1 75.94 52 THR B CA 1
ATOM 2602 C C . THR B 1 52 ? -27.281 -24.828 -10.383 1 75.94 52 THR B C 1
ATOM 2604 O O . THR B 1 52 ? -27.406 -24.453 -11.547 1 75.94 52 THR B O 1
ATOM 2607 N N . GLU B 1 53 ? -27.703 -24.094 -9.383 1 75.06 53 GLU B N 1
ATOM 2608 C CA . GLU B 1 53 ? -28.391 -22.812 -9.531 1 75.06 53 GLU B CA 1
ATOM 2609 C C . GLU B 1 53 ? -27.469 -21.766 -10.148 1 75.06 53 GLU B C 1
ATOM 2611 O O . GLU B 1 53 ? -27.906 -20.922 -10.938 1 75.06 53 GLU B O 1
ATOM 2616 N N . VAL B 1 54 ? -26.203 -21.828 -9.812 1 70.19 54 VAL B N 1
ATOM 2617 C CA . VAL B 1 54 ? -25.234 -20.828 -10.281 1 70.19 54 VAL B CA 1
ATOM 2618 C C . VAL B 1 54 ? -25.047 -20.969 -11.789 1 70.19 54 VAL B C 1
ATOM 2620 O O . VAL B 1 54 ? -24.875 -19.969 -12.492 1 70.19 54 VAL B O 1
ATOM 2623 N N . TYR B 1 55 ? -25.125 -22.094 -12.227 1 67.5 55 TYR B N 1
ATOM 2624 C CA . TYR B 1 55 ? -24.859 -22.344 -13.648 1 67.5 55 TYR B CA 1
ATOM 2625 C C . TYR B 1 55 ? -26.125 -22.125 -14.477 1 67.5 55 TYR B C 1
ATOM 2627 O O . TYR B 1 55 ? -26.078 -22.141 -15.703 1 67.5 55 TYR B O 1
ATOM 2635 N N . GLN B 1 56 ? -27.062 -21.859 -13.703 1 63.69 56 GLN B N 1
ATOM 2636 C CA . GLN B 1 56 ? -28.266 -21.453 -14.43 1 63.69 56 GLN B CA 1
ATOM 2637 C C . GLN B 1 56 ? -28.266 -19.953 -14.711 1 63.69 56 GLN B C 1
ATOM 2639 O O . GLN B 1 56 ? -28.312 -19.141 -13.781 1 63.69 56 GLN B O 1
ATOM 2644 N N . VAL B 1 57 ? -27.609 -19.406 -15.766 1 57.25 57 VAL B N 1
ATOM 2645 C CA . VAL B 1 57 ? -27.25 -18.078 -16.281 1 57.25 57 VAL B CA 1
ATOM 2646 C C . VAL B 1 57 ? -28.266 -17.047 -15.781 1 57.25 57 VAL B C 1
ATOM 2648 O O . VAL B 1 57 ? -27.891 -15.93 -15.422 1 57.25 57 VAL B O 1
ATOM 2651 N N . THR B 1 58 ? -29.578 -17.312 -15.789 1 53.41 58 THR B N 1
ATOM 2652 C CA . THR B 1 58 ? -30.625 -16.312 -15.602 1 53.41 58 THR B CA 1
ATOM 2653 C C . THR B 1 58 ? -30.953 -16.141 -14.117 1 53.41 58 THR B C 1
ATOM 2655 O O . THR B 1 58 ? -31.781 -15.312 -13.758 1 53.41 58 THR B O 1
ATOM 2658 N N . ASN B 1 59 ? -30.25 -16.797 -13.289 1 58.31 59 ASN B N 1
ATOM 2659 C CA . ASN B 1 59 ? -30.766 -16.797 -11.93 1 58.31 59 ASN B CA 1
ATOM 2660 C C . ASN B 1 59 ? -30.062 -15.742 -11.07 1 58.31 59 ASN B C 1
ATOM 2662 O O . ASN B 1 59 ? -29.016 -16.016 -10.484 1 58.31 59 ASN B O 1
ATOM 2666 N N . LEU B 1 60 ? -30.5 -14.602 -11.102 1 65.25 60 LEU B N 1
ATOM 2667 C CA . LEU B 1 60 ? -30 -13.469 -10.328 1 65.25 60 LEU B CA 1
ATOM 2668 C C . LEU B 1 60 ? -30.656 -13.406 -8.961 1 65.25 60 LEU B C 1
ATOM 2670 O O . LEU B 1 60 ? -30.5 -12.422 -8.234 1 65.25 60 LEU B O 1
ATOM 2674 N N . GLY B 1 61 ? -31.406 -14.547 -8.602 1 73 61 GLY B N 1
ATOM 2675 C CA . GLY B 1 61 ? -32.125 -14.555 -7.336 1 73 61 GLY B CA 1
ATOM 2676 C C . GLY B 1 61 ? -31.344 -15.25 -6.227 1 73 61 GLY B C 1
ATOM 2677 O O . GLY B 1 61 ? -30.312 -15.859 -6.477 1 73 61 GLY B O 1
ATOM 2678 N N . LEU B 1 62 ? -31.844 -15.031 -4.977 1 80.81 62 LEU B N 1
ATOM 2679 C CA . LEU B 1 62 ? -31.297 -15.695 -3.799 1 80.81 62 LEU B CA 1
ATOM 2680 C C . LEU B 1 62 ? -31.484 -17.203 -3.883 1 80.81 62 LEU B C 1
ATOM 2682 O O . LEU B 1 62 ? -32.531 -17.688 -4.344 1 80.81 62 LEU B O 1
ATOM 2686 N N . GLY B 1 63 ? -30.438 -17.875 -3.602 1 82 63 GLY B N 1
ATOM 2687 C CA . GLY B 1 63 ? -30.469 -19.328 -3.674 1 82 63 GLY B CA 1
ATOM 2688 C C . GLY B 1 63 ? -31.062 -19.969 -2.434 1 82 63 GLY B C 1
ATOM 2689 O O . GLY B 1 63 ? -31.609 -19.281 -1.57 1 82 63 GLY B O 1
ATOM 2690 N N . SER B 1 64 ? -31.078 -21.297 -2.439 1 81.5 64 SER B N 1
ATOM 2691 C CA . SER B 1 64 ? -31.703 -22.094 -1.385 1 81.5 64 SER B CA 1
ATOM 2692 C C . SER B 1 64 ? -30.656 -22.656 -0.428 1 81.5 64 SER B C 1
ATOM 2694 O O . SER B 1 64 ? -31 -23.188 0.627 1 81.5 64 SER B O 1
ATOM 2696 N N . ARG B 1 65 ? -29.453 -22.406 -0.713 1 83.38 65 ARG B N 1
ATOM 2697 C CA . ARG B 1 65 ? -28.422 -23.109 0.059 1 83.38 65 ARG B CA 1
ATOM 2698 C C . ARG B 1 65 ? -27.5 -22.125 0.746 1 83.38 65 ARG B C 1
ATOM 2700 O O . ARG B 1 65 ? -26.297 -22.406 0.92 1 83.38 65 ARG B O 1
ATOM 2707 N N . GLY B 1 66 ? -28.031 -21.016 1.052 1 82.56 66 GLY B N 1
ATOM 2708 C CA . GLY B 1 66 ? -27.203 -20.016 1.691 1 82.56 66 GLY B CA 1
ATOM 2709 C C . GLY B 1 66 ? -26.594 -20.469 3.006 1 82.56 66 GLY B C 1
ATOM 2710 O O . GLY B 1 66 ? -25.375 -20.453 3.176 1 82.56 66 GLY B O 1
ATOM 2711 N N . LEU B 1 67 ? -27.438 -20.969 3.863 1 86.88 67 LEU B N 1
ATOM 2712 C CA . LEU B 1 67 ? -26.969 -21.375 5.188 1 86.88 67 LEU B CA 1
ATOM 2713 C C . LEU B 1 67 ? -26.016 -22.562 5.086 1 86.88 67 LEU B C 1
ATOM 2715 O O . LEU B 1 67 ? -25.047 -22.641 5.84 1 86.88 67 LEU B O 1
ATOM 2719 N N . SER B 1 68 ? -26.312 -23.453 4.191 1 90.62 68 SER B N 1
ATOM 2720 C CA . SER B 1 68 ? -25.453 -24.625 4.012 1 90.62 68 SER B CA 1
ATOM 2721 C C . SER B 1 68 ? -24.094 -24.219 3.477 1 90.62 68 SER B C 1
ATOM 2723 O O . SER B 1 68 ? -23.062 -24.719 3.938 1 90.62 68 SER B O 1
ATOM 2725 N N . ASN B 1 69 ? -24.078 -23.266 2.551 1 91.25 69 ASN B N 1
ATOM 2726 C CA . ASN B 1 69 ? -22.812 -22.812 1.998 1 91.25 69 ASN B CA 1
ATOM 2727 C C . ASN B 1 69 ? -21.922 -22.172 3.068 1 91.25 69 ASN B C 1
ATOM 2729 O O . ASN B 1 69 ? -20.734 -22.438 3.141 1 91.25 69 ASN B O 1
ATOM 2733 N N . TYR B 1 70 ? -22.562 -21.438 3.893 1 93.62 70 TYR B N 1
ATOM 2734 C CA . TYR B 1 70 ? -21.812 -20.75 4.941 1 93.62 70 TYR B CA 1
ATOM 2735 C C . TYR B 1 70 ? -21.359 -21.734 6.016 1 93.62 70 TYR B C 1
ATOM 2737 O O . TYR B 1 70 ? -20.219 -21.656 6.488 1 93.62 70 TYR B O 1
ATOM 2745 N N . SER B 1 71 ? -22.203 -22.594 6.359 1 93.44 71 SER B N 1
ATOM 2746 C CA . SER B 1 71 ? -21.828 -23.594 7.355 1 93.44 71 SER B CA 1
ATOM 2747 C C . SER B 1 71 ? -20.719 -24.516 6.836 1 93.44 71 SER B C 1
ATOM 2749 O O . SER B 1 71 ? -19.781 -24.844 7.57 1 93.44 71 SER B O 1
ATOM 2751 N N . ASP B 1 72 ? -20.844 -24.906 5.629 1 92 72 ASP B N 1
ATOM 2752 C CA . ASP B 1 72 ? -19.828 -25.75 5.023 1 92 72 ASP B CA 1
ATOM 2753 C C . ASP B 1 72 ? -18.469 -25.047 4.965 1 92 72 ASP B C 1
ATOM 2755 O O . ASP B 1 72 ? -17.453 -25.625 5.324 1 92 72 ASP B O 1
ATOM 2759 N N . ALA B 1 73 ? -18.516 -23.828 4.551 1 91.5 73 ALA B N 1
ATOM 2760 C CA . ALA B 1 73 ? -17.266 -23.062 4.469 1 91.5 73 ALA B CA 1
ATOM 2761 C C . ALA B 1 73 ? -16.609 -22.953 5.84 1 91.5 73 ALA B C 1
ATOM 2763 O O . ALA B 1 73 ? -15.406 -23.203 5.98 1 91.5 73 ALA B O 1
ATOM 2764 N N . LEU B 1 74 ? -17.422 -22.641 6.867 1 93.5 74 LEU B N 1
ATOM 2765 C CA . LEU B 1 74 ? -16.891 -22.344 8.195 1 93.5 74 LEU B CA 1
ATOM 2766 C C . LEU B 1 74 ? -16.406 -23.609 8.891 1 93.5 74 LEU B C 1
ATOM 2768 O O . LEU B 1 74 ? -15.359 -23.609 9.531 1 93.5 74 LEU B O 1
ATOM 2772 N N . VAL B 1 75 ? -17.125 -24.641 8.719 1 90.19 75 VAL B N 1
ATOM 2773 C CA . VAL B 1 75 ? -16.891 -25.812 9.547 1 90.19 75 VAL B CA 1
ATOM 2774 C C . VAL B 1 75 ? -16.188 -26.891 8.727 1 90.19 75 VAL B C 1
ATOM 2776 O O . VAL B 1 75 ? -15.039 -27.25 9.023 1 90.19 75 VAL B O 1
ATOM 2779 N N . ASN B 1 76 ? -16.734 -27.234 7.578 1 89.06 76 ASN B N 1
ATOM 2780 C CA . ASN B 1 76 ? -16.203 -28.359 6.816 1 89.06 76 ASN B CA 1
ATOM 2781 C C . ASN B 1 76 ? -14.898 -28 6.117 1 89.06 76 ASN B C 1
ATOM 2783 O O . ASN B 1 76 ? -14.031 -28.859 5.934 1 89.06 76 ASN B O 1
ATOM 2787 N N . TYR B 1 77 ? -14.734 -26.766 5.809 1 90.31 77 TYR B N 1
ATOM 2788 C CA . TYR B 1 77 ? -13.531 -26.391 5.082 1 90.31 77 TYR B CA 1
ATOM 2789 C C . TYR B 1 77 ? -12.625 -25.516 5.941 1 90.31 77 TYR B C 1
ATOM 2791 O O . TYR B 1 77 ? -11.734 -24.828 5.426 1 90.31 77 TYR B O 1
ATOM 2799 N N . ASP B 1 78 ? -12.883 -25.453 7.266 1 92.06 78 ASP B N 1
ATOM 2800 C CA . ASP B 1 78 ? -12.023 -24.859 8.289 1 92.06 78 ASP B CA 1
ATOM 2801 C C . ASP B 1 78 ? -11.781 -23.375 8.008 1 92.06 78 ASP B C 1
ATOM 2803 O O . ASP B 1 78 ? -10.711 -22.844 8.32 1 92.06 78 ASP B O 1
ATOM 2807 N N . PHE B 1 79 ? -12.703 -22.75 7.367 1 93.31 79 PHE B N 1
ATOM 2808 C CA . PHE B 1 79 ? -12.555 -21.344 7.02 1 93.31 79 PHE B CA 1
ATOM 2809 C C . PHE B 1 79 ? -12.484 -20.484 8.273 1 93.31 79 PHE B C 1
ATOM 2811 O O . PHE B 1 79 ? -11.852 -19.422 8.273 1 93.31 79 PHE B O 1
ATOM 2818 N N . SER B 1 80 ? -13.094 -20.969 9.359 1 94.94 80 SER B N 1
ATOM 2819 C CA . SER B 1 80 ? -13.031 -20.234 10.617 1 94.94 80 SER B CA 1
ATOM 2820 C C . SER B 1 80 ? -11.594 -20.125 11.125 1 94.94 80 SER B C 1
ATOM 2822 O O . SER B 1 80 ? -11.195 -19.078 11.648 1 94.94 80 SER B O 1
ATOM 2824 N N . THR B 1 81 ? -10.883 -21.172 10.945 1 95.44 81 THR B N 1
ATOM 2825 C CA . THR B 1 81 ? -9.484 -21.172 11.359 1 95.44 81 THR B CA 1
ATOM 2826 C C . THR B 1 81 ? -8.664 -20.203 10.516 1 95.44 81 THR B C 1
ATOM 2828 O O . THR B 1 81 ? -7.855 -19.438 11.055 1 95.44 81 THR B O 1
ATOM 2831 N N . TYR B 1 82 ? -8.891 -20.172 9.242 1 95.88 82 TYR B N 1
ATOM 2832 C CA . TYR B 1 82 ? -8.18 -19.25 8.352 1 95.88 82 TYR B CA 1
ATOM 2833 C C . TYR B 1 82 ? -8.508 -17.797 8.688 1 95.88 82 TYR B C 1
ATOM 2835 O O . TYR B 1 82 ? -7.625 -16.938 8.656 1 95.88 82 TYR B O 1
ATOM 2843 N N . MET B 1 83 ? -9.773 -17.641 9.031 1 96.12 83 MET B N 1
ATOM 2844 C CA . MET B 1 83 ? -10.219 -16.297 9.398 1 96.12 83 MET B CA 1
ATOM 2845 C C . MET B 1 83 ? -9.531 -15.812 10.672 1 96.12 83 MET B C 1
ATOM 2847 O O . MET B 1 83 ? -9.086 -14.672 10.75 1 96.12 83 MET B O 1
ATOM 2851 N N . LEU B 1 84 ? -9.461 -16.641 11.57 1 96.69 84 LEU B N 1
ATOM 2852 C CA . LEU B 1 84 ? -8.828 -16.281 12.836 1 96.69 84 LEU B CA 1
ATOM 2853 C C . LEU B 1 84 ? -7.336 -16.047 12.648 1 96.69 84 LEU B C 1
ATOM 2855 O O . LEU B 1 84 ? -6.781 -15.094 13.211 1 96.69 84 LEU B O 1
ATOM 2859 N N . ASN B 1 85 ? -6.676 -16.891 11.898 1 97.06 85 ASN B N 1
ATOM 2860 C CA . ASN B 1 85 ? -5.258 -16.703 11.609 1 97.06 85 ASN B CA 1
ATOM 2861 C C . ASN B 1 85 ? -4.996 -15.367 10.938 1 97.06 85 ASN B C 1
ATOM 2863 O O . ASN B 1 85 ? -4.074 -14.641 11.312 1 97.06 85 ASN B O 1
ATOM 2867 N N . SER B 1 86 ? -5.789 -15.062 9.953 1 96.94 86 SER B N 1
ATOM 2868 C CA . SER B 1 86 ? -5.66 -13.797 9.242 1 96.94 86 SER B CA 1
ATOM 2869 C C . SER B 1 86 ? -5.902 -12.617 10.18 1 96.94 86 SER B C 1
ATOM 2871 O O . SER B 1 86 ? -5.215 -11.594 10.086 1 96.94 86 SER B O 1
ATOM 2873 N N . PHE B 1 87 ? -6.883 -12.82 11.039 1 97.69 87 PHE B N 1
ATOM 2874 C CA . PHE B 1 87 ? -7.215 -11.742 11.969 1 97.69 87 PHE B CA 1
ATOM 2875 C C . PHE B 1 87 ? -6.059 -11.477 12.922 1 97.69 87 PHE B C 1
ATOM 2877 O O . PHE B 1 87 ? -5.648 -10.328 13.102 1 97.69 87 PHE B O 1
ATOM 2884 N N . VAL B 1 88 ? -5.551 -12.469 13.484 1 97.69 88 VAL B N 1
ATOM 2885 C CA . VAL B 1 88 ? -4.445 -12.336 14.422 1 97.69 88 VAL B CA 1
ATOM 2886 C C . VAL B 1 88 ? -3.217 -11.781 13.703 1 97.69 88 VAL B C 1
ATOM 2888 O O . VAL B 1 88 ? -2.568 -10.852 14.195 1 97.69 88 VAL B O 1
ATOM 2891 N N . MET B 1 89 ? -2.932 -12.312 12.555 1 97.75 89 MET B N 1
ATOM 2892 C CA . MET B 1 89 ? -1.819 -11.828 11.75 1 97.75 89 MET B CA 1
ATOM 2893 C C . MET B 1 89 ? -1.961 -10.336 11.477 1 97.75 89 MET B C 1
ATOM 2895 O O . MET B 1 89 ? -1.017 -9.57 11.68 1 97.75 89 MET B O 1
ATOM 2899 N N . SER B 1 90 ? -3.137 -9.953 11.055 1 97.94 90 SER B N 1
ATOM 2900 C CA . SER B 1 90 ? -3.369 -8.57 10.672 1 97.94 90 SER B CA 1
ATOM 2901 C C . SER B 1 90 ? -3.275 -7.633 11.867 1 97.94 90 SER B C 1
ATOM 2903 O O . SER B 1 90 ? -2.68 -6.559 11.781 1 97.94 90 SER B O 1
ATOM 2905 N N . VAL B 1 91 ? -3.832 -8.039 12.969 1 98 91 VAL B N 1
ATOM 2906 C CA . VAL B 1 91 ? -3.801 -7.211 14.164 1 98 91 VAL B CA 1
ATOM 2907 C C . VAL B 1 91 ? -2.361 -7.051 14.648 1 98 91 VAL B C 1
ATOM 2909 O O . VAL B 1 91 ? -1.931 -5.941 14.977 1 98 91 VAL B O 1
ATOM 2912 N N . VAL B 1 92 ? -1.645 -8.094 14.656 1 98.06 92 VAL B N 1
ATOM 2913 C CA . VAL B 1 92 ? -0.262 -8.062 15.117 1 98.06 92 VAL B CA 1
ATOM 2914 C C . VAL B 1 92 ? 0.567 -7.156 14.211 1 98.06 92 VAL B C 1
ATOM 2916 O O . VAL B 1 92 ? 1.354 -6.336 14.688 1 98.06 92 VAL B O 1
ATOM 2919 N N . VAL B 1 93 ? 0.384 -7.273 12.953 1 97.88 93 VAL B N 1
ATOM 2920 C CA . VAL B 1 93 ? 1.139 -6.473 11.992 1 97.88 93 VAL B CA 1
ATOM 2921 C C . VAL B 1 93 ? 0.756 -5 12.133 1 97.88 93 VAL B C 1
ATOM 2923 O O . VAL B 1 93 ? 1.625 -4.125 12.141 1 97.88 93 VAL B O 1
ATOM 2926 N N . VAL B 1 94 ? -0.521 -4.715 12.289 1 98.12 94 VAL B N 1
ATOM 2927 C CA . VAL B 1 94 ? -0.988 -3.34 12.422 1 98.12 94 VAL B CA 1
ATOM 2928 C C . VAL B 1 94 ? -0.398 -2.709 13.68 1 98.12 94 VAL B C 1
ATOM 2930 O O . VAL B 1 94 ? 0.159 -1.609 13.625 1 98.12 94 VAL B O 1
ATOM 2933 N N . VAL B 1 95 ? -0.508 -3.359 14.781 1 97.88 95 VAL B N 1
ATOM 2934 C CA . VAL B 1 95 ? -0.017 -2.832 16.047 1 97.88 95 VAL B CA 1
ATOM 2935 C C . VAL B 1 95 ? 1.495 -2.633 15.977 1 97.88 95 VAL B C 1
ATOM 2937 O O . VAL B 1 95 ? 2.014 -1.602 16.406 1 97.88 95 VAL B O 1
ATOM 2940 N N . GLY B 1 96 ? 2.158 -3.619 15.445 1 97.25 96 GLY B N 1
ATOM 2941 C CA . GLY B 1 96 ? 3.6 -3.502 15.297 1 97.25 96 GLY B CA 1
ATOM 2942 C C . GLY B 1 96 ? 4.016 -2.361 14.391 1 97.25 96 GLY B C 1
ATOM 2943 O O . GLY B 1 96 ? 4.871 -1.55 14.758 1 97.25 96 GLY B O 1
ATOM 2944 N N . LYS B 1 97 ? 3.41 -2.236 13.242 1 97.25 97 LYS B N 1
ATOM 2945 C CA . LYS B 1 97 ? 3.732 -1.208 12.258 1 97.25 97 LYS B CA 1
ATOM 2946 C C . LYS B 1 97 ? 3.43 0.186 12.797 1 97.25 97 LYS B C 1
ATOM 2948 O O . LYS B 1 97 ? 4.242 1.103 12.656 1 97.25 97 LYS B O 1
ATOM 2953 N N . VAL B 1 98 ? 2.318 0.314 13.391 1 97.69 98 VAL B N 1
ATOM 2954 C CA . VAL B 1 98 ? 1.896 1.622 13.875 1 97.69 98 VAL B CA 1
ATOM 2955 C C . VAL B 1 98 ? 2.783 2.049 15.047 1 97.69 98 VAL B C 1
ATOM 2957 O O . VAL B 1 98 ? 3.285 3.174 15.07 1 97.69 98 VAL B O 1
ATOM 2960 N N . THR B 1 99 ? 3.039 1.153 15.945 1 97.06 99 THR B N 1
ATOM 2961 C CA . THR B 1 99 ? 3.842 1.47 17.125 1 97.06 99 THR B CA 1
ATOM 2962 C C . THR B 1 99 ? 5.27 1.825 16.719 1 97.06 99 THR B C 1
ATOM 2964 O O . THR B 1 99 ? 5.789 2.871 17.109 1 97.06 99 THR B O 1
ATOM 2967 N N . LEU B 1 100 ? 5.84 0.998 15.914 1 95.75 100 LEU B N 1
ATOM 2968 C CA . LEU B 1 100 ? 7.223 1.227 15.516 1 95.75 100 LEU B CA 1
ATOM 2969 C C . LEU B 1 100 ? 7.344 2.498 14.68 1 95.75 100 LEU B C 1
ATOM 2971 O O . LEU B 1 100 ? 8.312 3.252 14.82 1 95.75 100 LEU B O 1
ATOM 2975 N N . SER B 1 101 ? 6.375 2.719 13.859 1 97.31 101 SER B N 1
ATOM 2976 C CA . SER B 1 101 ? 6.426 3.887 12.984 1 97.31 101 SER B CA 1
ATOM 2977 C C . SER B 1 101 ? 6.191 5.172 13.773 1 97.31 101 SER B C 1
ATOM 2979 O O . SER B 1 101 ? 6.754 6.219 13.438 1 97.31 101 SER B O 1
ATOM 2981 N N . LEU B 1 102 ? 5.352 5.148 14.797 1 96.56 102 LEU B N 1
ATOM 2982 C CA . LEU B 1 102 ? 5.145 6.312 15.648 1 96.56 102 LEU B CA 1
ATOM 2983 C C . LEU B 1 102 ? 6.43 6.691 16.375 1 96.56 102 LEU B C 1
ATOM 2985 O O . LEU B 1 102 ? 6.789 7.867 16.438 1 96.56 102 LEU B O 1
ATOM 2989 N N . PHE B 1 103 ? 7.109 5.699 16.859 1 93.81 103 PHE B N 1
ATOM 2990 C CA . PHE B 1 103 ? 8.367 5.949 17.547 1 93.81 103 PHE B CA 1
ATOM 2991 C C . PHE B 1 103 ? 9.414 6.488 16.578 1 93.81 103 PHE B C 1
ATOM 2993 O O . PHE B 1 103 ? 10.156 7.422 16.906 1 93.81 103 PHE B O 1
ATOM 3000 N N . ALA B 1 104 ? 9.477 5.891 15.43 1 92.94 104 ALA B N 1
ATOM 3001 C CA . ALA B 1 104 ? 10.438 6.348 14.43 1 92.94 104 ALA B CA 1
ATOM 3002 C C . ALA B 1 104 ? 10.148 7.785 14.008 1 92.94 104 ALA B C 1
ATOM 3004 O O . ALA B 1 104 ? 11.07 8.602 13.906 1 92.94 104 ALA B O 1
ATOM 3005 N N . ALA B 1 105 ? 8.891 8.094 13.805 1 94.06 105 ALA B N 1
ATOM 3006 C CA . ALA B 1 105 ? 8.508 9.445 13.414 1 94.06 105 ALA B CA 1
ATOM 3007 C C . ALA B 1 105 ? 8.812 10.445 14.523 1 94.06 105 ALA B C 1
ATOM 3009 O O . ALA B 1 105 ? 9.242 11.57 14.25 1 94.06 105 ALA B O 1
ATOM 3010 N N . LEU B 1 106 ? 8.562 10.055 15.758 1 91.44 106 LEU B N 1
ATOM 3011 C CA . LEU B 1 106 ? 8.891 10.891 16.906 1 91.44 106 LEU B CA 1
ATOM 3012 C C . LEU B 1 106 ? 10.375 11.25 16.906 1 91.44 106 LEU B C 1
ATOM 3014 O O . LEU B 1 106 ? 10.742 12.414 17.078 1 91.44 106 LEU B O 1
ATOM 3018 N N . ALA B 1 107 ? 11.164 10.266 16.688 1 88.31 107 ALA B N 1
ATOM 3019 C CA . ALA B 1 107 ? 12.609 10.461 16.672 1 88.31 107 ALA B CA 1
ATOM 3020 C C . ALA B 1 107 ? 13.039 11.328 15.5 1 88.31 107 ALA B C 1
ATOM 3022 O O . ALA B 1 107 ? 13.852 12.242 15.656 1 88.31 107 ALA B O 1
ATOM 3023 N N . LEU B 1 108 ? 12.43 11.172 14.398 1 88.56 108 LEU B N 1
ATOM 3024 C CA . LEU B 1 108 ? 12.844 11.844 13.164 1 88.56 108 LEU B CA 1
ATOM 3025 C C . LEU B 1 108 ? 12.43 13.305 13.172 1 88.56 108 LEU B C 1
ATOM 3027 O O . LEU B 1 108 ? 13.102 14.156 12.578 1 88.56 108 LEU B O 1
ATOM 3031 N N . VAL B 1 109 ? 11.336 13.602 13.852 1 88.12 109 VAL B N 1
ATOM 3032 C CA . VAL B 1 109 ? 10.781 14.953 13.781 1 88.12 109 VAL B CA 1
ATOM 3033 C C . VAL B 1 109 ? 11.266 15.766 14.984 1 88.12 109 VAL B C 1
ATOM 3035 O O . VAL B 1 109 ? 11.594 16.953 14.844 1 88.12 109 VAL B O 1
ATOM 3038 N N . TYR B 1 110 ? 11.406 15.219 16.078 1 84.25 110 TYR B N 1
ATOM 3039 C CA . TYR B 1 110 ? 11.562 16.031 17.281 1 84.25 110 TYR B CA 1
ATOM 3040 C C . TYR B 1 110 ? 12.938 15.844 17.906 1 84.25 110 TYR B C 1
ATOM 3042 O O . TYR B 1 110 ? 13.344 16.609 18.781 1 84.25 110 TYR B O 1
ATOM 3050 N N . TYR B 1 111 ? 13.586 14.82 17.422 1 79 111 TYR B N 1
ATOM 3051 C CA . TYR B 1 111 ? 14.953 14.656 17.906 1 79 111 TYR B CA 1
ATOM 3052 C C . TYR B 1 111 ? 15.961 15.156 16.875 1 79 111 TYR B C 1
ATOM 3054 O O . TYR B 1 111 ? 15.773 14.961 15.664 1 79 111 TYR B O 1
ATOM 3062 N N . ARG B 1 112 ? 16.891 15.93 17.422 1 74.19 112 ARG B N 1
ATOM 3063 C CA . ARG B 1 112 ? 17.906 16.438 16.516 1 74.19 112 ARG B CA 1
ATOM 3064 C C . ARG B 1 112 ? 19.125 15.508 16.484 1 74.19 112 ARG B C 1
ATOM 3066 O O . ARG B 1 112 ? 19.766 15.281 17.5 1 74.19 112 ARG B O 1
ATOM 3073 N N . PHE B 1 113 ? 19.188 14.617 15.625 1 72.69 113 PHE B N 1
ATOM 3074 C CA . PHE B 1 113 ? 20.391 13.828 15.469 1 72.69 113 PHE B CA 1
ATOM 3075 C C . PHE B 1 113 ? 21 14.023 14.078 1 72.69 113 PHE B C 1
ATOM 3077 O O . PHE B 1 113 ? 20.297 14.422 13.148 1 72.69 113 PHE B O 1
ATOM 3084 N N . PRO B 1 114 ? 22.438 13.727 14.18 1 72.62 114 PRO B N 1
ATOM 3085 C CA . PRO B 1 114 ? 23.141 13.906 12.898 1 72.62 114 PRO B CA 1
ATOM 3086 C C . PRO B 1 114 ? 22.688 12.898 11.844 1 72.62 114 PRO B C 1
ATOM 3088 O O . PRO B 1 114 ? 22.453 11.727 12.156 1 72.62 114 PRO B O 1
ATOM 3091 N N . TYR B 1 115 ? 22.125 13.305 10.742 1 76.31 115 TYR B N 1
ATOM 3092 C CA . TYR B 1 115 ? 21.828 12.508 9.562 1 76.31 115 TYR B CA 1
ATOM 3093 C C . TYR B 1 115 ? 20.344 12.141 9.523 1 76.31 115 TYR B C 1
ATOM 3095 O O . TYR B 1 115 ? 19.969 11.07 9.023 1 76.31 115 TYR B O 1
ATOM 3103 N N . GLU B 1 116 ? 19.547 12.812 10.266 1 80.62 116 GLU B N 1
ATOM 3104 C CA . GLU B 1 116 ? 18.109 12.547 10.266 1 80.62 116 GLU B CA 1
ATOM 3105 C C . GLU B 1 116 ? 17.578 12.375 8.844 1 80.62 116 GLU B C 1
ATOM 3107 O O . GLU B 1 116 ? 16.766 11.477 8.578 1 80.62 116 GLU B O 1
ATOM 3112 N N . ARG B 1 117 ? 18.125 13.164 7.977 1 81.94 117 ARG B N 1
ATOM 3113 C CA . ARG B 1 117 ? 17.703 13.109 6.582 1 81.94 117 ARG B CA 1
ATOM 3114 C C . ARG B 1 117 ? 18.156 11.812 5.922 1 81.94 117 ARG B C 1
ATOM 3116 O O . ARG B 1 117 ? 17.406 11.188 5.172 1 81.94 117 ARG B O 1
ATOM 3123 N N . ALA B 1 118 ? 19.297 11.445 6.277 1 81.38 118 ALA B N 1
ATOM 3124 C CA . ALA B 1 118 ? 19.844 10.219 5.703 1 81.38 118 ALA B CA 1
ATOM 3125 C C . ALA B 1 118 ? 19.109 8.992 6.211 1 81.38 118 ALA B C 1
ATOM 3127 O O . ALA B 1 118 ? 18.844 8.055 5.445 1 81.38 118 ALA B O 1
ATOM 3128 N N . VAL B 1 119 ? 18.797 9.047 7.438 1 83.56 119 VAL B N 1
ATOM 3129 C CA . VAL B 1 119 ? 18.078 7.922 8.031 1 83.56 119 VAL B CA 1
ATOM 3130 C C . VAL B 1 119 ? 16.688 7.805 7.402 1 83.56 119 VAL B C 1
ATOM 3132 O O . VAL B 1 119 ? 16.266 6.707 7.043 1 83.56 119 VAL B O 1
ATOM 3135 N N . PHE B 1 120 ? 16.109 8.906 7.254 1 87.62 120 PHE B N 1
ATOM 3136 C CA . PHE B 1 120 ? 14.781 8.906 6.66 1 87.62 120 PHE B CA 1
ATOM 3137 C C . PHE B 1 120 ? 14.828 8.406 5.223 1 87.62 120 PHE B C 1
ATOM 3139 O O . PHE B 1 120 ? 13.992 7.594 4.816 1 87.62 120 PHE B O 1
ATOM 3146 N N . MET B 1 121 ? 15.805 8.781 4.496 1 82.62 121 MET B N 1
ATOM 3147 C CA . MET B 1 121 ? 15.953 8.328 3.115 1 82.62 121 MET B CA 1
ATOM 3148 C C . MET B 1 121 ? 16.25 6.828 3.062 1 82.62 121 MET B C 1
ATOM 3150 O O . MET B 1 121 ? 15.773 6.133 2.16 1 82.62 121 MET B O 1
ATOM 3154 N N . PHE B 1 122 ? 16.969 6.414 4.004 1 83.44 122 PHE B N 1
ATOM 3155 C CA . PHE B 1 122 ? 17.266 4.988 4.07 1 83.44 122 PHE B CA 1
ATOM 3156 C C . PHE B 1 122 ? 16 4.18 4.328 1 83.44 122 PHE B C 1
ATOM 3158 O O . PHE B 1 122 ? 15.812 3.111 3.744 1 83.44 122 PHE B O 1
ATOM 3165 N N . ILE B 1 123 ? 15.211 4.672 5.215 1 86.56 123 ILE B N 1
ATOM 3166 C CA . ILE B 1 123 ? 13.945 4.012 5.508 1 86.56 123 ILE B CA 1
ATOM 3167 C C . ILE B 1 123 ? 13.102 3.932 4.238 1 86.56 123 ILE B C 1
ATOM 3169 O O . ILE B 1 123 ? 12.539 2.881 3.922 1 86.56 123 ILE B O 1
ATOM 3173 N N . LEU B 1 124 ? 13.086 4.977 3.451 1 86.56 124 LEU B N 1
ATOM 3174 C CA . LEU B 1 124 ? 12.305 5 2.223 1 86.56 124 LEU B CA 1
ATOM 3175 C C . LEU B 1 124 ? 12.898 4.066 1.177 1 86.56 124 LEU B C 1
ATOM 3177 O O . LEU B 1 124 ? 12.172 3.49 0.365 1 86.56 124 LEU B O 1
ATOM 3181 N N . LEU B 1 125 ? 14.195 3.814 1.255 1 83.56 125 LEU B N 1
ATOM 3182 C CA . LEU B 1 125 ? 14.898 2.949 0.314 1 83.56 125 LEU B CA 1
ATOM 3183 C C . LEU B 1 125 ? 14.453 1.498 0.473 1 83.56 125 LEU B C 1
ATOM 3185 O O . LEU B 1 125 ? 14.547 0.71 -0.47 1 83.56 125 LEU B O 1
ATOM 3189 N N . THR B 1 126 ? 13.961 1.195 1.61 1 81.38 126 THR B N 1
ATOM 3190 C CA . THR B 1 126 ? 13.523 -0.175 1.848 1 81.38 126 THR B CA 1
ATOM 3191 C C . THR B 1 126 ? 12.312 -0.51 0.986 1 81.38 126 THR B C 1
ATOM 3193 O O . THR B 1 126 ? 11.992 -1.684 0.782 1 81.38 126 THR B O 1
ATOM 3196 N N . LEU B 1 127 ? 11.617 0.431 0.5 1 82.06 127 LEU B N 1
ATOM 3197 C CA . LEU B 1 127 ? 10.453 0.23 -0.352 1 82.06 127 LEU B CA 1
ATOM 3198 C C . LEU B 1 127 ? 10.867 -0.27 -1.732 1 82.06 127 LEU B C 1
ATOM 3200 O O . LEU B 1 127 ? 10.039 -0.804 -2.477 1 82.06 127 LEU B O 1
ATOM 3204 N N . LEU B 1 128 ? 12.125 -0.174 -2.043 1 76.12 128 LEU B N 1
ATOM 3205 C CA . LEU B 1 128 ? 12.602 -0.421 -3.398 1 76.12 128 LEU B CA 1
ATOM 3206 C C . LEU B 1 128 ? 12.742 -1.916 -3.66 1 76.12 128 LEU B C 1
ATOM 3208 O O . LEU B 1 128 ? 12.82 -2.344 -4.816 1 76.12 128 LEU B O 1
ATOM 3212 N N . LEU B 1 129 ? 12.734 -2.732 -2.693 1 70.88 129 LEU B N 1
ATOM 3213 C CA . LEU B 1 129 ? 12.984 -4.156 -2.885 1 70.88 129 LEU B CA 1
ATOM 3214 C C . LEU B 1 129 ? 11.758 -4.852 -3.461 1 70.88 129 LEU B C 1
ATOM 3216 O O . LEU B 1 129 ? 10.695 -4.855 -2.84 1 70.88 129 LEU B O 1
ATOM 3220 N N . PRO B 1 130 ? 11.883 -5.336 -4.66 1 65.31 130 PRO B N 1
ATOM 3221 C CA . PRO B 1 130 ? 10.734 -6.031 -5.25 1 65.31 130 PRO B CA 1
ATOM 3222 C C . PRO B 1 130 ? 10.312 -7.262 -4.445 1 65.31 130 PRO B C 1
ATOM 3224 O O . PRO B 1 130 ? 11.164 -7.969 -3.9 1 65.31 130 PRO B O 1
ATOM 3227 N N . VAL B 1 131 ? 9.078 -7.535 -4.387 1 66 131 VAL B N 1
ATOM 3228 C CA . VAL B 1 131 ? 8.516 -8.609 -3.57 1 66 131 VAL B CA 1
ATOM 3229 C C . VAL B 1 131 ? 9 -9.961 -4.082 1 66 131 VAL B C 1
ATOM 3231 O O . VAL B 1 131 ? 9.477 -10.789 -3.305 1 66 131 VAL B O 1
ATOM 3234 N N . PRO B 1 132 ? 9 -10.156 -5.363 1 60.88 132 PRO B N 1
ATOM 3235 C CA . PRO B 1 132 ? 9.398 -11.492 -5.816 1 60.88 132 PRO B CA 1
ATOM 3236 C C . PRO B 1 132 ? 10.867 -11.805 -5.531 1 60.88 132 PRO B C 1
ATOM 3238 O O . PRO B 1 132 ? 11.219 -12.961 -5.293 1 60.88 132 PRO B O 1
ATOM 3241 N N . VAL B 1 133 ? 11.711 -10.797 -5.535 1 61.56 133 VAL B N 1
ATOM 3242 C CA . VAL B 1 133 ? 13.141 -10.992 -5.297 1 61.56 133 VAL B CA 1
ATOM 3243 C C . VAL B 1 133 ? 13.383 -11.273 -3.816 1 61.56 133 VAL B C 1
ATOM 3245 O O . VAL B 1 133 ? 14.328 -11.984 -3.459 1 61.56 133 VAL B O 1
ATOM 3248 N N . ARG B 1 134 ? 12.438 -10.758 -3.078 1 71.88 134 ARG B N 1
ATOM 3249 C CA . ARG B 1 134 ? 12.617 -10.875 -1.635 1 71.88 134 ARG B CA 1
ATOM 3250 C C . ARG B 1 134 ? 12.023 -12.18 -1.111 1 71.88 134 ARG B C 1
ATOM 3252 O O . ARG B 1 134 ? 12.422 -12.664 -0.05 1 71.88 134 ARG B O 1
ATOM 3259 N N . ILE B 1 135 ? 11.211 -12.75 -1.871 1 74.38 135 ILE B N 1
ATOM 3260 C CA . ILE B 1 135 ? 10.414 -13.852 -1.351 1 74.38 135 ILE B CA 1
ATOM 3261 C C . ILE B 1 135 ? 11.312 -15.055 -1.072 1 74.38 135 ILE B C 1
ATOM 3263 O O . ILE B 1 135 ? 11.227 -15.672 -0.005 1 74.38 135 ILE B O 1
ATOM 3267 N N . VAL B 1 136 ? 12.227 -15.406 -1.967 1 71.88 136 VAL B N 1
ATOM 3268 C CA . VAL B 1 136 ? 13.031 -16.609 -1.848 1 71.88 136 VAL B CA 1
ATOM 3269 C C . 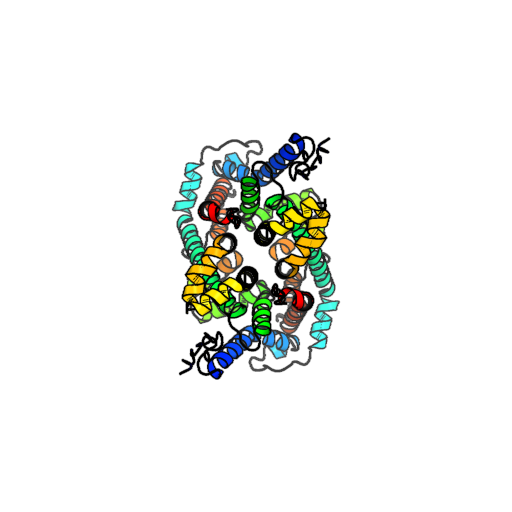VAL B 1 136 ? 14.008 -16.469 -0.683 1 71.88 136 VAL B C 1
ATOM 3271 O O . VAL B 1 136 ? 14.039 -17.328 0.212 1 71.88 136 VAL B O 1
ATOM 3274 N N . PRO B 1 137 ? 14.773 -15.359 -0.63 1 71.94 137 PRO B N 1
ATOM 3275 C CA . PRO B 1 137 ? 15.68 -15.203 0.51 1 71.94 137 PRO B CA 1
ATOM 3276 C C . PRO B 1 137 ? 14.945 -15.109 1.844 1 71.94 137 PRO B C 1
ATOM 3278 O O . PRO B 1 137 ? 15.43 -15.617 2.857 1 71.94 137 PRO B O 1
ATOM 3281 N N . LEU B 1 138 ? 13.859 -14.516 1.826 1 81 138 LEU B N 1
ATOM 3282 C CA . LEU B 1 138 ? 13.078 -14.406 3.051 1 81 138 LEU B CA 1
ATOM 3283 C C . LEU B 1 138 ? 12.562 -15.773 3.492 1 81 138 LEU B C 1
ATOM 3285 O O . LEU B 1 138 ? 12.57 -16.094 4.684 1 81 138 LEU B O 1
ATOM 3289 N N . PHE B 1 139 ? 12.172 -16.578 2.578 1 84.62 139 PHE B N 1
ATOM 3290 C CA . PHE B 1 139 ? 11.719 -17.922 2.902 1 84.62 139 PHE B CA 1
ATOM 3291 C C . PHE B 1 139 ? 12.844 -18.734 3.514 1 84.62 139 PHE B C 1
ATOM 3293 O O . PHE B 1 139 ? 12.648 -19.422 4.52 1 84.62 139 PHE B O 1
ATOM 3300 N N . GLN B 1 140 ? 13.953 -18.625 2.818 1 80 140 GLN B N 1
ATOM 3301 C CA . GLN B 1 140 ? 15.102 -19.375 3.326 1 80 140 GLN B CA 1
ATOM 3302 C C . GLN B 1 140 ? 15.453 -18.938 4.746 1 80 140 GLN B C 1
ATOM 3304 O O . GLN B 1 140 ? 15.781 -19.766 5.594 1 80 140 GLN B O 1
ATOM 3309 N N . LEU B 1 141 ? 15.359 -17.656 4.988 1 81.94 141 LEU B N 1
ATOM 3310 C CA . LEU B 1 141 ? 15.633 -17.141 6.324 1 81.94 141 LEU B CA 1
ATOM 3311 C C . LEU B 1 141 ? 14.625 -17.688 7.332 1 81.94 141 LEU B C 1
ATOM 3313 O O . LEU B 1 141 ? 15 -18.109 8.43 1 81.94 141 LEU B O 1
ATOM 3317 N N . MET B 1 142 ? 13.375 -17.719 6.996 1 89.81 142 MET B N 1
ATOM 3318 C CA . MET B 1 142 ? 12.344 -18.234 7.887 1 89.81 142 MET B CA 1
ATOM 3319 C C . MET B 1 142 ? 12.531 -19.719 8.133 1 89.81 142 MET B C 1
ATOM 3321 O O . MET B 1 142 ? 12.297 -20.203 9.242 1 89.81 142 MET B O 1
ATOM 3325 N N . ALA B 1 143 ? 12.906 -20.406 7.055 1 90.44 143 ALA B N 1
ATOM 3326 C CA . ALA B 1 143 ? 13.156 -21.844 7.172 1 90.44 143 ALA B CA 1
ATOM 3327 C C . ALA B 1 143 ? 14.336 -22.125 8.094 1 90.44 143 ALA B C 1
ATOM 3329 O O . ALA B 1 143 ? 14.258 -23 8.961 1 90.44 143 ALA B O 1
ATOM 3330 N N . ASP B 1 144 ? 15.383 -21.344 7.965 1 89.38 144 ASP B N 1
ATOM 3331 C CA . ASP B 1 144 ? 16.578 -21.516 8.789 1 89.38 144 ASP B CA 1
ATOM 3332 C C . ASP B 1 144 ? 16.281 -21.25 10.258 1 89.38 144 ASP B C 1
ATOM 3334 O O . ASP B 1 144 ? 16.844 -21.891 11.141 1 89.38 144 ASP B O 1
ATOM 3338 N N . LEU B 1 145 ? 15.398 -20.328 10.516 1 92.81 145 LEU B N 1
ATOM 3339 C CA . LEU B 1 145 ? 15.039 -19.984 11.883 1 92.81 145 LEU B CA 1
ATOM 3340 C C . LEU B 1 145 ? 14 -20.953 12.438 1 92.81 145 LEU B C 1
ATOM 3342 O O . LEU B 1 145 ? 13.711 -20.938 13.641 1 92.81 145 LEU B O 1
ATOM 3346 N N . GLY B 1 146 ? 13.438 -21.703 11.531 1 93.5 146 GLY B N 1
ATOM 3347 C CA . GLY B 1 146 ? 12.398 -22.625 11.938 1 93.5 146 GLY B CA 1
ATOM 3348 C C . GLY B 1 146 ? 11.055 -21.953 12.172 1 93.5 146 GLY B C 1
ATOM 3349 O O . GLY B 1 146 ? 10.242 -22.438 12.953 1 93.5 146 GLY B O 1
ATOM 3350 N N . TRP B 1 147 ? 10.852 -20.812 11.516 1 94.5 147 TRP B N 1
ATOM 3351 C CA . TRP B 1 147 ? 9.633 -20.031 11.75 1 94.5 147 TRP B CA 1
ATOM 3352 C C . TRP B 1 147 ? 8.555 -20.406 10.742 1 94.5 147 TRP B C 1
ATOM 3354 O O . TRP B 1 147 ? 7.406 -19.969 10.867 1 94.5 147 TRP B O 1
ATOM 3364 N N . THR B 1 148 ? 8.852 -21.328 9.844 1 93.38 148 THR B N 1
ATOM 3365 C CA . THR B 1 148 ? 7.852 -21.656 8.828 1 93.38 148 THR B CA 1
ATOM 3366 C C . THR B 1 148 ? 6.59 -22.219 9.477 1 93.38 148 THR B C 1
ATOM 3368 O O . THR B 1 148 ? 6.66 -22.844 10.539 1 93.38 148 THR B O 1
ATOM 3371 N N . ASN B 1 149 ? 5.441 -21.953 8.953 1 94.94 149 ASN B N 1
ATOM 3372 C CA . ASN B 1 149 ? 4.145 -22.438 9.414 1 94.94 149 ASN B CA 1
ATOM 3373 C C . ASN B 1 149 ? 3.77 -21.828 10.766 1 94.94 149 ASN B C 1
ATOM 3375 O O . ASN B 1 149 ? 3.072 -22.453 11.562 1 94.94 149 ASN B O 1
ATOM 3379 N N . SER B 1 150 ? 4.359 -20.625 11.023 1 93 150 SER B N 1
ATOM 3380 C CA . SER B 1 150 ? 4.043 -19.984 12.289 1 93 150 SER B CA 1
ATOM 3381 C C . SER B 1 150 ? 3.635 -18.531 12.078 1 93 150 SER B C 1
ATOM 3383 O O . SER B 1 150 ? 3.879 -17.953 11.008 1 93 150 SER B O 1
ATOM 3385 N N . LEU B 1 151 ? 3.057 -18.047 13.156 1 92.81 151 LEU B N 1
ATOM 3386 C CA . LEU B 1 151 ? 2.639 -16.656 13.156 1 92.81 151 LEU B CA 1
ATOM 3387 C C . LEU B 1 151 ? 3.844 -15.727 13.055 1 92.81 151 LEU B C 1
ATOM 3389 O O . LEU B 1 151 ? 3.744 -14.625 12.5 1 92.81 151 LEU B O 1
ATOM 3393 N N . LEU B 1 152 ? 4.949 -16.188 13.438 1 94.12 152 LEU B N 1
ATOM 3394 C CA . LEU B 1 152 ? 6.152 -15.367 13.422 1 94.12 152 LEU B CA 1
ATOM 3395 C C . LEU B 1 152 ? 6.605 -15.102 11.992 1 94.12 152 LEU B C 1
ATOM 3397 O O . LEU B 1 152 ? 7.051 -14 11.664 1 94.12 152 LEU B O 1
ATOM 3401 N N . ALA B 1 153 ? 6.473 -16.109 11.164 1 94.38 153 ALA B N 1
ATOM 3402 C CA . ALA B 1 153 ? 6.863 -15.945 9.773 1 94.38 153 ALA B CA 1
ATOM 3403 C C . ALA B 1 153 ? 5.898 -15.023 9.031 1 94.38 153 ALA B C 1
ATOM 3405 O O . ALA B 1 153 ? 6.301 -14.289 8.125 1 94.38 153 ALA B O 1
ATOM 3406 N N . LEU B 1 154 ? 4.672 -15.039 9.484 1 95.12 154 LEU B N 1
ATOM 3407 C CA . LEU B 1 154 ? 3.629 -14.266 8.812 1 95.12 154 LEU B CA 1
ATOM 3408 C C . LEU B 1 154 ? 3.648 -12.812 9.281 1 95.12 154 LEU B C 1
ATOM 3410 O O . LEU B 1 154 ? 3.125 -11.93 8.594 1 95.12 154 LEU B O 1
ATOM 3414 N N . THR B 1 155 ? 4.242 -12.5 10.445 1 95.62 155 THR B N 1
ATOM 3415 C CA . THR B 1 155 ? 4.145 -11.164 11.008 1 95.62 155 THR B CA 1
ATOM 3416 C C . THR B 1 155 ? 5.527 -10.516 11.109 1 95.62 155 THR B C 1
ATOM 3418 O O . THR B 1 155 ? 5.727 -9.391 10.664 1 95.62 155 THR B O 1
ATOM 3421 N N . GLY B 1 156 ? 6.5 -11.234 11.508 1 91.25 156 GLY B N 1
ATOM 3422 C CA . GLY B 1 156 ? 7.832 -10.727 11.805 1 91.25 156 GLY B CA 1
ATOM 3423 C C . GLY B 1 156 ? 8.406 -9.859 10.703 1 91.25 156 GLY B C 1
ATOM 3424 O O . GLY B 1 156 ? 8.781 -8.711 10.945 1 91.25 156 GLY B O 1
ATOM 3425 N N . PRO B 1 157 ? 8.391 -10.312 9.508 1 87.44 157 PRO B N 1
ATOM 3426 C CA . PRO B 1 157 ? 9.016 -9.562 8.414 1 87.44 157 PRO B CA 1
ATOM 3427 C C . PRO B 1 157 ? 8.219 -8.328 8.016 1 87.44 157 PRO B C 1
ATOM 3429 O O . PRO B 1 157 ? 8.719 -7.469 7.285 1 87.44 157 PRO B O 1
ATOM 3432 N N . TYR B 1 158 ? 6.996 -8.211 8.578 1 89.25 158 TYR B N 1
ATOM 3433 C CA . TYR B 1 158 ? 6.105 -7.184 8.047 1 89.25 158 TYR B CA 1
ATOM 3434 C C . TYR B 1 158 ? 5.754 -6.16 9.125 1 89.25 158 TYR B C 1
ATOM 3436 O O . TYR B 1 158 ? 4.805 -5.391 8.969 1 89.25 158 TYR B O 1
ATOM 3444 N N . ILE B 1 159 ? 6.527 -6.031 10.148 1 91.56 159 ILE B N 1
ATOM 3445 C CA . ILE B 1 159 ? 6.191 -5.125 11.242 1 91.56 159 ILE B CA 1
ATOM 3446 C C . ILE B 1 159 ? 6.816 -3.756 10.984 1 91.56 159 ILE B C 1
ATOM 3448 O O . ILE B 1 159 ? 6.414 -2.76 11.594 1 91.56 159 ILE B O 1
ATOM 3452 N N . ALA B 1 160 ? 7.824 -3.719 10.164 1 88.44 160 ALA B N 1
ATOM 3453 C CA . ALA B 1 160 ? 8.406 -2.43 9.789 1 88.44 160 ALA B CA 1
ATOM 3454 C C . ALA B 1 160 ? 7.746 -1.878 8.531 1 88.44 160 ALA B C 1
ATOM 3456 O O . ALA B 1 160 ? 7.395 -2.637 7.625 1 88.44 160 ALA B O 1
ATOM 3457 N N . SER B 1 161 ? 7.527 -0.58 8.539 1 92.75 161 SER B N 1
ATOM 3458 C CA . SER B 1 161 ? 6.844 0.036 7.406 1 92.75 161 SER B CA 1
ATOM 3459 C C . SER B 1 161 ? 7.43 1.407 7.09 1 92.75 161 SER B C 1
ATOM 3461 O O . SER B 1 161 ? 7.191 2.373 7.816 1 92.75 161 SER B O 1
ATOM 3463 N N . ALA B 1 162 ? 8.094 1.482 5.973 1 92.75 162 ALA B N 1
ATOM 3464 C CA . ALA B 1 162 ? 8.594 2.773 5.508 1 92.75 162 ALA B CA 1
ATOM 3465 C C . ALA B 1 162 ? 7.445 3.732 5.211 1 92.75 162 ALA B C 1
ATOM 3467 O O . ALA B 1 162 ? 7.527 4.926 5.512 1 92.75 162 ALA B O 1
ATOM 3468 N N . THR B 1 163 ? 6.395 3.236 4.711 1 94.69 163 THR B N 1
ATOM 3469 C CA . THR B 1 163 ? 5.234 4.047 4.355 1 94.69 163 THR B CA 1
ATOM 3470 C C . THR B 1 163 ? 4.605 4.668 5.598 1 94.69 163 THR B C 1
ATOM 3472 O O . THR B 1 163 ? 4.32 5.867 5.625 1 94.69 163 THR B O 1
ATOM 3475 N N . ALA B 1 164 ? 4.414 3.863 6.605 1 96.75 164 ALA B N 1
ATOM 3476 C CA . ALA B 1 164 ? 3.809 4.371 7.832 1 96.75 164 ALA B CA 1
ATOM 3477 C C . ALA B 1 164 ? 4.707 5.414 8.492 1 96.75 164 ALA B C 1
ATOM 3479 O O . ALA B 1 164 ? 4.223 6.426 9.008 1 96.75 164 ALA B O 1
ATOM 3480 N N . VAL B 1 165 ? 5.996 5.156 8.477 1 95.38 165 VAL B N 1
ATOM 3481 C CA . VAL B 1 165 ? 6.938 6.117 9.039 1 95.38 165 VAL B CA 1
ATOM 3482 C C . VAL B 1 165 ? 6.828 7.445 8.289 1 95.38 165 VAL B C 1
ATOM 3484 O O . VAL B 1 165 ? 6.773 8.508 8.906 1 95.38 165 VAL B O 1
ATOM 3487 N N . PHE B 1 166 ? 6.801 7.355 7.066 1 94.56 166 PHE B N 1
ATOM 3488 C CA . PHE B 1 166 ? 6.676 8.547 6.234 1 94.56 166 PHE B CA 1
ATOM 3489 C C . PHE B 1 166 ? 5.398 9.305 6.562 1 94.56 166 PHE B C 1
ATOM 3491 O O . PHE B 1 166 ? 5.418 10.523 6.727 1 94.56 166 PHE B O 1
ATOM 3498 N N . LEU B 1 167 ? 4.316 8.648 6.648 1 95.38 167 LEU B N 1
ATOM 3499 C CA . LEU B 1 167 ? 3.027 9.289 6.871 1 95.38 167 LEU B CA 1
ATOM 3500 C C . LEU B 1 167 ? 2.98 9.953 8.242 1 95.38 167 LEU B C 1
ATOM 3502 O O . LEU B 1 167 ? 2.521 11.094 8.367 1 95.38 167 LEU B O 1
ATOM 3506 N N . PHE B 1 168 ? 3.475 9.281 9.234 1 96.38 168 PHE B N 1
ATOM 3507 C CA . PHE B 1 168 ? 3.461 9.859 10.578 1 96.38 168 PHE B CA 1
ATOM 3508 C C . PHE B 1 168 ? 4.449 11.016 10.672 1 96.38 168 PHE B C 1
ATOM 3510 O O . PHE B 1 168 ? 4.18 12.016 11.344 1 96.38 168 PHE B O 1
ATOM 3517 N N . ARG B 1 169 ? 5.594 10.82 10.031 1 93.75 169 ARG B N 1
ATOM 3518 C CA . ARG B 1 169 ? 6.539 11.922 9.992 1 93.75 169 ARG B CA 1
ATOM 3519 C C . ARG B 1 169 ? 5.91 13.164 9.367 1 93.75 169 ARG B C 1
ATOM 3521 O O . ARG B 1 169 ? 6.039 14.266 9.898 1 93.75 169 ARG B O 1
ATOM 3528 N N . GLN B 1 170 ? 5.254 12.922 8.25 1 90.94 170 GLN B N 1
ATOM 3529 C CA . GLN B 1 170 ? 4.582 14.016 7.559 1 90.94 170 GLN B CA 1
ATOM 3530 C C . GLN B 1 170 ? 3.488 14.625 8.43 1 90.94 170 GLN B C 1
ATOM 3532 O O . GLN B 1 170 ? 3.326 15.852 8.461 1 90.94 170 GLN B O 1
ATOM 3537 N N . GLN B 1 171 ? 2.748 13.867 9.125 1 92.06 171 GLN B N 1
ATOM 3538 C CA . GLN B 1 171 ? 1.703 14.344 10.023 1 92.06 171 GLN B CA 1
ATOM 3539 C C . GLN B 1 171 ? 2.295 15.148 11.18 1 92.06 171 GLN B C 1
ATOM 3541 O O . GLN B 1 171 ? 1.795 16.234 11.508 1 92.06 171 GLN B O 1
ATOM 3546 N N . PHE B 1 172 ? 3.373 14.695 11.75 1 91.94 172 PHE B N 1
ATOM 3547 C CA . PHE B 1 172 ? 3.998 15.344 12.898 1 91.94 172 PHE B CA 1
ATOM 3548 C C . PHE B 1 172 ? 4.613 16.688 12.5 1 91.94 172 PHE B C 1
ATOM 3550 O O . PHE B 1 172 ? 4.57 17.641 13.266 1 91.94 172 PHE B O 1
ATOM 3557 N N . THR B 1 173 ? 5.156 16.734 11.344 1 87.94 173 THR B N 1
ATOM 3558 C CA . THR B 1 173 ? 5.77 17.969 10.867 1 87.94 173 THR B CA 1
ATOM 3559 C C . THR B 1 173 ? 4.723 19.062 10.695 1 87.94 173 THR B C 1
ATOM 3561 O O . THR B 1 173 ? 5.043 20.266 10.75 1 87.94 173 THR B O 1
ATOM 3564 N N . GLY B 1 174 ? 3.484 18.656 10.523 1 85.12 174 GLY B N 1
ATOM 3565 C CA . GLY B 1 174 ? 2.402 19.609 10.367 1 85.12 174 GLY B CA 1
ATOM 3566 C C . GLY B 1 174 ? 1.877 20.141 11.68 1 85.12 174 GLY B C 1
ATOM 3567 O O . GLY B 1 174 ? 1.104 21.109 11.703 1 85.12 174 GLY B O 1
ATOM 3568 N N . ILE B 1 175 ? 2.299 19.547 12.742 1 85.06 175 ILE B N 1
ATOM 3569 C CA . ILE B 1 175 ? 1.875 20 14.062 1 85.06 175 ILE B CA 1
ATOM 3570 C C . ILE B 1 175 ? 2.723 21.188 14.5 1 85.06 175 ILE B C 1
ATOM 3572 O O . ILE B 1 175 ? 3.951 21.156 14.406 1 85.06 175 ILE B O 1
ATOM 3576 N N . PRO B 1 176 ? 2.105 22.266 14.977 1 82.88 176 PRO B N 1
ATOM 3577 C CA . PRO B 1 176 ? 2.803 23.5 15.305 1 82.88 176 PRO B CA 1
ATOM 3578 C C . PRO B 1 176 ? 3.951 23.281 16.297 1 82.88 176 PRO B C 1
ATOM 3580 O O . PRO B 1 176 ? 3.791 22.578 17.281 1 82.88 176 PRO B O 1
ATOM 3583 N N . ALA B 1 177 ? 4.941 24 16 1 79.25 177 ALA B N 1
ATOM 3584 C CA . ALA B 1 177 ? 6.148 23.922 16.812 1 79.25 177 ALA B CA 1
ATOM 3585 C C . ALA B 1 177 ? 5.906 24.484 18.219 1 79.25 177 ALA B C 1
ATOM 3587 O O . ALA B 1 177 ? 6.598 24.125 19.172 1 79.25 177 ALA B O 1
ATOM 3588 N N . SER B 1 178 ? 4.902 25.328 18.266 1 83.81 178 SER B N 1
ATOM 3589 C CA . SER B 1 178 ? 4.582 25.953 19.547 1 83.81 178 SER B CA 1
ATOM 3590 C C . SER B 1 178 ? 4.191 24.906 20.594 1 83.81 178 SER B C 1
ATOM 3592 O O . SER B 1 178 ? 4.488 25.062 21.781 1 83.81 178 SER B O 1
ATOM 3594 N N . LEU B 1 179 ? 3.6 23.906 20.094 1 82.19 179 LEU B N 1
ATOM 3595 C CA . LEU B 1 179 ? 3.203 22.859 21.016 1 82.19 179 LEU B CA 1
ATOM 3596 C C . LEU B 1 179 ? 4.426 22.125 21.562 1 82.19 179 LEU B C 1
ATOM 3598 O O . LEU B 1 179 ? 4.441 21.734 22.734 1 82.19 179 LEU B O 1
ATOM 3602 N N . VAL B 1 180 ? 5.379 22.047 20.766 1 80.31 180 VAL B N 1
ATOM 3603 C CA . VAL B 1 180 ? 6.617 21.391 21.172 1 80.31 180 VAL B CA 1
ATOM 3604 C C . VAL B 1 180 ? 7.348 22.25 22.203 1 80.31 180 VAL B C 1
ATOM 3606 O O . VAL B 1 180 ? 7.875 21.734 23.188 1 80.31 180 VAL B O 1
ATOM 3609 N N . GLU B 1 181 ? 7.348 23.453 21.953 1 83.62 181 GLU B N 1
ATOM 3610 C CA . GLU B 1 181 ? 8.008 24.391 22.844 1 83.62 181 GLU B CA 1
ATOM 3611 C C . GLU B 1 181 ? 7.332 24.422 24.219 1 83.62 181 GLU B C 1
ATOM 3613 O O . GLU B 1 181 ? 8.008 24.422 25.25 1 83.62 181 GLU B O 1
ATOM 3618 N N . VAL B 1 182 ? 6.055 24.391 24.172 1 87.06 182 VAL B N 1
ATOM 3619 C CA . VAL B 1 182 ? 5.293 24.406 25.422 1 87.06 182 VAL B CA 1
ATOM 3620 C C . VAL B 1 182 ? 5.547 23.125 26.188 1 87.06 182 VAL B C 1
ATOM 3622 O O . VAL B 1 182 ? 5.727 23.141 27.406 1 87.06 182 VAL B O 1
ATOM 3625 N N . ALA B 1 183 ? 5.602 22.125 25.516 1 84.56 183 ALA B N 1
ATOM 3626 C CA . ALA B 1 183 ? 5.852 20.828 26.141 1 84.56 183 ALA B CA 1
ATOM 3627 C C . ALA B 1 183 ? 7.25 20.781 26.75 1 84.56 183 ALA B C 1
ATOM 3629 O O . ALA B 1 183 ? 7.441 20.219 27.828 1 84.56 183 ALA B O 1
ATOM 3630 N N . ARG B 1 184 ? 8.125 21.344 26.062 1 82.12 184 ARG B N 1
ATOM 3631 C CA . ARG B 1 184 ? 9.5 21.406 26.547 1 82.12 184 ARG B CA 1
ATOM 3632 C C . ARG B 1 184 ? 9.594 22.234 27.828 1 82.12 184 ARG B C 1
ATOM 3634 O O . ARG B 1 184 ? 10.281 21.844 28.781 1 82.12 184 ARG B O 1
ATOM 3641 N N . LEU B 1 185 ? 8.938 23.266 27.828 1 86.69 185 LEU B N 1
ATOM 3642 C CA . LEU B 1 185 ? 8.93 24.141 28.984 1 86.69 185 LEU B CA 1
ATOM 3643 C C . LEU B 1 185 ? 8.281 23.469 30.188 1 86.69 185 LEU B C 1
ATOM 3645 O O . LEU B 1 185 ? 8.711 23.672 31.328 1 86.69 185 LEU B O 1
ATOM 3649 N N . ASP B 1 186 ? 7.312 22.594 29.953 1 89.19 186 ASP B N 1
ATOM 3650 C CA . ASP B 1 186 ? 6.594 21.875 31 1 89.19 186 ASP B CA 1
ATOM 3651 C C . ASP B 1 186 ? 7.348 20.625 31.438 1 89.19 186 ASP B C 1
ATOM 3653 O O . ASP B 1 186 ? 6.941 19.938 32.375 1 89.19 186 ASP B O 1
ATOM 3657 N N . GLY B 1 187 ? 8.406 20.391 30.781 1 85.56 187 GLY B N 1
ATOM 3658 C CA . GLY B 1 187 ? 9.203 19.234 31.125 1 85.56 187 GLY B CA 1
ATOM 3659 C C . GLY B 1 187 ? 8.539 17.922 30.766 1 85.56 187 GLY B C 1
ATOM 3660 O O . GLY B 1 187 ? 8.727 16.906 31.453 1 85.56 187 GLY B O 1
ATOM 3661 N N . VAL B 1 188 ? 7.766 17.906 29.828 1 86.81 188 VAL B N 1
ATOM 3662 C CA . VAL B 1 188 ? 7.062 16.703 29.406 1 86.81 188 VAL B CA 1
ATOM 3663 C C . VAL B 1 188 ? 8.016 15.781 28.656 1 86.81 188 VAL B C 1
ATOM 3665 O O . VAL B 1 188 ? 8.734 16.219 27.75 1 86.81 188 VAL B O 1
ATOM 3668 N N . GLY B 1 189 ? 8.102 14.555 29.047 1 87.25 189 GLY B N 1
ATOM 3669 C CA . GLY B 1 189 ? 8.945 13.562 28.391 1 87.25 189 GLY B CA 1
ATOM 3670 C C . GLY B 1 189 ? 8.461 13.203 27 1 87.25 189 GLY B C 1
ATOM 3671 O O . GLY B 1 189 ? 7.305 13.461 26.641 1 87.25 189 GLY B O 1
ATOM 3672 N N . PRO B 1 190 ? 9.359 12.664 26.172 1 85.38 190 PRO B N 1
ATOM 3673 C CA . PRO B 1 190 ? 9.016 12.352 24.797 1 85.38 190 PRO B CA 1
ATOM 3674 C C . PRO B 1 190 ? 7.875 11.344 24.688 1 85.38 190 PRO B C 1
ATOM 3676 O O . PRO B 1 190 ? 7.027 11.461 23.797 1 85.38 190 PRO B O 1
ATOM 3679 N N . LEU B 1 191 ? 7.875 10.406 25.547 1 90.44 191 LEU B N 1
ATOM 3680 C CA . LEU B 1 191 ? 6.82 9.406 25.484 1 90.44 191 LEU B CA 1
ATOM 3681 C C . LEU B 1 191 ? 5.48 10 25.906 1 90.44 191 LEU B C 1
ATOM 3683 O O . LEU B 1 191 ? 4.445 9.68 25.312 1 90.44 191 LEU B O 1
ATOM 3687 N N . THR B 1 192 ? 5.551 10.82 26.922 1 91.75 192 THR B N 1
ATOM 3688 C CA . THR B 1 192 ? 4.336 11.516 27.344 1 91.75 192 THR B CA 1
ATOM 3689 C C . THR B 1 192 ? 3.84 12.453 26.25 1 91.75 192 THR B C 1
ATOM 3691 O O . THR B 1 192 ? 2.635 12.547 26.016 1 91.75 192 THR B O 1
ATOM 3694 N N . PHE B 1 193 ? 4.805 13.117 25.625 1 92.5 193 PHE B N 1
ATOM 3695 C CA . PHE B 1 193 ? 4.461 14 24.516 1 92.5 193 PHE B CA 1
ATOM 3696 C C . PHE B 1 193 ? 3.818 13.219 23.375 1 92.5 193 PHE B C 1
ATOM 3698 O O . PHE B 1 193 ? 2.828 13.664 22.797 1 92.5 193 PHE B O 1
ATOM 3705 N N . LEU B 1 194 ? 4.344 12.062 23.094 1 94.31 194 LEU B N 1
ATOM 3706 C CA . LEU B 1 194 ? 3.82 11.219 22.031 1 94.31 194 LEU B CA 1
ATOM 3707 C C . LEU B 1 194 ? 2.385 10.797 22.328 1 94.31 194 LEU B C 1
ATOM 3709 O O . LEU B 1 194 ? 1.485 11.031 21.516 1 94.31 194 LEU B O 1
ATOM 3713 N N . PHE B 1 195 ? 2.105 10.305 23.516 1 94.62 195 PHE B N 1
ATOM 3714 C CA . PHE B 1 195 ? 0.832 9.656 23.812 1 94.62 195 PHE B CA 1
ATOM 3715 C C . PHE B 1 195 ? -0.22 10.688 24.203 1 94.62 195 PHE B C 1
ATOM 3717 O O . PHE B 1 195 ? -1.409 10.5 23.938 1 94.62 195 PHE B O 1
ATOM 3724 N N . ARG B 1 196 ? 0.163 11.836 24.703 1 92.75 196 ARG B N 1
ATOM 3725 C CA . ARG B 1 196 ? -0.813 12.797 25.219 1 92.75 196 ARG B CA 1
ATOM 3726 C C . ARG B 1 196 ? -1.041 13.93 24.219 1 92.75 196 ARG B C 1
ATOM 3728 O O . ARG B 1 196 ? -2.068 14.609 24.266 1 92.75 196 ARG B O 1
ATOM 3735 N N . VAL B 1 197 ? -0.115 14.117 23.328 1 92.38 197 VAL B N 1
ATOM 3736 C CA . VAL B 1 197 ? -0.25 15.258 22.422 1 92.38 197 VAL B CA 1
ATOM 3737 C C . VAL B 1 197 ? -0.291 14.781 20.984 1 92.38 197 VAL B C 1
ATOM 3739 O O . VAL B 1 197 ? -1.308 14.93 20.297 1 92.38 197 VAL B O 1
ATOM 3742 N N . LEU B 1 198 ? 0.719 14.078 20.562 1 93.81 198 LEU B N 1
ATOM 3743 C CA . LEU B 1 198 ? 0.864 13.742 19.141 1 93.81 198 LEU B CA 1
ATOM 3744 C C . LEU B 1 198 ? -0.205 12.742 18.719 1 93.81 198 LEU B C 1
ATOM 3746 O O . LEU B 1 198 ? -0.821 12.906 17.656 1 93.81 198 LEU B O 1
ATOM 3750 N N . VAL B 1 199 ? -0.415 11.719 19.531 1 95.12 199 VAL B N 1
ATOM 3751 C CA . VAL B 1 199 ? -1.352 10.656 19.172 1 95.12 199 VAL B CA 1
ATOM 3752 C C . VAL B 1 199 ? -2.77 11.219 19.094 1 95.12 199 VAL B C 1
ATOM 3754 O O . VAL B 1 199 ? -3.465 11.047 18.094 1 95.12 199 VAL B O 1
ATOM 3757 N N . PRO B 1 200 ? -3.148 11.984 20.094 1 93.25 200 PRO B N 1
ATOM 3758 C CA . PRO B 1 200 ? -4.496 12.555 20 1 93.25 200 PRO B CA 1
ATOM 3759 C C . PRO B 1 200 ? -4.656 13.523 18.828 1 93.25 200 PRO B C 1
ATOM 3761 O O . PRO B 1 200 ? -5.734 13.602 18.234 1 93.25 200 PRO B O 1
ATOM 3764 N N . MET B 1 201 ? -3.605 14.227 18.5 1 91.12 201 MET B N 1
ATOM 3765 C CA . MET B 1 201 ? -3.682 15.203 17.422 1 91.12 201 MET B CA 1
ATOM 3766 C C . MET B 1 201 ? -3.59 14.516 16.062 1 91.12 201 MET B C 1
ATOM 3768 O O . MET B 1 201 ? -3.822 15.141 15.023 1 91.12 201 MET B O 1
ATOM 3772 N N . SER B 1 202 ? -3.27 13.242 16.062 1 94.19 202 SER B N 1
ATOM 3773 C CA . SER B 1 202 ? -3.084 12.508 14.805 1 94.19 202 SER B CA 1
ATOM 3774 C C . SER B 1 202 ? -4.043 11.328 14.703 1 94.19 202 SER B C 1
ATOM 3776 O O . SER B 1 202 ? -3.738 10.328 14.055 1 94.19 202 SER B O 1
ATOM 3778 N N . ARG B 1 203 ? -5.117 11.375 15.398 1 94.31 203 ARG B N 1
ATOM 3779 C CA . ARG B 1 203 ? -6.047 10.25 15.477 1 94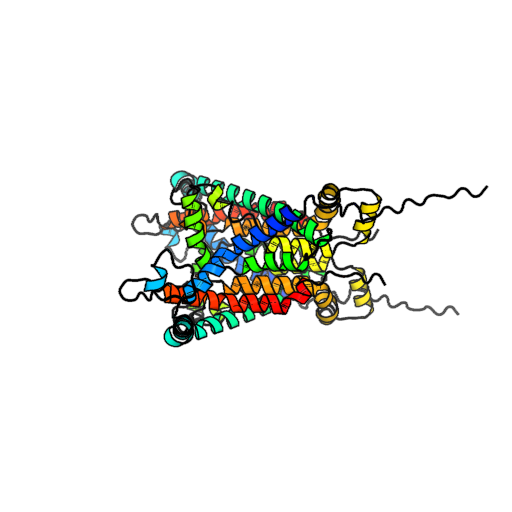.31 203 ARG B CA 1
ATOM 3780 C C . ARG B 1 203 ? -6.566 9.867 14.094 1 94.31 203 ARG B C 1
ATOM 3782 O O . ARG B 1 203 ? -6.742 8.688 13.789 1 94.31 203 ARG B O 1
ATOM 3789 N N . GLY B 1 204 ? -6.824 10.836 13.281 1 93.44 204 GLY B N 1
ATOM 3790 C CA . GLY B 1 204 ? -7.289 10.562 11.938 1 93.44 204 GLY B CA 1
ATOM 3791 C C . GLY B 1 204 ? -6.273 9.805 11.094 1 93.44 204 GLY B C 1
ATOM 3792 O O . GLY B 1 204 ? -6.605 8.797 10.469 1 93.44 204 GLY B O 1
ATOM 3793 N N . MET B 1 205 ? -5.082 10.305 11.117 1 94.75 205 MET B N 1
ATOM 3794 C CA . MET B 1 205 ? -4.016 9.656 10.359 1 94.75 205 MET B CA 1
ATOM 3795 C C . MET B 1 205 ? -3.754 8.25 10.875 1 94.75 205 MET B C 1
ATOM 3797 O O . MET B 1 205 ? -3.596 7.312 10.094 1 94.75 205 MET B O 1
ATOM 3801 N N . ILE B 1 206 ? -3.752 8.117 12.203 1 97.12 206 ILE B N 1
ATOM 3802 C CA . ILE B 1 206 ? -3.494 6.82 12.812 1 97.12 206 ILE B CA 1
ATOM 3803 C C . ILE B 1 206 ? -4.605 5.844 12.438 1 97.12 206 ILE B C 1
ATOM 3805 O O . ILE B 1 206 ? -4.332 4.703 12.055 1 97.12 206 ILE B O 1
ATOM 3809 N N . ALA B 1 207 ? -5.824 6.324 12.523 1 96.31 207 ALA B N 1
ATOM 3810 C CA . ALA B 1 207 ? -6.957 5.48 12.141 1 96.31 207 ALA B CA 1
ATOM 3811 C C . ALA B 1 207 ? -6.844 5.035 10.688 1 96.31 207 ALA B C 1
ATOM 3813 O O . ALA B 1 207 ? -7.086 3.869 10.367 1 96.31 207 ALA B O 1
ATOM 3814 N N . GLY B 1 208 ? -6.488 5.988 9.836 1 95.44 208 GLY B N 1
ATOM 3815 C CA . GLY B 1 208 ? -6.324 5.66 8.43 1 95.44 208 GLY B CA 1
ATOM 3816 C C . GLY B 1 208 ? -5.234 4.633 8.18 1 95.44 208 GLY B C 1
ATOM 3817 O O . GLY B 1 208 ? -5.43 3.688 7.41 1 95.44 208 GLY B O 1
ATOM 3818 N N . VAL B 1 209 ? -4.094 4.84 8.797 1 96.44 209 VAL B N 1
ATOM 3819 C CA . VAL B 1 209 ? -2.986 3.902 8.648 1 96.44 209 VAL B CA 1
ATOM 3820 C C . VAL B 1 209 ? -3.398 2.525 9.172 1 96.44 209 VAL B C 1
ATOM 3822 O O . VAL B 1 209 ? -3.07 1.504 8.562 1 96.44 209 VAL B O 1
ATOM 3825 N N . CYS B 1 210 ? -4.109 2.479 10.266 1 97.31 210 CYS B N 1
ATOM 3826 C CA . CYS B 1 210 ? -4.582 1.217 10.828 1 97.31 210 CYS B CA 1
ATOM 3827 C C . CYS B 1 210 ? -5.504 0.502 9.844 1 97.31 210 CYS B C 1
ATOM 3829 O O . CYS B 1 210 ? -5.336 -0.689 9.578 1 97.31 210 CYS B O 1
ATOM 3831 N N . VAL B 1 211 ? -6.418 1.226 9.328 1 95.62 211 VAL B N 1
ATOM 3832 C CA . VAL B 1 211 ? -7.398 0.639 8.414 1 95.62 211 VAL B CA 1
ATOM 3833 C C . VAL B 1 211 ? -6.695 0.127 7.16 1 95.62 211 VAL B C 1
ATOM 3835 O O . VAL B 1 211 ? -6.879 -1.025 6.762 1 95.62 211 VAL B O 1
ATOM 3838 N N . ILE B 1 212 ? -5.922 0.979 6.582 1 94.62 212 ILE B N 1
ATOM 3839 C CA . ILE B 1 212 ? -5.246 0.656 5.332 1 94.62 212 ILE B CA 1
ATOM 3840 C C . ILE B 1 212 ? -4.305 -0.528 5.543 1 94.62 212 ILE B C 1
ATOM 3842 O O . ILE B 1 212 ? -4.309 -1.479 4.758 1 94.62 212 ILE B O 1
ATOM 3846 N N . THR B 1 213 ? -3.539 -0.469 6.605 1 96.12 213 THR B N 1
ATOM 3847 C CA . THR B 1 213 ? -2.598 -1.544 6.906 1 96.12 213 THR B CA 1
ATOM 3848 C C . THR B 1 213 ? -3.338 -2.85 7.18 1 96.12 213 THR B C 1
ATOM 3850 O O . THR B 1 213 ? -2.895 -3.92 6.762 1 96.12 213 THR B O 1
ATOM 3853 N N . PHE B 1 214 ? -4.398 -2.807 7.922 1 96.75 214 PHE B N 1
ATOM 3854 C CA . PHE B 1 214 ? -5.184 -4.004 8.211 1 96.75 214 PHE B CA 1
ATOM 3855 C C . PHE B 1 214 ? -5.676 -4.648 6.918 1 96.75 214 PHE B C 1
ATOM 3857 O O . PHE B 1 214 ? -5.52 -5.855 6.727 1 96.75 214 PHE B O 1
ATOM 3864 N N . ILE B 1 215 ? -6.219 -3.852 6.105 1 93.62 215 ILE B N 1
ATOM 3865 C CA . ILE B 1 215 ? -6.797 -4.355 4.863 1 93.62 215 ILE B CA 1
ATOM 3866 C C . ILE B 1 215 ? -5.703 -4.984 4.004 1 93.62 215 ILE B C 1
ATOM 3868 O O . ILE B 1 215 ? -5.879 -6.086 3.475 1 93.62 215 ILE B O 1
ATOM 3872 N N . TYR B 1 216 ? -4.602 -4.355 3.887 1 91.12 216 TYR B N 1
ATOM 3873 C CA . TYR B 1 216 ? -3.504 -4.867 3.076 1 91.12 216 TYR B CA 1
ATOM 3874 C C . TYR B 1 216 ? -2.961 -6.168 3.652 1 91.12 216 TYR B C 1
ATOM 3876 O O . TYR B 1 216 ? -2.674 -7.113 2.91 1 91.12 216 TYR B O 1
ATOM 3884 N N . THR B 1 217 ? -2.812 -6.215 4.926 1 94.44 217 THR B N 1
ATOM 3885 C CA . THR B 1 217 ? -2.309 -7.422 5.574 1 94.44 217 THR B CA 1
ATOM 3886 C C . THR B 1 217 ? -3.326 -8.555 5.477 1 94.44 217 THR B C 1
ATOM 3888 O O . THR B 1 217 ? -2.959 -9.703 5.238 1 94.44 217 THR B O 1
ATOM 3891 N N . TRP B 1 218 ? -4.535 -8.203 5.613 1 94.69 218 TRP B N 1
ATOM 3892 C CA . TRP B 1 218 ? -5.629 -9.164 5.527 1 94.69 218 TRP B CA 1
ATOM 3893 C C . TRP B 1 218 ? -5.66 -9.828 4.156 1 94.69 218 TRP B C 1
ATOM 3895 O O . TRP B 1 218 ? -6.008 -11.008 4.039 1 94.69 218 TRP B O 1
ATOM 3905 N N . ASN B 1 219 ? -5.207 -9.133 3.195 1 90.31 219 ASN B N 1
ATOM 3906 C CA . ASN B 1 219 ? -5.34 -9.594 1.817 1 90.31 219 ASN B CA 1
ATOM 3907 C C . ASN B 1 219 ? -4.051 -10.234 1.314 1 90.31 219 ASN B C 1
ATOM 3909 O O . ASN B 1 219 ? -3.938 -10.57 0.134 1 90.31 219 ASN B O 1
ATOM 3913 N N . GLN B 1 220 ? -3.16 -10.367 2.17 1 89 220 GLN B N 1
ATOM 3914 C CA . GLN B 1 220 ? -1.921 -11.023 1.76 1 89 220 GLN B CA 1
ATOM 3915 C C . GLN B 1 220 ? -2.18 -12.453 1.294 1 89 220 GLN B C 1
ATOM 3917 O O . GLN B 1 220 ? -2.898 -13.203 1.954 1 89 220 GLN B O 1
ATOM 3922 N N . PHE B 1 221 ? -1.56 -12.844 0.243 1 86.25 221 PHE B N 1
ATOM 3923 C CA . PHE B 1 221 ? -1.809 -14.148 -0.351 1 86.25 221 PHE B CA 1
ATOM 3924 C C . PHE B 1 221 ? -0.497 -14.859 -0.667 1 86.25 221 PHE B C 1
ATOM 3926 O O . PHE B 1 221 ? -0.267 -15.984 -0.213 1 86.25 221 PHE B O 1
ATOM 3933 N N . LEU B 1 222 ? 0.367 -14.148 -1.368 1 82.69 222 LEU B N 1
ATOM 3934 C CA . LEU B 1 222 ? 1.548 -14.789 -1.94 1 82.69 222 LEU B CA 1
ATOM 3935 C C . LEU B 1 222 ? 2.498 -15.258 -0.843 1 82.69 222 LEU B C 1
ATOM 3937 O O . LEU B 1 222 ? 2.922 -16.406 -0.837 1 82.69 222 LEU B O 1
ATOM 3941 N N . TRP B 1 223 ? 2.736 -14.414 0.09 1 87.88 223 TRP B N 1
ATOM 3942 C CA . TRP B 1 223 ? 3.695 -14.781 1.126 1 87.88 223 TRP B CA 1
ATOM 3943 C C . TRP B 1 223 ? 3.166 -15.922 1.98 1 87.88 223 TRP B C 1
ATOM 3945 O O . TRP B 1 223 ? 3.863 -16.922 2.199 1 87.88 223 TRP B O 1
ATOM 3955 N N . PRO B 1 224 ? 1.946 -15.828 2.438 1 92.88 224 PRO B N 1
ATOM 3956 C CA . PRO B 1 224 ? 1.41 -16.953 3.197 1 92.88 224 PRO B CA 1
ATOM 3957 C C . PRO B 1 224 ? 1.413 -18.266 2.396 1 92.88 224 PRO B C 1
ATOM 3959 O O . PRO B 1 224 ? 1.687 -19.328 2.947 1 92.88 224 PRO B O 1
ATOM 3962 N N . LEU B 1 225 ? 1.132 -18.172 1.148 1 88.69 225 LEU B N 1
ATOM 3963 C CA . LEU B 1 225 ? 1.119 -19.359 0.296 1 88.69 225 LEU B CA 1
ATOM 3964 C C . LEU B 1 225 ? 2.49 -20.016 0.271 1 88.69 225 LEU B C 1
ATOM 3966 O O . LEU B 1 225 ? 2.588 -21.25 0.187 1 88.69 225 LEU B O 1
ATOM 3970 N N . VAL B 1 226 ? 3.508 -19.266 0.359 1 87.12 226 VAL B N 1
ATOM 3971 C CA . VAL B 1 226 ? 4.871 -19.766 0.214 1 87.12 226 VAL B CA 1
ATOM 3972 C C . VAL B 1 226 ? 5.391 -20.25 1.567 1 87.12 226 VAL B C 1
ATOM 3974 O O . VAL B 1 226 ? 5.996 -21.312 1.661 1 87.12 226 VAL B O 1
ATOM 3977 N N . VAL B 1 227 ? 5.098 -19.547 2.588 1 93.19 227 VAL B N 1
ATOM 3978 C CA . VAL B 1 227 ? 5.801 -19.766 3.846 1 93.19 227 VAL B CA 1
ATOM 3979 C C . VAL B 1 227 ? 5.012 -20.75 4.711 1 93.19 227 VAL B C 1
ATOM 3981 O O . VAL B 1 227 ? 5.566 -21.359 5.629 1 93.19 227 VAL B O 1
ATOM 3984 N N . VAL B 1 228 ? 3.729 -20.922 4.426 1 94.56 228 VAL B N 1
ATOM 3985 C CA . VAL B 1 228 ? 2.875 -21.812 5.215 1 94.56 228 VAL B CA 1
ATOM 3986 C C . VAL B 1 228 ? 2.461 -23.016 4.371 1 94.56 228 VAL B C 1
ATOM 3988 O O . VAL B 1 228 ? 1.821 -22.859 3.328 1 94.56 228 VAL B O 1
ATOM 3991 N N . THR B 1 229 ? 2.773 -24.156 4.84 1 91.81 229 THR B N 1
ATOM 3992 C CA . THR B 1 229 ? 2.416 -25.375 4.133 1 91.81 229 THR B CA 1
ATOM 3993 C C . THR B 1 229 ? 1.334 -26.141 4.887 1 91.81 229 THR B C 1
ATOM 3995 O O . THR B 1 229 ? 0.562 -26.891 4.285 1 91.81 229 THR B O 1
ATOM 3998 N N . ASP B 1 230 ? 1.29 -25.922 6.137 1 93.88 230 ASP B N 1
ATOM 3999 C CA . ASP B 1 230 ? 0.259 -26.562 6.945 1 93.88 230 ASP B CA 1
ATOM 4000 C C . ASP B 1 230 ? -1.072 -25.812 6.828 1 93.88 230 ASP B C 1
ATOM 4002 O O . ASP B 1 230 ? -1.149 -24.625 7.113 1 93.88 230 ASP B O 1
ATOM 4006 N N . LYS B 1 231 ? -2.062 -26.531 6.609 1 91.12 231 LYS B N 1
ATOM 4007 C CA . LYS B 1 231 ? -3.381 -25.953 6.387 1 91.12 231 LYS B CA 1
ATOM 4008 C C . LYS B 1 231 ? -3.893 -25.25 7.645 1 91.12 231 LYS B C 1
ATOM 4010 O O . LYS B 1 231 ? -4.551 -24.203 7.559 1 91.12 231 LYS B O 1
ATOM 4015 N N . SER B 1 232 ? -3.592 -25.797 8.758 1 93.06 232 SER B N 1
ATOM 4016 C CA . SER B 1 232 ? -4.109 -25.25 10.008 1 93.06 232 SER B CA 1
ATOM 4017 C C . SER B 1 232 ? -3.523 -23.875 10.305 1 93.06 232 SER B C 1
ATOM 4019 O O . SER B 1 232 ? -4.113 -23.094 11.055 1 93.06 232 SER B O 1
ATOM 4021 N N . SER B 1 233 ? -2.379 -23.562 9.672 1 95.12 233 SER B N 1
ATOM 4022 C CA . SER B 1 233 ? -1.706 -22.297 9.938 1 95.12 233 SER B CA 1
ATOM 4023 C C . SER B 1 233 ? -1.904 -21.312 8.781 1 95.12 233 SER B C 1
ATOM 4025 O O . SER B 1 233 ? -1.324 -20.234 8.781 1 95.12 233 SER B O 1
ATOM 4027 N N . GLN B 1 234 ? -2.793 -21.703 7.895 1 95.69 234 GLN B N 1
ATOM 4028 C CA . GLN B 1 234 ? -2.943 -20.875 6.695 1 95.69 234 GLN B CA 1
ATOM 4029 C C . GLN B 1 234 ? -3.891 -19.703 6.949 1 95.69 234 GLN B C 1
ATOM 4031 O O . GLN B 1 234 ? -4.586 -19.672 7.969 1 95.69 234 GLN B O 1
ATOM 4036 N N . VAL B 1 235 ? -3.928 -18.781 6.023 1 95.81 235 VAL B N 1
ATOM 4037 C CA . VAL B 1 235 ? -4.711 -17.547 6.18 1 95.81 235 VAL B CA 1
ATOM 4038 C C . VAL B 1 235 ? -5.898 -17.578 5.223 1 95.81 235 VAL B C 1
ATOM 4040 O O . VAL B 1 235 ? -6 -18.453 4.371 1 95.81 235 VAL B O 1
ATOM 4043 N N . VAL B 1 236 ? -6.73 -16.656 5.379 1 94.12 236 VAL B N 1
ATOM 4044 C CA . VAL B 1 236 ? -8.07 -16.703 4.805 1 94.12 236 VAL B CA 1
ATOM 4045 C C . VAL B 1 236 ? -7.984 -16.594 3.285 1 94.12 236 VAL B C 1
ATOM 4047 O O . VAL B 1 236 ? -8.734 -17.234 2.561 1 94.12 236 VAL B O 1
ATOM 4050 N N . GLN B 1 237 ? -7.109 -15.781 2.791 1 90.5 237 GLN B N 1
ATOM 4051 C CA . GLN B 1 237 ? -7.039 -15.578 1.349 1 90.5 237 GLN B CA 1
ATOM 4052 C C . GLN B 1 237 ? -6.566 -16.844 0.639 1 90.5 237 GLN B C 1
ATOM 4054 O O . GLN B 1 237 ? -7.035 -17.156 -0.457 1 90.5 237 GLN B O 1
ATOM 4059 N N . VAL B 1 238 ? -5.676 -17.531 1.223 1 90.06 238 VAL B N 1
ATOM 4060 C CA . VAL B 1 238 ? -5.262 -18.812 0.687 1 90.06 238 VAL B CA 1
ATOM 4061 C C . VAL B 1 238 ? -6.371 -19.844 0.898 1 90.06 238 VAL B C 1
ATOM 4063 O O . VAL B 1 238 ? -6.566 -20.734 0.07 1 90.06 238 VAL B O 1
ATOM 4066 N N . GLY B 1 239 ? -7.059 -19.656 1.975 1 91.06 239 GLY B N 1
ATOM 4067 C CA . GLY B 1 239 ? -8.195 -20.531 2.24 1 91.06 239 GLY B CA 1
ATOM 4068 C C . GLY B 1 239 ? -9.25 -20.484 1.146 1 91.06 239 GLY B C 1
ATOM 4069 O O . GLY B 1 239 ? -9.875 -21.5 0.839 1 91.06 239 GLY B O 1
ATOM 4070 N N . ILE B 1 240 ? -9.461 -19.375 0.603 1 87.5 240 ILE B N 1
ATOM 4071 C CA . ILE B 1 240 ? -10.406 -19.25 -0.499 1 87.5 240 ILE B CA 1
ATOM 4072 C C . ILE B 1 240 ? -9.953 -20.109 -1.677 1 87.5 240 ILE B C 1
ATOM 4074 O O . ILE B 1 240 ? -10.773 -20.719 -2.359 1 87.5 240 ILE B O 1
ATOM 4078 N N . ARG B 1 241 ? -8.688 -20.125 -1.879 1 83.5 241 ARG B N 1
ATOM 4079 C CA . ARG B 1 241 ? -8.148 -20.984 -2.926 1 83.5 241 ARG B CA 1
ATOM 4080 C C . ARG B 1 241 ? -8.438 -22.453 -2.631 1 83.5 241 ARG B C 1
ATOM 4082 O O . ARG B 1 241 ? -8.664 -23.25 -3.551 1 83.5 241 ARG B O 1
ATOM 4089 N N . TYR B 1 242 ? -8.414 -22.797 -1.41 1 85.88 242 TYR B N 1
ATOM 4090 C CA . TYR B 1 242 ? -8.734 -24.172 -1.024 1 85.88 242 TYR B CA 1
ATOM 4091 C C . TYR B 1 242 ? -10.188 -24.5 -1.345 1 85.88 242 TYR B C 1
ATOM 4093 O O . TYR B 1 242 ? -10.5 -25.625 -1.735 1 85.88 242 TYR B O 1
ATOM 4101 N N . LEU B 1 243 ? -10.992 -23.531 -1.202 1 84.06 243 LEU B N 1
ATOM 4102 C CA . LEU B 1 243 ? -12.398 -23.734 -1.544 1 84.06 243 LEU B CA 1
ATOM 4103 C C . LEU B 1 243 ? -12.562 -23.938 -3.047 1 84.06 243 LEU B C 1
ATOM 4105 O O . LEU B 1 243 ? -13.391 -24.734 -3.482 1 84.06 243 LEU B O 1
ATOM 4109 N N . GLN B 1 244 ? -11.828 -23.234 -3.789 1 80.25 244 GLN B N 1
ATOM 4110 C CA . GLN B 1 244 ? -11.883 -23.344 -5.246 1 80.25 244 GLN B CA 1
ATOM 4111 C C . GLN B 1 244 ? -11.43 -24.719 -5.719 1 80.25 244 GLN B C 1
ATOM 4113 O O . GLN B 1 244 ? -11.906 -25.219 -6.742 1 80.25 244 GLN B O 1
ATOM 4118 N N . GLY B 1 245 ? -10.562 -25.312 -5.027 1 76.31 245 GLY B N 1
ATOM 4119 C CA . GLY B 1 245 ? -10.039 -26.609 -5.398 1 76.31 245 GLY B CA 1
ATOM 4120 C C . GLY B 1 245 ? -10.961 -27.75 -5.016 1 76.31 245 GLY B C 1
ATOM 4121 O O . GLY B 1 245 ? -10.75 -28.891 -5.434 1 76.31 245 GLY B O 1
ATOM 4122 N N . SER B 1 246 ? -11.945 -27.422 -4.289 1 72.44 246 SER B N 1
ATOM 4123 C CA . SER B 1 246 ? -12.836 -28.484 -3.82 1 72.44 246 SER B CA 1
ATOM 4124 C C . SER B 1 246 ? -13.93 -28.797 -4.84 1 72.44 246 SER B C 1
ATOM 4126 O O . SER B 1 246 ? -15.109 -28.547 -4.582 1 72.44 246 SER B O 1
ATOM 4128 N N . ALA B 1 247 ? -13.562 -29.047 -5.973 1 70.06 247 ALA B N 1
ATOM 4129 C CA . ALA B 1 247 ? -14.547 -29.375 -7.004 1 70.06 247 ALA B CA 1
ATOM 4130 C C . ALA B 1 247 ? -15.305 -30.656 -6.656 1 70.06 247 ALA B C 1
ATOM 4132 O O . ALA B 1 247 ? -14.742 -31.578 -6.062 1 70.06 247 ALA B O 1
ATOM 4133 N N . GLN B 1 248 ? -16.578 -30.484 -6.762 1 65.31 248 GLN B N 1
ATOM 4134 C CA . GLN B 1 248 ? -17.438 -31.656 -6.598 1 65.31 248 GLN B CA 1
ATOM 4135 C C . GLN B 1 248 ? -18.031 -32.094 -7.934 1 65.31 248 GLN B C 1
ATOM 4137 O O . GLN B 1 248 ? -18.703 -31.297 -8.602 1 65.31 248 GLN B O 1
ATOM 4142 N N . ALA B 1 249 ? -17.828 -33.344 -8.18 1 65.94 249 ALA B N 1
ATOM 4143 C CA . ALA B 1 249 ? -18.344 -33.906 -9.414 1 65.94 249 ALA B CA 1
ATOM 4144 C C . ALA B 1 249 ? -17.875 -33.125 -10.633 1 65.94 249 ALA B C 1
ATOM 4146 O O . ALA B 1 249 ? -18.656 -32.938 -11.578 1 65.94 249 ALA B O 1
ATOM 4147 N N . GLY B 1 250 ? -16.781 -32.531 -10.508 1 66.56 250 GLY B N 1
ATOM 4148 C CA . GLY B 1 250 ? -16.188 -31.875 -11.664 1 66.56 250 GLY B CA 1
ATOM 4149 C C . GLY B 1 250 ? -16.594 -30.422 -11.797 1 66.56 250 GLY B C 1
ATOM 4150 O O . GLY B 1 250 ? -16.094 -29.703 -12.672 1 66.56 250 GLY B O 1
ATOM 4151 N N . LEU B 1 251 ? -17.578 -30.047 -10.938 1 74.44 251 LEU B N 1
ATOM 4152 C CA . LEU B 1 251 ? -18.062 -28.672 -11.039 1 74.44 251 LEU B CA 1
ATOM 4153 C C . LEU B 1 251 ? -17.5 -27.812 -9.906 1 74.44 251 LEU B C 1
ATOM 4155 O O . LEU B 1 251 ? -17.406 -28.281 -8.766 1 74.44 251 LEU B O 1
ATOM 4159 N N . THR B 1 252 ? -17.156 -26.703 -10.336 1 78.5 252 THR B N 1
ATOM 4160 C CA . THR B 1 252 ? -16.703 -25.734 -9.344 1 78.5 252 THR B CA 1
ATOM 4161 C C . THR B 1 252 ? -17.859 -25.297 -8.453 1 78.5 252 THR B C 1
ATOM 4163 O O . THR B 1 252 ? -18.969 -25.031 -8.938 1 78.5 252 THR B O 1
ATOM 4166 N N . GLN B 1 253 ? -17.656 -25.359 -7.152 1 83.44 253 GLN B N 1
ATOM 4167 C CA . GLN B 1 253 ? -18.672 -24.953 -6.184 1 83.44 253 GLN B CA 1
ATOM 4168 C C . GLN B 1 253 ? -18.656 -23.453 -5.945 1 83.44 253 GLN B C 1
ATOM 4170 O O . GLN B 1 253 ? -18.266 -23 -4.867 1 83.44 253 GLN B O 1
ATOM 4175 N N . TRP B 1 254 ? -19.219 -22.75 -6.805 1 80.31 254 TRP B N 1
ATOM 4176 C CA . TRP B 1 254 ? -19.172 -21.297 -6.785 1 80.31 254 TRP B CA 1
ATOM 4177 C C . TRP B 1 254 ? -19.906 -20.734 -5.574 1 80.31 254 TRP B C 1
ATOM 4179 O O . TRP B 1 254 ? -19.5 -19.719 -5.004 1 80.31 254 TRP B O 1
ATOM 4189 N N . GLY B 1 255 ? -20.984 -21.422 -5.258 1 83.56 255 GLY B N 1
ATOM 4190 C CA . GLY B 1 255 ? -21.688 -20.984 -4.066 1 83.56 255 GLY B CA 1
ATOM 4191 C C . GLY B 1 255 ? -20.828 -20.984 -2.818 1 83.56 255 GLY B C 1
ATOM 4192 O O . GLY B 1 255 ? -20.844 -20.031 -2.039 1 83.56 255 GLY B O 1
ATOM 4193 N N . LEU B 1 256 ? -20.094 -22.031 -2.697 1 86.5 256 LEU B N 1
ATOM 4194 C CA . LEU B 1 256 ? -19.203 -22.188 -1.556 1 86.5 256 LEU B CA 1
ATOM 4195 C C . LEU B 1 256 ? -18.078 -21.156 -1.601 1 86.5 256 LEU B C 1
ATOM 4197 O O . LEU B 1 256 ? -17.75 -20.547 -0.583 1 86.5 256 LEU B O 1
ATOM 4201 N N . ILE B 1 257 ? -17.562 -20.969 -2.717 1 85.19 257 ILE B N 1
ATOM 4202 C CA . ILE B 1 257 ? -16.469 -20.016 -2.908 1 85.19 257 ILE B CA 1
ATOM 4203 C C . ILE B 1 257 ? -16.953 -18.609 -2.596 1 85.19 257 ILE B C 1
ATOM 4205 O O . ILE B 1 257 ? -16.281 -17.859 -1.884 1 85.19 257 ILE B O 1
ATOM 4209 N N . MET B 1 258 ? -18.125 -18.312 -3.092 1 85 258 MET B N 1
ATOM 4210 C CA . MET B 1 258 ? -18.672 -16.969 -2.869 1 85 258 MET B CA 1
ATOM 4211 C C . MET B 1 258 ? -19.047 -16.781 -1.405 1 85 258 MET B C 1
ATOM 4213 O O . MET B 1 258 ? -18.938 -15.672 -0.873 1 85 258 MET B O 1
ATOM 4217 N N . ALA B 1 259 ? -19.469 -17.797 -0.808 1 88.88 259 ALA B N 1
ATOM 4218 C CA . ALA B 1 259 ? -19.719 -17.719 0.629 1 88.88 259 ALA B CA 1
ATOM 4219 C C . ALA B 1 259 ? -18.438 -17.391 1.392 1 88.88 259 ALA B C 1
ATOM 4221 O O . ALA B 1 259 ? -18.438 -16.562 2.299 1 88.88 259 ALA B O 1
ATOM 4222 N N . GLY B 1 260 ? -17.375 -18.062 1.036 1 89.12 260 GLY B N 1
ATOM 4223 C CA . GLY B 1 260 ? -16.094 -17.75 1.626 1 89.12 260 GLY B CA 1
ATOM 4224 C C . GLY B 1 260 ? -15.656 -16.312 1.387 1 89.12 260 GLY B C 1
ATOM 4225 O O . GLY B 1 260 ? -15.148 -15.648 2.299 1 89.12 260 GLY B O 1
ATOM 4226 N N . ALA B 1 261 ? -15.891 -15.844 0.239 1 86.06 261 ALA B N 1
ATOM 4227 C CA . ALA B 1 261 ? -15.523 -14.484 -0.127 1 86.06 261 ALA B CA 1
ATOM 4228 C C . ALA B 1 261 ? -16.312 -13.461 0.692 1 86.06 261 ALA B C 1
ATOM 4230 O O . ALA B 1 261 ? -15.758 -12.453 1.14 1 86.06 261 ALA B O 1
ATOM 4231 N N . VAL B 1 262 ? -17.547 -13.727 0.842 1 87.5 262 VAL B N 1
ATOM 4232 C CA . VAL B 1 262 ? -18.406 -12.836 1.611 1 87.5 262 VAL B CA 1
ATOM 4233 C C . VAL B 1 262 ? -17.953 -12.812 3.07 1 87.5 262 VAL B C 1
ATOM 4235 O O . VAL B 1 262 ? -17.875 -11.742 3.684 1 87.5 262 VAL B O 1
ATOM 4238 N N . LEU B 1 263 ? -17.641 -13.953 3.551 1 91.5 263 LEU B N 1
ATOM 4239 C CA . LEU B 1 263 ? -17.156 -14.023 4.922 1 91.5 263 LEU B CA 1
ATOM 4240 C C . LEU B 1 263 ? -15.844 -13.25 5.07 1 91.5 263 LEU B C 1
ATOM 4242 O O . LEU B 1 263 ? -15.633 -12.57 6.078 1 91.5 263 LEU B O 1
ATOM 4246 N N . ALA B 1 264 ? -15.023 -13.352 4.117 1 91.69 264 ALA B N 1
ATOM 4247 C CA . ALA B 1 264 ? -13.703 -12.727 4.16 1 91.69 264 ALA B CA 1
ATOM 4248 C C . ALA B 1 264 ? -13.82 -11.203 4.098 1 91.69 264 ALA B C 1
ATOM 4250 O O . ALA B 1 264 ? -12.875 -10.492 4.449 1 91.69 264 ALA B O 1
ATOM 4251 N N . LEU B 1 265 ? -14.914 -10.703 3.691 1 88.94 265 LEU B N 1
ATOM 4252 C CA . LEU B 1 265 ? -15.117 -9.266 3.58 1 88.94 265 LEU B CA 1
ATOM 4253 C C . LEU B 1 265 ? -15.5 -8.664 4.93 1 88.94 265 LEU B C 1
ATOM 4255 O O . LEU B 1 265 ? -15.367 -7.453 5.133 1 88.94 265 LEU B O 1
ATOM 4259 N N . LEU B 1 266 ? -15.867 -9.406 5.828 1 91.62 266 LEU B N 1
ATOM 4260 C CA . LEU B 1 266 ? -16.484 -8.922 7.055 1 91.62 266 LEU B CA 1
ATOM 4261 C C . LEU B 1 266 ? -15.445 -8.273 7.969 1 91.62 266 LEU B C 1
ATOM 4263 O O . LEU B 1 266 ? -15.648 -7.152 8.438 1 91.62 266 LEU B O 1
ATOM 4267 N N . PRO B 1 267 ? -14.32 -8.898 8.18 1 94 267 PRO B N 1
ATOM 4268 C CA . PRO B 1 267 ? -13.406 -8.305 9.164 1 94 267 PRO B CA 1
ATOM 4269 C C . PRO B 1 267 ? -12.891 -6.934 8.734 1 94 267 PRO B C 1
ATOM 4271 O O . PRO B 1 267 ? -12.945 -5.98 9.516 1 94 267 PRO B O 1
ATOM 4274 N N . PRO B 1 268 ? -12.438 -6.793 7.5 1 93.06 268 PRO B N 1
ATOM 4275 C CA . PRO B 1 268 ? -12.031 -5.445 7.102 1 93.06 268 PRO B CA 1
ATOM 4276 C C . PRO B 1 268 ? -13.18 -4.434 7.184 1 93.06 268 PRO B C 1
ATOM 4278 O O . PRO B 1 268 ? -12.953 -3.27 7.523 1 93.06 268 PRO B O 1
ATOM 4281 N N . LEU B 1 269 ? -14.391 -4.902 6.898 1 90.62 269 LEU B N 1
ATOM 4282 C CA . LEU B 1 269 ? -15.547 -4.027 7.008 1 90.62 269 LEU B CA 1
ATOM 4283 C C . LEU B 1 269 ? -15.758 -3.586 8.453 1 90.62 269 LEU B C 1
ATOM 4285 O O . LEU B 1 269 ? -16.047 -2.416 8.711 1 90.62 269 LEU B O 1
ATOM 4289 N N . VAL B 1 270 ? -15.625 -4.492 9.32 1 93.56 270 VAL B N 1
ATOM 4290 C CA . VAL B 1 270 ? -15.797 -4.199 10.742 1 93.56 270 VAL B CA 1
ATOM 4291 C C . VAL B 1 270 ? -14.734 -3.201 11.195 1 93.56 270 VAL B C 1
ATOM 4293 O O . VAL B 1 270 ? -15.039 -2.252 11.922 1 93.56 270 VAL B O 1
ATOM 4296 N N . VAL B 1 271 ? -13.547 -3.379 10.766 1 94.5 271 VAL B N 1
ATOM 4297 C CA . VAL B 1 271 ? -12.469 -2.479 11.141 1 94.5 271 VAL B CA 1
ATOM 4298 C C . VAL B 1 271 ? -12.75 -1.074 10.617 1 94.5 271 VAL B C 1
ATOM 4300 O O . VAL B 1 271 ? -12.562 -0.085 11.328 1 94.5 271 VAL B O 1
ATOM 4303 N N . LEU B 1 272 ? -13.211 -1.013 9.43 1 91.25 272 LEU B N 1
ATOM 4304 C CA . LEU B 1 272 ? -13.547 0.275 8.828 1 91.25 272 LEU B CA 1
ATOM 4305 C C . LEU B 1 272 ? -14.656 0.969 9.609 1 91.25 272 LEU B C 1
ATOM 4307 O O . LEU B 1 272 ? -14.578 2.17 9.883 1 91.25 272 LEU B O 1
ATOM 4311 N N . VAL B 1 273 ? -15.633 0.226 10.07 1 89.75 273 VAL B N 1
ATOM 4312 C CA . VAL B 1 273 ? -16.781 0.788 10.781 1 89.75 273 VAL B CA 1
ATOM 4313 C C . VAL B 1 273 ? -16.359 1.214 12.18 1 89.75 273 VAL B C 1
ATOM 4315 O O . VAL B 1 273 ? -16.766 2.27 12.672 1 89.75 273 VAL B O 1
ATOM 4318 N N . VAL B 1 274 ? -15.555 0.452 12.781 1 92.5 274 VAL B N 1
ATOM 4319 C CA . VAL B 1 274 ? -15.117 0.732 14.141 1 92.5 274 VAL B CA 1
ATOM 4320 C C . VAL B 1 274 ? -14.266 2.002 14.156 1 92.5 274 VAL B C 1
ATOM 4322 O O . VAL B 1 274 ? -14.367 2.812 15.086 1 92.5 274 VAL B O 1
ATOM 4325 N N . LEU B 1 275 ? -13.523 2.221 13.133 1 92.81 275 LEU B N 1
ATOM 4326 C CA . LEU B 1 275 ? -12.602 3.35 13.109 1 92.81 275 LEU B CA 1
ATOM 4327 C C . LEU B 1 275 ? -13.148 4.492 12.266 1 92.81 275 LEU B C 1
ATOM 4329 O O . LEU B 1 275 ? -12.406 5.395 11.875 1 92.81 275 LEU B O 1
ATOM 4333 N N . HIS B 1 276 ? -14.43 4.406 12.031 1 89.38 276 HIS B N 1
ATOM 4334 C CA . HIS B 1 276 ? -15.031 5.402 11.148 1 89.38 276 HIS B CA 1
ATOM 4335 C C . HIS B 1 276 ? -15.008 6.785 11.789 1 89.38 276 HIS B C 1
ATOM 4337 O O . HIS B 1 276 ? -14.828 7.789 11.094 1 89.38 276 HIS B O 1
ATOM 4343 N N . ARG B 1 277 ? -15.078 6.969 13.102 1 89 277 ARG B N 1
ATOM 4344 C CA . ARG B 1 277 ? -15.172 8.266 13.766 1 89 277 ARG B CA 1
ATOM 4345 C C . ARG B 1 277 ? -13.859 9.031 13.648 1 89 277 ARG B C 1
ATOM 4347 O O . ARG B 1 277 ? -13.836 10.164 13.164 1 89 277 ARG B O 1
ATOM 4354 N N . PRO B 1 278 ? -12.828 8.375 13.992 1 88.56 278 PRO B N 1
ATOM 4355 C CA . PRO B 1 278 ? -11.578 9.117 13.836 1 88.56 278 PRO B CA 1
ATOM 4356 C C . PRO B 1 278 ? -11.25 9.422 12.375 1 88.56 278 PRO B C 1
ATOM 4358 O O . PRO B 1 278 ? -10.609 10.43 12.07 1 88.56 278 PRO B O 1
ATOM 4361 N N . LEU B 1 279 ? -11.711 8.656 11.547 1 87.06 279 LEU B N 1
ATOM 4362 C CA . LEU B 1 279 ? -11.469 8.852 10.125 1 87.06 279 LEU B CA 1
ATOM 4363 C C . LEU B 1 279 ? -12.195 10.094 9.617 1 87.06 279 LEU B C 1
ATOM 4365 O O . LEU B 1 279 ? -11.727 10.75 8.688 1 87.06 279 LEU B O 1
ATOM 4369 N N . LEU B 1 280 ? -13.289 10.344 10.305 1 81.44 280 LEU B N 1
ATOM 4370 C CA . LEU B 1 280 ? -14.125 11.438 9.82 1 81.44 280 LEU B CA 1
ATOM 4371 C C . LEU B 1 280 ? -13.828 12.719 10.594 1 81.44 280 LEU B C 1
ATOM 4373 O O . LEU B 1 280 ? -14.273 13.805 10.195 1 81.44 280 LEU B O 1
ATOM 4377 N N . ARG B 1 281 ? -13.086 12.625 11.672 1 71.5 281 ARG B N 1
ATOM 4378 C CA . ARG B 1 281 ? -12.836 13.812 12.477 1 71.5 281 ARG B CA 1
ATOM 4379 C C . ARG B 1 281 ? -11.805 14.719 11.797 1 71.5 281 ARG B C 1
ATOM 4381 O O . ARG B 1 281 ? -10.758 14.25 11.352 1 71.5 281 ARG B O 1
ATOM 4388 N N . THR B 1 282 ? -12.328 15.867 11.281 1 56.66 282 THR B N 1
ATOM 4389 C CA . THR B 1 282 ? -11.469 16.922 10.75 1 56.66 282 THR B CA 1
ATOM 4390 C C . THR B 1 282 ? -10.984 17.844 11.875 1 56.66 282 THR B C 1
ATOM 4392 O O . THR B 1 282 ? -11.617 17.938 12.93 1 56.66 282 THR B O 1
ATOM 4395 N N . LEU B 1 283 ? -9.68 17.984 12.109 1 48.78 283 LEU B N 1
ATOM 4396 C CA . LEU B 1 283 ? -9.234 18.938 13.117 1 48.78 283 LEU B CA 1
ATOM 4397 C C . LEU B 1 283 ? -10.203 20.125 13.211 1 48.78 283 LEU B C 1
ATOM 4399 O O . LEU B 1 283 ? -10.352 20.891 12.258 1 48.78 283 LEU B O 1
ATOM 4403 N N . THR B 1 284 ? -11.453 19.906 13.57 1 43.38 284 THR B N 1
ATOM 4404 C CA . THR B 1 284 ? -12.25 21.094 13.844 1 43.38 284 THR B CA 1
ATOM 4405 C C . THR B 1 284 ? -11.461 22.094 14.695 1 43.38 284 THR B C 1
ATOM 4407 O O . THR B 1 284 ? -11.031 21.766 15.797 1 43.38 284 THR B O 1
ATOM 4410 N N . ILE B 1 285 ? -10.633 22.875 14.188 1 38.12 285 ILE B N 1
ATOM 4411 C CA . ILE B 1 285 ? -10.297 24.047 14.992 1 38.12 285 ILE B CA 1
ATOM 4412 C C . ILE B 1 285 ? -11.562 24.594 15.664 1 38.12 285 ILE B C 1
ATOM 4414 O O . ILE B 1 285 ? -12.57 24.828 15 1 38.12 285 ILE B O 1
ATOM 4418 N N . GLN B 1 286 ? -11.844 24.25 16.812 1 33.88 286 GLN B N 1
ATOM 4419 C CA . GLN B 1 286 ? -12.781 24.938 17.703 1 33.88 286 GLN B CA 1
ATOM 4420 C C . GLN B 1 286 ? -12.898 26.422 17.328 1 33.88 286 GLN B C 1
ATOM 4422 O O . GLN B 1 286 ? -11.914 27.156 17.406 1 33.88 286 GLN B O 1
ATOM 4427 N N . GLN B 1 287 ? -13.516 26.875 16.25 1 31.98 287 GLN B N 1
ATOM 4428 C CA . GLN B 1 287 ? -14.102 28.219 16.312 1 31.98 287 GLN B CA 1
ATOM 4429 C C . GLN B 1 287 ? -14.797 28.453 17.641 1 31.98 287 GLN B C 1
ATOM 4431 O O . GLN B 1 287 ? -15.914 27.969 17.859 1 31.98 287 GLN B O 1
ATOM 4436 N N . LYS B 1 288 ? -14.266 28.141 18.812 1 30.69 288 LYS B N 1
ATOM 4437 C CA . LYS B 1 288 ? -14.812 29.016 19.844 1 30.69 288 LYS B CA 1
ATOM 4438 C C . LYS B 1 288 ? -14.203 30.422 19.75 1 30.69 288 LYS B C 1
ATOM 4440 O O . LYS B 1 288 ? -13.023 30.562 19.422 1 30.69 288 LYS B O 1
#

Solvent-accessible surface area (backbone atoms only — not comparable to full-atom values): 30891 Å² total; per-residue (Å²): 138,83,81,80,75,81,76,80,71,75,58,81,66,56,81,60,49,71,68,67,73,58,59,55,55,51,45,49,50,52,47,50,50,47,61,68,41,41,63,56,50,49,33,58,28,38,11,12,16,40,54,70,50,61,71,39,82,85,57,85,53,77,39,88,30,32,68,56,21,43,47,40,32,40,60,79,63,44,39,51,51,12,44,49,43,26,48,52,42,18,51,52,22,33,54,39,22,51,53,52,16,50,53,50,18,49,47,62,69,74,41,90,55,93,54,49,66,55,52,51,51,51,44,53,52,63,64,60,63,47,62,79,73,44,47,59,61,49,44,52,50,29,53,74,71,61,29,51,52,39,69,56,53,71,23,61,85,54,24,71,42,47,64,51,22,50,51,45,32,56,54,54,47,69,48,63,65,64,59,54,52,51,36,52,68,69,63,54,48,72,67,55,42,41,65,69,45,51,44,66,74,34,38,32,59,52,35,46,51,44,45,54,46,30,39,55,50,47,52,48,38,68,64,56,59,69,48,28,81,47,73,84,59,28,34,39,53,51,44,47,52,54,43,60,67,52,50,54,95,82,36,65,37,52,11,38,36,24,23,42,52,55,58,65,42,44,60,56,48,50,50,47,61,72,39,41,62,40,53,65,54,56,73,67,70,72,85,116,137,85,80,77,77,82,75,80,71,75,58,82,66,55,83,61,47,71,66,68,71,58,60,56,56,50,47,47,50,53,47,51,50,47,61,67,40,42,63,58,51,49,32,57,28,38,11,12,16,38,55,71,49,60,71,39,83,85,56,86,54,78,39,88,30,32,68,57,20,44,48,40,32,40,60,76,63,43,39,51,51,12,44,49,44,28,48,53,43,18,50,52,23,32,53,39,22,51,53,52,15,49,53,50,18,48,46,60,70,75,43,89,54,95,53,48,66,56,52,52,49,52,43,53,51,64,64,60,62,47,63,77,74,44,47,59,61,50,43,52,51,29,52,74,71,62,29,50,53,38,71,57,54,72,22,62,83,52,25,70,44,48,66,52,23,50,52,43,33,57,54,54,47,68,49,62,64,64,58,53,52,52,35,51,68,70,64,56,47,71,68,55,42,40,65,70,45,50,45,68,76,34,37,32,59,51,36,45,49,44,47,55,44,28,40,55,51,47,51,49,38,68,64,56,60,71,48,28,80,48,74,84,59,27,35,38,51,50,44,47,52,54,43,60,67,53,48,54,94,84,36,65,38,54,12,39,35,25,23,44,52,56,57,65,43,44,61,55,49,49,51,46,62,73,40,41,61,40,55,64,55,52,73,66,72,74,84,116

InterPro domains:
  IPR000515 ABC transporter type 1, transmembrane domain MetI-like [PF00528] (98-277)
  IPR000515 ABC transporter type 1, transmembrane domain MetI-like [PS50928] (83-275)
  IPR000515 ABC transporter type 1, transmembrane domain MetI-like [cd06261] (83-261)
  IPR035906 MetI-like superfamily [G3DSA:1.10.3720.10] (21-280)
  IPR035906 MetI-like superfamily [SSF161098] (23-284)

Radius of gyration: 27.03 Å; Cα contacts (8 Å, |Δi|>4): 628; chains: 2; bounding box: 66×96×72 Å

Nearest PDB structures (foldseek):
  3puv-assembly1_G  TM=8.645E-01  e=4.295E-11  Escherichia coli K-12
  2r6g-assembly1_G  TM=8.549E-01  e=3.633E-10  Escherichia coli K-12
  8ja7-assembly1_B  TM=8.462E-01  e=1.678E-10  Mycobacterium tuberculosis H37Rv
  8hpn-assembly1_B  TM=8.661E-01  e=2.448E-09  Mycolicibacterium smegmatis MC2 155
  8hpr-assembly1_B  TM=8.363E-01  e=1.201E-08  Mycolicibacterium smegmatis MC2 155